Protein AF-A0A6J6GVD1-F1 (afdb_monomer_lite)

pLDDT: mean 89.83, std 9.29, range [46.56, 98.56]

Radius of gyration: 25.97 Å; chains: 1; bounding box: 116×47×60 Å

Secondary structure (DSSP, 8-state):
----------HHHHHHHHHHHHHHHHHHHHHHIIIIITT---TTTHHHHHHHHHHTT---SSPPPEEEE-HHHHHHHHHHHHHT--TT-TTHHHHHHHHHHTTS--S---HHHHHHTTTTT-SEEEETTTTEEEEETT--HHHHHHHHHHHHHHHHHHHHH-HHHHHT-TTS-HHHHHHHHHHHHHHHHHHHHHH---SS-HHHHHHHHHHHHHHHHHHHTTS-HHHHHHH-GGGSSTHHHHHT--SHHHHHHTT----HHHHHSTTS-TTPPPP--SSSGGG--HHHHHHHHHHTTS-HHHHHHHHTTEEEEEEEEETT-TTS-EEEEEEEESSHHHHHHHHHHHHHHHHTS-GGG--EEEEETTTEEEEEEE---TT----S-S---TTTTHHHHHHHHHHHT--SHHHHHHHHHHHHHTTHHHHHHHH-HHHHHHHHHHHHHHHSS--

Foldseek 3Di:
DDDPDDDPDPVVVVVVVVVVVVVVVVVVVVCCCQPPVFADEDPVCVLLLVLLCVQLVFDDSGYAAEDEDELQVQQLVLLCQLVVADPVNPVQVVVQFVCLQLLQAFAGDDSSLLSLLQCLLQQWAARPVVRHIYHYPPQDPQSRSLNSQLRSNLSRCCVPVVLVVLLVPQQQFVFLNLQLVLLSLLCSNLSSVVRDDDPDDPVVVVVSSVVSNVVSPPSNLNHRLQSSLSSSSSLLLLNLVVVLDRDNVVSVVLSCAAGNLQLLQLLHPRVQHADDPDPGSHQKDGLLSQLSSLVQQHPNLLSNLLSNQFRTKGWDWDCPPPPFIKIKMKTWGPFQVSVVSNQVSQVNLQVRADVLQVWDWDDDPRTMIMIMTGNSDNPGDSGPDRHHPSSRCSSVLSVLCNLLVQPDSQLSNQSSVQCSVVVLVVCCVPVNDVVSSVSSVVSSVCSVDPD

Sequence (451 aa):
MPVKRKRKRRPFRALFKLIVVLGIIGGGLYYGKTQVLDKRWDAELKPAAEAVSRERELVWRQAVKVQVLPVDEYAERLAISGLGLDAEATGLAPLAAEWRAMGLTEGTLELEALGLGALSDVPVFYDPTDGMIYEVEGVDDELREWSLHQALAAALLDQHLRWSSTIADPETPRTEAIGLRMMIAADARSIADESVDFTIDGMEFQEQFDELAAAAGDEALRSPAYATALLGAGDSGAWVRFGLVDDVTTRDDLLEVRSDAAVLDAARDLRSRPDELGDVASESRGMLYWYHVLAGRLPAAEAWDAALGWEGDKVEIDAEAPNALCVSAQISAVDEAGRVRLFDALTRWAAAGPDDAAATVTAVGTERITVRSCDPGNGADTLVNAAPPLHGEAGTEHVAISLTGAVTDEQRRCVIAAVRGFDVAGILAAEGQARFYAVLEEIGNACENPA

Organism: NCBI:txid449393

Structure (mmCIF, N/CA/C/O backbone):
data_AF-A0A6J6GVD1-F1
#
_entry.id   AF-A0A6J6GVD1-F1
#
loop_
_atom_site.group_PDB
_atom_site.id
_atom_site.type_symbol
_atom_site.label_atom_id
_atom_site.label_alt_id
_atom_site.label_comp_id
_atom_site.label_asym_id
_atom_site.label_entity_id
_atom_site.label_seq_id
_atom_site.pdbx_PDB_ins_code
_atom_site.Cartn_x
_atom_site.Cartn_y
_atom_site.Cartn_z
_atom_site.occupancy
_atom_site.B_iso_or_equiv
_atom_site.auth_seq_id
_atom_site.auth_comp_id
_atom_site.auth_asym_id
_atom_site.auth_atom_id
_atom_site.pdbx_PDB_model_num
ATOM 1 N N . MET A 1 1 ? 93.045 12.944 -2.553 1.00 46.56 1 MET A N 1
ATOM 2 C CA . MET A 1 1 ? 91.894 12.187 -2.005 1.00 46.56 1 MET A CA 1
ATOM 3 C C . MET A 1 1 ? 90.633 12.592 -2.760 1.00 46.56 1 MET A C 1
ATOM 5 O O . MET A 1 1 ? 90.340 13.782 -2.771 1.00 46.56 1 MET A O 1
ATOM 9 N N . PRO A 1 2 ? 89.902 11.680 -3.427 1.00 47.84 2 PRO A N 1
ATOM 10 C CA . PRO A 1 2 ? 88.675 12.049 -4.119 1.00 47.84 2 PRO A CA 1
ATOM 11 C C . PRO A 1 2 ? 87.517 12.114 -3.116 1.00 47.84 2 PRO A C 1
ATOM 13 O O . PRO A 1 2 ? 87.188 11.135 -2.446 1.00 47.84 2 PRO A O 1
ATOM 16 N N . VAL A 1 3 ? 86.889 13.283 -3.008 1.00 51.72 3 VAL A N 1
ATOM 17 C CA . VAL A 1 3 ? 85.696 13.487 -2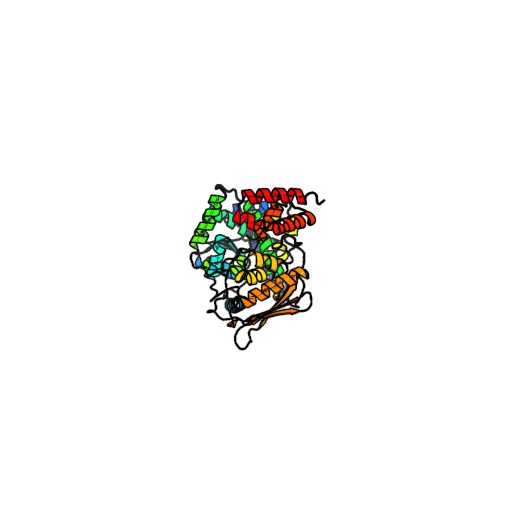.181 1.00 51.72 3 VAL A CA 1
ATOM 18 C C . VAL A 1 3 ? 84.507 12.813 -2.874 1.00 51.72 3 VAL A C 1
ATOM 20 O O . VAL A 1 3 ? 83.981 13.315 -3.867 1.00 51.72 3 VAL A O 1
ATOM 23 N N . LYS A 1 4 ? 84.065 11.659 -2.355 1.00 51.75 4 LYS A N 1
ATOM 24 C CA . LYS A 1 4 ? 82.814 11.007 -2.778 1.00 51.75 4 LYS A CA 1
ATOM 25 C C . LYS A 1 4 ? 81.631 11.917 -2.423 1.00 51.75 4 LYS A C 1
ATOM 27 O O . LYS A 1 4 ? 81.164 11.927 -1.285 1.00 51.75 4 LYS A O 1
ATOM 32 N N . ARG A 1 5 ? 81.118 12.669 -3.403 1.00 55.19 5 ARG A N 1
ATOM 33 C CA . ARG A 1 5 ? 79.841 13.396 -3.293 1.00 55.19 5 ARG A CA 1
ATOM 34 C C . ARG A 1 5 ? 78.720 12.391 -2.994 1.00 55.19 5 ARG A C 1
ATOM 36 O O . ARG A 1 5 ? 78.276 11.664 -3.881 1.00 55.19 5 ARG A O 1
ATOM 43 N N . LYS A 1 6 ? 78.248 12.353 -1.742 1.00 57.38 6 LYS A N 1
ATOM 44 C CA . LYS A 1 6 ? 77.041 11.610 -1.351 1.00 57.38 6 LYS A CA 1
ATOM 45 C C . LYS A 1 6 ? 75.848 12.180 -2.122 1.00 57.38 6 LYS A C 1
ATOM 47 O O . LYS A 1 6 ? 75.388 13.290 -1.859 1.00 57.38 6 LYS A O 1
ATOM 52 N N . ARG A 1 7 ? 75.356 11.417 -3.100 1.00 56.78 7 ARG A N 1
ATOM 53 C CA . ARG A 1 7 ? 74.141 11.713 -3.868 1.00 56.78 7 ARG A CA 1
ATOM 54 C C . ARG A 1 7 ? 72.977 11.742 -2.868 1.00 56.78 7 ARG A C 1
ATOM 56 O O . ARG A 1 7 ? 72.571 10.686 -2.392 1.00 56.78 7 ARG A O 1
ATOM 63 N N . LYS A 1 8 ? 72.482 12.935 -2.502 1.00 54.19 8 LYS A N 1
ATOM 64 C CA . LYS A 1 8 ? 71.262 13.107 -1.689 1.00 54.19 8 LYS A CA 1
ATOM 65 C C . LYS A 1 8 ? 70.122 12.387 -2.414 1.00 54.19 8 LYS A C 1
ATOM 67 O O . LYS A 1 8 ? 69.555 12.921 -3.368 1.00 54.19 8 LYS A O 1
ATOM 72 N N . ARG A 1 9 ? 69.833 11.147 -2.009 1.00 56.25 9 ARG A N 1
ATOM 73 C CA . ARG A 1 9 ? 68.634 10.424 -2.435 1.00 56.25 9 ARG A CA 1
ATOM 74 C C . ARG A 1 9 ? 67.458 11.281 -1.965 1.00 56.25 9 ARG A C 1
ATOM 76 O O . ARG A 1 9 ? 67.420 11.660 -0.801 1.00 56.25 9 ARG A O 1
ATOM 83 N N . ARG A 1 10 ? 66.587 11.691 -2.890 1.00 60.28 10 ARG A N 1
ATOM 84 C CA . ARG A 1 10 ? 65.385 12.491 -2.612 1.00 60.28 10 ARG A CA 1
ATOM 85 C C . ARG A 1 10 ? 64.204 11.515 -2.474 1.00 60.28 10 ARG A C 1
ATOM 87 O O . ARG A 1 10 ? 63.521 11.311 -3.477 1.00 60.28 10 ARG A O 1
ATOM 94 N N . PRO A 1 11 ? 63.981 10.878 -1.306 1.00 65.44 11 PRO A N 1
ATOM 95 C CA . PRO A 1 11 ? 62.935 9.859 -1.134 1.00 65.44 11 PRO A CA 1
ATOM 96 C C . PRO A 1 11 ? 61.538 10.406 -1.460 1.00 65.44 11 PRO A C 1
ATOM 98 O O . PRO A 1 11 ? 60.721 9.708 -2.048 1.00 65.44 11 PRO A O 1
ATOM 101 N N . PHE A 1 12 ? 61.321 11.700 -1.220 1.00 68.19 12 PHE A N 1
ATOM 102 C CA . PHE A 1 12 ? 60.067 12.394 -1.511 1.00 68.19 12 PHE A CA 1
ATOM 103 C C . PHE A 1 12 ? 59.650 12.359 -2.990 1.00 68.19 12 PHE A C 1
ATOM 105 O O . PHE A 1 12 ? 58.467 12.278 -3.299 1.00 68.19 12 PHE A O 1
ATOM 112 N N . ARG A 1 13 ? 60.608 12.374 -3.931 1.00 72.56 13 ARG A N 1
ATOM 113 C CA . ARG A 1 13 ? 60.286 12.299 -5.369 1.00 72.56 13 ARG A CA 1
ATOM 114 C C . ARG A 1 13 ? 59.860 10.900 -5.807 1.00 72.56 13 ARG A C 1
ATOM 116 O O . ARG A 1 13 ? 59.144 10.786 -6.793 1.00 72.56 13 ARG A O 1
ATOM 123 N N . ALA A 1 14 ? 60.331 9.859 -5.123 1.00 76.25 14 ALA A N 1
ATOM 124 C CA . ALA A 1 14 ? 59.916 8.488 -5.405 1.00 76.25 14 ALA A CA 1
ATOM 125 C C . ALA A 1 14 ? 58.511 8.228 -4.844 1.00 76.25 14 ALA A C 1
ATOM 127 O O . ALA A 1 14 ? 57.672 7.697 -5.562 1.00 76.25 14 ALA A O 1
ATOM 128 N N . LEU A 1 15 ? 58.236 8.700 -3.622 1.00 79.56 15 LEU A N 1
ATOM 129 C CA . LEU A 1 15 ? 56.915 8.606 -2.997 1.00 79.56 15 LEU A CA 1
ATOM 130 C C . LEU A 1 15 ? 55.840 9.348 -3.804 1.00 79.56 15 LEU A C 1
ATOM 132 O O . LEU A 1 15 ? 54.798 8.779 -4.099 1.00 79.56 15 LEU A O 1
ATOM 136 N N . PHE A 1 16 ? 56.116 10.582 -4.238 1.00 84.31 16 PHE A N 1
ATOM 137 C CA . PHE A 1 16 ? 55.169 11.345 -5.056 1.00 84.31 16 PHE A CA 1
ATOM 138 C C . PHE A 1 16 ? 54.838 10.641 -6.381 1.00 84.31 16 PHE A C 1
ATOM 140 O O . PHE A 1 16 ? 53.678 10.559 -6.768 1.00 84.31 16 PHE A O 1
ATOM 147 N N . LYS A 1 17 ? 55.843 10.071 -7.060 1.00 84.81 17 LYS A N 1
ATOM 148 C CA . LYS A 1 17 ? 55.617 9.292 -8.287 1.00 84.81 17 LYS A CA 1
ATOM 149 C C . LYS A 1 17 ? 54.776 8.040 -8.034 1.00 84.81 17 LYS A C 1
ATOM 151 O O . LYS A 1 17 ? 53.926 7.733 -8.856 1.00 84.81 17 LYS A O 1
ATOM 156 N N . LEU A 1 18 ? 54.999 7.347 -6.916 1.00 86.38 18 LEU A N 1
ATOM 157 C CA . LEU A 1 18 ? 54.201 6.185 -6.524 1.00 86.38 18 LEU A CA 1
ATOM 158 C C . LEU A 1 18 ? 52.730 6.571 -6.310 1.00 86.38 18 LEU A C 1
ATOM 160 O O . LEU A 1 18 ? 51.855 5.906 -6.850 1.00 86.38 18 LEU A O 1
ATOM 164 N N . ILE A 1 19 ? 52.468 7.664 -5.585 1.00 85.62 19 ILE A N 1
ATOM 165 C CA . ILE A 1 19 ? 51.107 8.160 -5.327 1.00 85.62 19 ILE A CA 1
ATOM 166 C C . ILE A 1 19 ? 50.400 8.520 -6.637 1.00 85.62 19 ILE A C 1
ATOM 168 O O . ILE A 1 19 ? 49.262 8.119 -6.840 1.00 85.62 19 ILE A O 1
ATOM 172 N N . VAL A 1 20 ? 51.078 9.215 -7.556 1.00 86.69 20 VAL A N 1
ATOM 173 C CA . VAL A 1 20 ? 50.501 9.559 -8.867 1.00 86.69 20 VAL A CA 1
ATOM 174 C C . VAL A 1 20 ? 50.190 8.304 -9.688 1.00 86.69 20 VAL A C 1
ATOM 176 O O . VAL A 1 20 ? 49.119 8.216 -10.277 1.00 86.69 20 VAL A O 1
ATOM 179 N N . VAL A 1 21 ? 51.086 7.312 -9.707 1.00 88.19 21 VAL A N 1
ATOM 180 C CA . VAL A 1 21 ? 50.852 6.049 -10.429 1.00 88.19 21 VAL A CA 1
ATOM 181 C C . VAL A 1 21 ? 49.691 5.264 -9.815 1.00 88.19 21 VAL A C 1
ATOM 183 O O . VAL A 1 21 ? 48.832 4.799 -10.556 1.00 88.19 21 VAL A O 1
ATOM 186 N N . LEU A 1 22 ? 49.613 5.164 -8.485 1.00 86.38 22 LEU A N 1
ATOM 187 C CA . LEU A 1 22 ? 48.482 4.531 -7.799 1.00 86.38 22 LEU A CA 1
ATOM 188 C C . LEU A 1 22 ? 47.170 5.284 -8.042 1.00 86.38 22 LEU A C 1
ATOM 190 O O . LEU A 1 22 ? 46.148 4.643 -8.243 1.00 86.38 22 LEU A O 1
ATOM 194 N N . GLY A 1 23 ? 47.199 6.618 -8.092 1.00 83.06 23 GLY A N 1
ATOM 195 C CA . GLY A 1 23 ? 46.036 7.437 -8.435 1.00 83.06 23 GLY A CA 1
ATOM 196 C C . GLY A 1 23 ? 45.551 7.210 -9.869 1.00 83.06 23 GLY A C 1
ATOM 197 O O . GLY A 1 23 ? 44.352 7.111 -10.092 1.00 83.06 23 GLY A O 1
ATOM 198 N N . ILE A 1 24 ? 46.464 7.055 -10.835 1.00 85.25 24 ILE A N 1
ATOM 199 C CA . ILE A 1 24 ? 46.111 6.741 -12.230 1.00 85.25 24 ILE A CA 1
ATOM 200 C C . ILE A 1 24 ? 45.567 5.312 -12.353 1.00 85.25 24 ILE A C 1
ATOM 202 O O . ILE A 1 24 ? 44.572 5.106 -13.038 1.00 85.25 24 ILE A O 1
ATOM 206 N N . ILE A 1 25 ? 46.183 4.330 -11.685 1.00 82.25 25 ILE A N 1
ATOM 207 C CA . ILE A 1 25 ? 45.703 2.938 -11.694 1.00 82.25 25 ILE A CA 1
ATOM 208 C C . ILE A 1 25 ? 44.339 2.842 -11.005 1.00 82.25 25 ILE A C 1
ATOM 210 O O . ILE A 1 25 ? 43.418 2.255 -11.562 1.00 82.25 25 ILE A O 1
ATOM 214 N N . GLY A 1 26 ? 44.188 3.455 -9.829 1.00 75.44 26 GLY A N 1
ATOM 215 C CA . GLY A 1 26 ? 42.924 3.507 -9.098 1.00 75.44 26 GLY A CA 1
ATOM 216 C C . GLY A 1 26 ? 41.836 4.236 -9.885 1.00 75.44 26 GLY A C 1
ATOM 217 O O . GLY A 1 26 ? 40.736 3.715 -10.016 1.00 75.44 26 GLY A O 1
ATOM 218 N N . GLY A 1 27 ? 42.159 5.383 -10.488 1.00 72.38 27 GLY A N 1
ATOM 219 C CA . GLY A 1 27 ? 41.246 6.123 -11.360 1.00 72.38 27 GLY A CA 1
ATOM 220 C C . GLY A 1 27 ? 40.855 5.341 -12.615 1.00 72.38 27 GLY A C 1
ATOM 221 O O . GLY A 1 27 ? 39.689 5.343 -12.990 1.00 72.38 27 GLY A O 1
ATOM 222 N N . GLY A 1 28 ? 41.796 4.618 -13.229 1.00 70.31 28 GLY A N 1
ATOM 223 C CA . GLY A 1 28 ? 41.537 3.755 -14.383 1.00 70.31 28 GLY A CA 1
ATOM 224 C C . GLY A 1 28 ? 40.672 2.539 -14.046 1.00 70.31 28 GLY A C 1
ATOM 225 O O . GLY A 1 28 ? 39.757 2.222 -14.800 1.00 70.31 28 GLY A O 1
ATOM 226 N N . LEU A 1 29 ? 40.907 1.892 -12.900 1.00 74.38 29 LEU A N 1
ATOM 227 C CA . LEU A 1 29 ? 40.072 0.791 -12.405 1.00 74.38 29 LEU A CA 1
ATOM 228 C C . LEU A 1 29 ? 38.666 1.273 -12.027 1.00 74.38 29 LEU A C 1
ATOM 230 O O . LEU A 1 29 ? 37.689 0.624 -12.382 1.00 74.38 29 LEU A O 1
ATOM 234 N N . TYR A 1 30 ? 38.556 2.427 -11.364 1.00 75.62 30 TYR A N 1
ATOM 235 C CA . TYR A 1 30 ? 37.273 3.040 -11.020 1.00 75.62 30 TYR A CA 1
ATOM 236 C C . TYR A 1 30 ? 36.479 3.441 -12.269 1.00 75.62 30 TYR A C 1
ATOM 238 O O . TYR A 1 30 ? 35.292 3.139 -12.375 1.00 75.62 30 TYR A O 1
ATOM 246 N N . TYR A 1 31 ? 37.137 4.063 -13.250 1.00 75.25 31 TYR A N 1
ATOM 247 C CA . TYR A 1 31 ? 36.523 4.408 -14.531 1.00 75.25 31 TYR A CA 1
ATOM 248 C C . TYR A 1 31 ? 36.100 3.158 -15.311 1.00 75.25 31 TYR A C 1
ATOM 250 O O . TYR A 1 31 ? 34.977 3.089 -15.796 1.00 75.25 31 TYR A O 1
ATOM 258 N N . GLY A 1 32 ? 36.968 2.144 -15.393 1.00 66.31 32 GLY A N 1
ATOM 259 C CA . GLY A 1 32 ? 36.652 0.877 -16.054 1.00 66.31 32 GLY A CA 1
ATOM 260 C C . GLY A 1 32 ? 35.470 0.160 -15.403 1.00 66.31 32 GLY A C 1
ATOM 261 O O . GLY A 1 32 ? 34.589 -0.326 -16.105 1.00 66.31 32 GLY A O 1
ATOM 262 N N . LYS A 1 33 ? 35.398 0.151 -14.070 1.00 75.38 33 LYS A N 1
ATOM 263 C CA . LYS A 1 33 ? 34.251 -0.401 -13.349 1.00 75.38 33 LYS A CA 1
ATOM 264 C C . LYS A 1 33 ? 32.970 0.386 -13.664 1.00 75.38 33 LYS A C 1
ATOM 266 O O . LYS A 1 33 ? 32.067 -0.164 -14.277 1.00 75.38 33 LYS A O 1
ATOM 271 N N . THR A 1 34 ? 32.948 1.683 -13.364 1.00 69.31 34 THR A N 1
ATOM 272 C CA . THR A 1 34 ? 31.727 2.512 -13.440 1.00 69.31 34 THR A CA 1
ATOM 273 C C . THR A 1 34 ? 31.222 2.796 -14.857 1.00 69.31 34 THR A C 1
ATOM 275 O O . THR A 1 34 ? 30.029 3.007 -15.050 1.00 69.31 34 THR A O 1
ATOM 278 N N . GLN A 1 35 ? 32.100 2.840 -15.866 1.00 70.06 35 GLN A N 1
ATOM 279 C CA . GLN A 1 35 ? 31.703 3.171 -17.243 1.00 70.06 35 GLN A CA 1
ATOM 280 C C . GLN A 1 35 ? 31.620 1.965 -18.176 1.00 70.06 35 GLN A C 1
ATOM 282 O O . GLN A 1 35 ? 30.970 2.071 -19.212 1.00 70.06 35 GLN A O 1
ATOM 287 N N . VAL A 1 36 ? 32.274 0.843 -17.850 1.00 67.12 36 VAL A N 1
ATOM 288 C CA . VAL A 1 36 ? 32.341 -0.325 -18.748 1.00 67.12 36 VAL A CA 1
ATOM 289 C C . VAL A 1 36 ? 31.704 -1.566 -18.132 1.00 67.12 36 VAL A C 1
ATOM 291 O O . VAL A 1 36 ? 30.956 -2.250 -18.824 1.00 67.12 36 VAL A O 1
ATOM 294 N N . LEU A 1 37 ? 31.983 -1.879 -16.864 1.00 67.50 37 LEU A N 1
ATOM 295 C CA . LEU A 1 37 ? 31.477 -3.105 -16.232 1.00 67.50 37 LEU A CA 1
ATOM 296 C C . LEU A 1 37 ? 30.083 -2.913 -15.637 1.00 67.50 37 LEU A C 1
ATOM 298 O O . LEU A 1 37 ? 29.192 -3.699 -15.935 1.00 67.50 37 LEU A O 1
ATOM 302 N N . ASP A 1 38 ? 29.882 -1.843 -14.869 1.00 71.56 38 ASP A N 1
ATOM 303 C CA . ASP A 1 38 ? 28.633 -1.591 -14.145 1.00 71.56 38 ASP A CA 1
ATOM 304 C C . ASP A 1 38 ? 27.476 -1.236 -15.092 1.00 71.56 38 ASP A C 1
ATOM 306 O O . ASP A 1 38 ? 26.330 -1.313 -14.690 1.00 71.56 38 ASP A O 1
ATOM 310 N N . LYS A 1 39 ? 27.740 -0.879 -16.357 1.00 75.25 39 LYS A N 1
ATOM 311 C CA . LYS A 1 39 ? 26.711 -0.562 -17.372 1.00 75.25 39 LYS A CA 1
ATOM 312 C C . LYS A 1 39 ? 26.435 -1.698 -18.355 1.00 75.25 39 LYS A C 1
ATOM 314 O O . LYS A 1 39 ? 25.718 -1.507 -19.339 1.00 75.25 39 LYS A O 1
ATOM 319 N N . ARG A 1 40 ? 27.052 -2.864 -18.157 1.00 84.19 40 ARG A N 1
ATOM 320 C CA . ARG A 1 40 ? 26.900 -3.988 -19.076 1.00 84.19 40 ARG A CA 1
ATOM 321 C C . ARG A 1 40 ? 25.667 -4.802 -18.698 1.00 84.19 40 ARG A C 1
ATOM 323 O O . ARG A 1 40 ? 25.724 -5.614 -17.784 1.00 84.19 40 ARG A O 1
ATOM 330 N N . TRP A 1 41 ? 24.596 -4.592 -19.449 1.00 90.00 41 TRP A N 1
ATOM 331 C CA . TRP A 1 41 ? 23.395 -5.416 -19.389 1.00 90.00 41 TRP A CA 1
ATOM 332 C C . TRP A 1 41 ? 23.645 -6.826 -19.921 1.00 90.00 41 TRP A C 1
ATOM 334 O O . TRP A 1 41 ? 24.463 -7.018 -20.833 1.00 90.00 41 TRP A O 1
ATOM 344 N N . ASP A 1 42 ? 22.910 -7.787 -19.365 1.00 90.81 42 ASP A N 1
ATOM 345 C CA . ASP A 1 42 ? 22.678 -9.057 -20.043 1.00 90.81 42 ASP A CA 1
ATOM 346 C C . ASP A 1 42 ? 22.005 -8.791 -21.402 1.00 90.81 42 ASP A C 1
ATOM 348 O O . ASP A 1 42 ? 21.250 -7.827 -21.551 1.00 90.81 42 ASP A O 1
ATOM 352 N N . ALA A 1 43 ? 22.317 -9.605 -22.411 1.00 89.75 43 ALA A N 1
ATOM 353 C CA . ALA A 1 43 ? 21.740 -9.459 -23.741 1.00 89.75 43 ALA A CA 1
ATOM 354 C C . ALA A 1 43 ? 20.214 -9.623 -23.725 1.00 89.75 43 ALA A C 1
ATOM 356 O O . ALA A 1 43 ? 19.546 -8.946 -24.505 1.00 89.75 43 ALA A O 1
ATOM 357 N N . GLU A 1 44 ? 19.690 -10.467 -22.835 1.00 89.31 44 GLU A N 1
ATOM 358 C CA . GLU A 1 44 ? 18.253 -10.733 -22.700 1.00 89.31 44 GLU A CA 1
ATOM 359 C C . GLU A 1 44 ? 17.523 -9.604 -21.959 1.00 89.31 44 GLU A C 1
ATOM 361 O O . GLU A 1 44 ? 16.427 -9.224 -22.351 1.00 89.31 44 GLU A O 1
ATOM 366 N N . LEU A 1 45 ? 18.158 -8.987 -20.957 1.00 93.62 45 LEU A N 1
ATOM 367 C CA . LEU A 1 45 ? 17.552 -7.906 -20.162 1.00 93.62 45 LEU A CA 1
ATOM 368 C C . LEU A 1 45 ? 17.630 -6.534 -20.831 1.00 93.62 45 LEU A C 1
ATOM 370 O O . LEU A 1 45 ? 16.868 -5.622 -20.509 1.00 93.62 45 LEU A O 1
ATOM 374 N N . LYS A 1 46 ? 18.593 -6.352 -21.739 1.00 94.38 46 LYS A N 1
ATOM 375 C CA . LYS A 1 46 ? 18.867 -5.051 -22.346 1.00 94.38 46 LYS A CA 1
ATOM 376 C C . LYS A 1 46 ? 17.642 -4.432 -23.050 1.00 94.38 46 LYS A C 1
ATOM 378 O O . LYS A 1 46 ? 17.439 -3.237 -22.839 1.00 94.38 46 LYS A O 1
ATOM 383 N N . PRO A 1 47 ? 16.847 -5.159 -23.863 1.00 95.50 47 PRO A N 1
ATOM 384 C CA . PRO A 1 47 ? 15.672 -4.583 -24.516 1.00 95.50 47 PRO A CA 1
ATOM 385 C C . PRO A 1 47 ? 14.637 -4.045 -23.521 1.00 95.50 47 PRO A C 1
ATOM 387 O O . PRO A 1 47 ? 14.218 -2.900 -23.672 1.00 95.50 47 PRO A O 1
ATOM 390 N N . ALA A 1 48 ? 14.309 -4.813 -22.476 1.00 96.00 48 ALA A N 1
ATOM 391 C CA . ALA A 1 48 ? 13.376 -4.391 -21.428 1.00 96.00 48 ALA A CA 1
ATOM 392 C C . ALA A 1 48 ? 13.900 -3.159 -20.671 1.00 96.00 48 ALA A C 1
ATOM 394 O O . ALA A 1 48 ? 13.199 -2.164 -20.501 1.00 96.00 48 ALA A O 1
ATOM 395 N N . ALA A 1 49 ? 15.187 -3.154 -20.305 1.00 96.75 49 ALA A N 1
ATOM 396 C CA . ALA A 1 49 ? 15.809 -1.998 -19.661 1.00 96.75 49 ALA A CA 1
ATOM 397 C C . ALA A 1 49 ? 15.787 -0.739 -20.553 1.00 96.75 49 ALA A C 1
ATOM 399 O O . ALA A 1 49 ? 15.581 0.369 -20.053 1.00 96.75 49 ALA A O 1
ATOM 400 N N . GLU A 1 50 ? 16.003 -0.879 -21.865 1.00 96.06 50 GLU A N 1
ATOM 401 C CA . GLU A 1 50 ? 15.903 0.230 -22.822 1.00 96.06 50 GLU A CA 1
ATOM 402 C C . GLU A 1 50 ? 14.454 0.707 -23.018 1.00 96.06 50 GLU A C 1
ATOM 404 O O . GLU A 1 50 ? 14.256 1.907 -23.211 1.00 96.06 50 GLU A O 1
ATOM 409 N N . ALA A 1 51 ? 13.457 -0.183 -22.942 1.00 96.56 51 ALA A N 1
ATOM 410 C CA . ALA A 1 51 ? 12.038 0.173 -22.991 1.00 96.56 51 ALA A CA 1
ATOM 411 C C . ALA A 1 51 ? 11.635 1.022 -21.778 1.00 96.56 51 ALA A C 1
ATOM 413 O O . ALA A 1 51 ? 11.254 2.176 -21.959 1.00 96.56 51 ALA A O 1
ATOM 414 N N . VAL A 1 52 ? 11.889 0.526 -20.565 1.00 96.94 52 VAL A N 1
ATOM 415 C CA . VAL A 1 52 ? 11.626 1.245 -19.304 1.00 96.94 52 VAL A CA 1
ATOM 416 C C . VAL A 1 52 ? 12.343 2.602 -19.256 1.00 96.94 52 VAL A C 1
ATOM 418 O O . VAL A 1 52 ? 11.781 3.614 -18.844 1.00 96.94 52 VAL A O 1
ATOM 421 N N . SER A 1 53 ? 13.605 2.644 -19.699 1.00 96.12 53 SER A N 1
ATOM 422 C CA . SER A 1 53 ? 14.409 3.874 -19.765 1.00 96.12 53 SER A CA 1
ATOM 423 C C . SER A 1 53 ? 13.822 4.915 -20.712 1.00 96.12 53 SER A C 1
ATOM 425 O O . SER A 1 53 ? 13.890 6.112 -20.428 1.00 96.12 53 SER A O 1
ATOM 427 N N . ARG A 1 54 ? 13.288 4.462 -21.848 1.00 95.62 54 ARG A N 1
ATOM 428 C CA . ARG A 1 54 ? 12.662 5.324 -22.845 1.00 95.62 54 ARG A CA 1
ATOM 429 C C . ARG A 1 54 ? 11.333 5.863 -22.340 1.00 95.62 54 ARG A C 1
ATOM 431 O O . ARG A 1 54 ? 11.136 7.061 -22.480 1.00 95.62 54 ARG A O 1
ATOM 438 N N . GLU A 1 55 ? 10.502 5.016 -21.741 1.00 94.62 55 GLU A N 1
ATOM 439 C CA . GLU A 1 55 ? 9.186 5.418 -21.241 1.00 94.62 55 GLU A CA 1
ATOM 440 C C . GLU A 1 55 ? 9.310 6.469 -20.138 1.00 94.62 55 GLU A C 1
ATOM 442 O O . GLU A 1 55 ? 8.753 7.557 -20.218 1.00 94.62 55 GLU A O 1
ATOM 447 N N . ARG A 1 56 ? 10.177 6.223 -19.147 1.00 93.56 56 ARG A N 1
ATOM 448 C CA . ARG A 1 56 ? 10.372 7.181 -18.051 1.00 93.56 56 ARG A CA 1
ATOM 449 C C . ARG A 1 56 ? 11.299 8.354 -18.395 1.00 93.56 56 ARG A C 1
ATOM 451 O O . ARG A 1 56 ? 11.550 9.200 -17.541 1.00 93.56 56 ARG A O 1
ATOM 458 N N . GLU A 1 57 ? 11.857 8.379 -19.607 1.00 95.06 57 GLU A N 1
ATOM 459 C CA . GLU A 1 57 ? 12.890 9.315 -20.082 1.00 95.06 57 GLU A CA 1
ATOM 460 C C . GLU A 1 57 ? 14.124 9.445 -19.156 1.00 95.06 57 GLU A C 1
ATOM 462 O O . GLU A 1 57 ? 14.796 10.480 -19.089 1.00 95.06 57 GLU A O 1
ATOM 467 N N . LEU A 1 58 ? 14.474 8.372 -18.441 1.00 95.00 58 LEU A N 1
ATOM 468 C CA . LEU A 1 58 ? 15.599 8.325 -17.504 1.00 95.00 58 LEU A CA 1
ATOM 469 C C . LEU A 1 58 ? 16.703 7.403 -18.011 1.00 95.00 58 LEU A C 1
ATOM 471 O O . LEU A 1 58 ? 16.447 6.357 -18.590 1.00 95.00 58 LEU A O 1
ATOM 475 N N . VAL A 1 59 ? 17.966 7.738 -17.736 1.00 94.56 59 VAL A N 1
ATOM 476 C CA . VAL A 1 59 ? 19.122 6.929 -18.170 1.00 94.56 59 VAL A CA 1
ATOM 477 C C . VAL A 1 59 ? 19.658 6.079 -17.025 1.00 94.56 59 VAL A C 1
ATOM 479 O O . VAL A 1 59 ? 20.033 6.614 -15.982 1.00 94.56 59 VAL A O 1
ATOM 482 N N . TRP A 1 60 ? 19.798 4.772 -17.240 1.00 95.69 60 TRP A N 1
ATOM 483 C CA . TRP A 1 60 ? 20.407 3.856 -16.273 1.00 95.69 60 TRP A CA 1
ATOM 484 C C . TRP A 1 60 ? 21.815 4.292 -15.839 1.00 95.69 60 TRP A C 1
ATOM 486 O O . TRP A 1 60 ? 22.712 4.525 -16.660 1.00 95.69 60 TRP A O 1
ATOM 496 N N . ARG A 1 61 ? 22.032 4.370 -14.521 1.00 94.06 61 ARG A N 1
ATOM 497 C CA . ARG A 1 61 ? 23.347 4.653 -13.924 1.00 94.06 61 ARG A CA 1
ATOM 498 C C . ARG A 1 61 ? 24.193 3.384 -13.862 1.00 94.06 61 ARG A C 1
ATOM 500 O O . ARG A 1 61 ? 25.396 3.455 -14.121 1.00 94.06 61 ARG A O 1
ATOM 507 N N . GLN A 1 62 ? 23.551 2.251 -13.584 1.00 93.12 62 GLN A N 1
ATOM 508 C CA . GLN A 1 62 ? 24.133 0.911 -13.571 1.00 93.12 62 GLN A CA 1
ATOM 509 C C . GLN A 1 62 ? 23.110 -0.136 -14.038 1.00 93.12 62 GLN A C 1
ATOM 511 O O . GLN A 1 62 ? 21.903 0.070 -13.921 1.00 93.12 62 GLN A O 1
ATOM 516 N N . ALA A 1 63 ? 23.610 -1.247 -14.568 1.00 94.62 63 ALA A N 1
ATOM 517 C CA . ALA A 1 63 ? 22.830 -2.425 -14.895 1.00 94.62 63 ALA A CA 1
ATOM 518 C C . ALA A 1 63 ? 22.403 -3.147 -13.616 1.00 94.62 63 ALA A C 1
ATOM 520 O O . ALA A 1 63 ? 23.170 -3.236 -12.652 1.00 94.62 63 ALA A O 1
ATOM 521 N N . VAL A 1 64 ? 21.185 -3.671 -13.642 1.00 95.31 64 VAL A N 1
ATOM 522 C CA . VAL A 1 64 ? 20.596 -4.463 -12.562 1.00 95.31 64 VAL A CA 1
ATOM 523 C C . VAL A 1 64 ? 20.679 -5.933 -12.952 1.00 95.31 64 VAL A C 1
ATOM 525 O O . VAL A 1 64 ? 20.650 -6.273 -14.136 1.00 95.31 64 VAL A O 1
ATOM 528 N N . LYS A 1 65 ? 20.851 -6.807 -11.965 1.00 95.38 65 LYS A N 1
ATOM 529 C CA . LYS A 1 65 ? 20.875 -8.253 -12.185 1.00 95.38 65 LYS A CA 1
ATOM 530 C C . LYS A 1 65 ? 19.541 -8.844 -11.769 1.00 95.38 65 LYS A C 1
ATOM 532 O O . LYS A 1 65 ? 18.991 -8.423 -10.758 1.00 95.38 65 LYS A O 1
ATOM 537 N N . VAL A 1 66 ? 19.100 -9.845 -12.517 1.00 96.88 66 VAL A N 1
ATOM 538 C CA . VAL A 1 66 ? 17.925 -10.653 -12.197 1.00 96.88 66 VAL A CA 1
ATOM 539 C C . VAL A 1 66 ? 18.393 -11.999 -11.651 1.00 96.88 66 VAL A C 1
ATOM 541 O O . VAL A 1 66 ? 19.361 -12.574 -12.162 1.00 96.88 66 VAL A O 1
ATOM 544 N N . GLN A 1 67 ? 17.737 -12.480 -10.602 1.00 97.38 67 GLN A N 1
ATOM 545 C CA . GLN A 1 67 ? 17.922 -13.810 -10.045 1.00 97.38 67 GLN A CA 1
ATOM 546 C C . GLN A 1 67 ? 16.570 -14.514 -9.964 1.00 97.38 67 GLN A C 1
ATOM 548 O O . GLN A 1 67 ? 15.673 -14.052 -9.267 1.00 97.38 67 GLN A O 1
ATOM 553 N N . VAL A 1 68 ? 16.463 -15.654 -10.641 1.00 97.75 68 VAL A N 1
ATOM 554 C CA . VAL A 1 68 ? 15.311 -16.547 -10.505 1.00 97.75 68 VAL A CA 1
ATOM 555 C C . VAL A 1 68 ? 15.487 -17.373 -9.234 1.00 97.75 68 VAL A C 1
ATOM 557 O O . VAL A 1 68 ? 16.576 -17.916 -9.003 1.00 97.75 68 VAL A O 1
ATOM 560 N N . LEU A 1 69 ? 14.447 -17.439 -8.410 1.00 97.94 69 LEU A N 1
ATOM 561 C CA . LEU A 1 69 ? 14.421 -18.188 -7.159 1.00 97.94 69 LEU A CA 1
ATOM 562 C C . LEU A 1 69 ? 13.296 -19.234 -7.174 1.00 97.94 69 LEU A C 1
ATOM 564 O O . LEU A 1 69 ? 12.231 -18.967 -7.735 1.00 97.94 69 LEU A O 1
ATOM 568 N N . PRO A 1 70 ? 13.498 -20.392 -6.520 1.00 96.88 70 PRO A N 1
ATOM 569 C CA . PRO A 1 70 ? 12.398 -21.274 -6.142 1.00 96.88 70 PRO A CA 1
ATOM 570 C C . PRO A 1 70 ? 11.319 -20.517 -5.354 1.00 96.88 70 PRO A C 1
ATOM 572 O O . PRO A 1 70 ? 11.619 -19.536 -4.675 1.00 96.88 70 PRO A O 1
ATOM 575 N N . VAL A 1 71 ? 10.067 -20.972 -5.441 1.00 95.38 71 VAL A N 1
ATOM 576 C CA . VAL A 1 71 ? 8.890 -20.282 -4.877 1.00 95.38 71 VAL A CA 1
ATOM 577 C C . VAL A 1 71 ? 9.025 -19.976 -3.377 1.00 95.38 71 VAL A C 1
ATOM 579 O O . VAL A 1 71 ? 8.713 -18.865 -2.954 1.00 95.38 71 VAL A O 1
ATOM 582 N N . ASP A 1 72 ? 9.521 -20.924 -2.585 1.00 94.88 72 ASP A N 1
ATOM 583 C CA . ASP A 1 72 ? 9.737 -20.786 -1.140 1.00 94.88 72 ASP A CA 1
ATOM 584 C C . ASP A 1 72 ? 10.828 -19.750 -0.820 1.00 94.88 72 ASP A C 1
ATOM 586 O O . ASP A 1 72 ? 10.599 -18.810 -0.055 1.00 94.88 72 ASP A O 1
ATOM 590 N N . GLU A 1 73 ? 11.990 -19.854 -1.476 1.00 96.75 73 GLU A N 1
ATOM 591 C CA . GLU A 1 73 ? 13.086 -18.885 -1.326 1.00 96.75 73 GLU A CA 1
ATOM 592 C C . GLU A 1 73 ? 12.670 -17.474 -1.780 1.00 96.75 73 GLU A C 1
ATOM 594 O O . GLU A 1 73 ? 13.055 -16.474 -1.166 1.00 96.75 73 GLU A O 1
ATOM 599 N N . TYR A 1 74 ? 11.876 -17.383 -2.851 1.00 97.38 74 TYR A N 1
ATOM 600 C CA . TYR A 1 74 ? 11.322 -16.128 -3.348 1.00 97.38 74 TYR A CA 1
ATOM 601 C C . TYR A 1 74 ? 10.383 -15.489 -2.322 1.00 97.38 74 TYR A C 1
ATOM 603 O O . TYR A 1 74 ? 10.537 -14.307 -2.004 1.00 97.38 74 TYR A O 1
ATOM 611 N N . ALA A 1 75 ? 9.438 -16.263 -1.783 1.00 96.75 75 ALA A N 1
ATOM 612 C CA . ALA A 1 75 ? 8.449 -15.783 -0.827 1.00 96.75 75 ALA A CA 1
ATOM 613 C C . ALA A 1 75 ? 9.110 -15.230 0.446 1.00 96.75 75 ALA A C 1
ATOM 615 O O . ALA A 1 75 ? 8.807 -14.111 0.869 1.00 96.75 75 ALA A O 1
ATOM 616 N N . GLU A 1 76 ? 10.082 -15.950 1.015 1.00 96.69 76 GLU A N 1
ATOM 617 C CA . GLU A 1 76 ? 10.836 -15.450 2.168 1.00 96.69 76 GLU A CA 1
ATOM 618 C C . GLU A 1 76 ? 11.582 -14.148 1.843 1.00 96.69 76 GLU A C 1
ATOM 620 O O . GLU A 1 76 ? 11.560 -13.195 2.631 1.00 96.69 76 GLU A O 1
ATOM 625 N N . ARG A 1 77 ? 12.217 -14.068 0.664 1.00 96.88 77 ARG A N 1
ATOM 626 C CA . ARG A 1 77 ? 12.950 -12.869 0.233 1.00 96.88 77 ARG A CA 1
ATOM 627 C C . ARG A 1 77 ? 12.022 -11.665 0.074 1.00 96.88 77 ARG A C 1
ATOM 629 O O . ARG A 1 77 ? 12.386 -10.572 0.520 1.00 96.88 77 ARG A O 1
ATOM 636 N N . LEU A 1 78 ? 10.850 -11.868 -0.530 1.00 96.38 78 LEU A N 1
ATOM 637 C CA . LEU A 1 78 ? 9.814 -10.852 -0.704 1.00 96.38 78 LEU A CA 1
ATOM 638 C C . LEU A 1 78 ? 9.330 -10.336 0.657 1.00 96.38 78 LEU A C 1
ATOM 640 O O . LEU A 1 78 ? 9.304 -9.124 0.874 1.00 96.38 78 LEU A O 1
ATOM 644 N N . ALA A 1 79 ? 9.038 -11.233 1.603 1.00 96.38 79 ALA A N 1
ATOM 645 C CA . ALA A 1 79 ? 8.617 -10.857 2.950 1.00 96.38 79 ALA A CA 1
ATOM 646 C C . ALA A 1 79 ? 9.700 -10.059 3.698 1.00 96.38 79 ALA A C 1
ATOM 648 O O . ALA A 1 79 ? 9.402 -9.018 4.287 1.00 96.38 79 ALA A O 1
ATOM 649 N N . ILE A 1 80 ? 10.964 -10.497 3.641 1.00 95.81 80 ILE A N 1
ATOM 650 C CA . ILE A 1 80 ? 12.088 -9.806 4.294 1.00 95.81 80 ILE A CA 1
ATOM 651 C C . ILE A 1 80 ? 12.263 -8.393 3.727 1.00 95.81 80 ILE A C 1
ATOM 653 O O . ILE A 1 80 ? 12.280 -7.422 4.486 1.00 95.81 80 ILE A O 1
ATOM 657 N N . SER A 1 81 ? 12.364 -8.266 2.400 1.00 94.38 81 SER A N 1
ATOM 658 C CA . SER A 1 81 ? 12.586 -6.973 1.739 1.00 94.38 81 SER A CA 1
ATOM 659 C C . SER A 1 81 ? 11.388 -6.035 1.917 1.00 94.38 81 SER A C 1
ATOM 661 O O . SER A 1 81 ? 11.534 -4.876 2.322 1.00 94.38 81 SER A O 1
ATOM 663 N N . GLY A 1 82 ? 10.178 -6.544 1.688 1.00 92.44 82 GLY A N 1
ATOM 664 C CA . GLY A 1 82 ? 8.956 -5.758 1.757 1.00 92.44 82 GLY A CA 1
ATOM 665 C C . GLY A 1 82 ? 8.621 -5.295 3.176 1.00 92.44 82 GLY A C 1
ATOM 666 O O . GLY A 1 82 ? 8.234 -4.143 3.362 1.00 92.44 82 GLY A O 1
ATOM 667 N N . LEU A 1 83 ? 8.853 -6.108 4.207 1.00 92.62 83 LEU A N 1
ATOM 668 C CA . LEU A 1 83 ? 8.617 -5.695 5.597 1.00 92.62 83 LEU A CA 1
ATOM 669 C C . LEU A 1 83 ? 9.797 -4.935 6.224 1.00 92.62 83 LEU A C 1
ATOM 671 O O . LEU A 1 83 ? 9.673 -4.456 7.352 1.00 92.62 83 LEU A O 1
ATOM 675 N N . GLY A 1 84 ? 10.916 -4.787 5.504 1.00 90.88 84 GLY A N 1
ATOM 676 C CA . GLY A 1 84 ? 12.117 -4.119 6.010 1.00 90.88 84 GLY A CA 1
ATOM 677 C C . GLY A 1 84 ? 12.769 -4.877 7.168 1.00 90.88 84 GLY A C 1
ATOM 678 O O . GLY A 1 84 ? 13.311 -4.260 8.087 1.00 90.88 84 GLY A O 1
ATOM 679 N N . LEU A 1 85 ? 12.670 -6.207 7.156 1.00 92.12 85 LEU A N 1
ATOM 680 C CA . LEU A 1 85 ? 13.297 -7.067 8.153 1.00 92.12 85 LEU A CA 1
ATOM 681 C C . LEU A 1 85 ? 14.789 -7.219 7.844 1.00 92.12 85 LEU A C 1
ATOM 683 O O . LEU A 1 85 ? 15.226 -7.144 6.696 1.00 92.12 85 LEU A O 1
ATOM 687 N N . ASP A 1 86 ? 15.588 -7.464 8.880 1.00 91.06 86 ASP A N 1
ATOM 688 C CA . ASP A 1 86 ? 16.949 -7.945 8.670 1.00 91.06 86 ASP A CA 1
ATOM 689 C C . ASP A 1 86 ? 16.946 -9.375 8.095 1.00 91.06 86 ASP A C 1
ATOM 691 O O . ASP A 1 86 ? 15.946 -10.091 8.150 1.00 91.06 86 ASP A O 1
ATOM 695 N N . ALA A 1 87 ? 18.087 -9.805 7.553 1.00 87.69 87 ALA A N 1
ATOM 696 C CA . ALA A 1 87 ? 18.230 -11.124 6.933 1.00 87.69 87 ALA A CA 1
ATOM 697 C C . ALA A 1 87 ? 18.037 -12.304 7.909 1.00 87.69 87 ALA A C 1
ATOM 699 O O . ALA A 1 87 ? 17.860 -13.434 7.468 1.00 87.69 87 ALA A O 1
ATOM 700 N N . GLU A 1 88 ? 18.102 -12.061 9.221 1.00 90.06 88 GLU A N 1
ATOM 701 C CA . GLU A 1 88 ? 17.858 -13.054 10.274 1.00 90.06 88 GLU A CA 1
ATOM 702 C C . GLU A 1 88 ? 16.403 -12.990 10.786 1.00 90.06 88 GLU A C 1
ATOM 704 O O . GLU A 1 88 ? 16.031 -13.740 11.689 1.00 90.06 88 GLU A O 1
ATOM 709 N N . ALA A 1 89 ? 15.586 -12.093 10.217 1.00 90.06 89 ALA A N 1
ATOM 710 C CA . ALA A 1 89 ? 14.208 -11.796 10.577 1.00 90.06 89 ALA A CA 1
ATOM 711 C C . ALA A 1 89 ? 13.990 -11.559 12.081 1.00 90.06 89 ALA A C 1
ATOM 713 O O . ALA A 1 89 ? 12.941 -11.907 12.633 1.00 90.06 89 ALA A O 1
ATOM 714 N N . THR A 1 90 ? 14.953 -10.929 12.770 1.00 89.62 90 THR A N 1
ATOM 715 C CA . THR A 1 90 ? 14.882 -10.771 14.237 1.00 89.62 90 THR A CA 1
ATOM 716 C C . THR A 1 90 ? 13.675 -9.944 14.702 1.00 89.62 90 THR A C 1
ATOM 718 O O . THR A 1 90 ? 13.182 -10.125 15.818 1.00 89.62 90 THR A O 1
ATOM 721 N N . GLY A 1 91 ? 13.148 -9.083 13.826 1.00 89.19 91 GLY A N 1
ATOM 722 C CA . GLY A 1 91 ? 11.947 -8.279 14.053 1.00 89.19 91 GLY A CA 1
ATOM 723 C C . GLY A 1 91 ? 10.609 -9.011 13.880 1.00 89.19 91 GLY A C 1
ATOM 724 O O . GLY A 1 91 ? 9.577 -8.443 14.232 1.00 89.19 91 GLY A O 1
ATOM 725 N N . LEU A 1 92 ? 10.580 -10.254 13.384 1.00 93.12 92 LEU A N 1
ATOM 726 C CA . LEU A 1 92 ? 9.321 -10.928 13.033 1.00 93.12 92 LEU A CA 1
ATOM 727 C C . LEU A 1 92 ? 8.458 -11.267 14.258 1.00 93.12 92 LEU A C 1
ATOM 729 O O . LEU A 1 92 ? 7.252 -11.042 14.256 1.00 93.12 92 LEU A O 1
ATOM 733 N N . ALA A 1 93 ? 9.068 -11.773 15.332 1.00 91.25 93 ALA A N 1
ATOM 734 C CA . ALA A 1 93 ? 8.350 -12.126 16.557 1.00 91.25 93 ALA A CA 1
ATOM 735 C C . ALA A 1 93 ? 7.689 -10.919 17.263 1.00 91.25 93 ALA A C 1
ATOM 737 O O . ALA A 1 93 ? 6.501 -11.016 17.588 1.00 91.25 93 ALA A O 1
ATOM 738 N N . PRO A 1 94 ? 8.385 -9.785 17.506 1.00 91.69 94 PRO A N 1
ATOM 739 C CA . PRO A 1 94 ? 7.733 -8.604 18.070 1.00 91.69 94 PRO A CA 1
ATOM 740 C C . PRO A 1 94 ? 6.690 -7.999 17.120 1.00 91.69 94 PRO A C 1
ATOM 742 O O . PRO A 1 94 ? 5.650 -7.550 17.597 1.00 91.69 94 PRO A O 1
ATOM 745 N N . LEU A 1 95 ? 6.910 -8.051 15.800 1.00 93.00 95 LEU A N 1
ATOM 746 C CA . LEU A 1 95 ? 5.917 -7.629 14.807 1.00 93.00 95 LEU A CA 1
ATOM 747 C C . LEU A 1 95 ? 4.637 -8.474 14.896 1.00 93.00 95 LEU A C 1
ATOM 749 O O . LEU A 1 95 ? 3.540 -7.926 14.950 1.00 93.00 95 LEU A O 1
ATOM 753 N N . ALA A 1 96 ? 4.775 -9.799 14.992 1.00 93.50 96 ALA A N 1
ATOM 754 C CA . ALA A 1 96 ? 3.650 -10.715 15.157 1.00 93.50 96 ALA A CA 1
ATOM 755 C C . ALA A 1 96 ? 2.848 -10.418 16.432 1.00 93.50 96 ALA A C 1
ATOM 757 O O . ALA A 1 96 ? 1.621 -10.431 16.408 1.00 93.50 96 ALA A O 1
ATOM 758 N N . ALA A 1 97 ? 3.530 -10.123 17.542 1.00 93.38 97 ALA A N 1
ATOM 759 C CA . ALA A 1 97 ? 2.878 -9.761 18.799 1.00 93.38 97 ALA A CA 1
ATOM 760 C C . ALA A 1 97 ? 2.135 -8.417 18.710 1.00 93.38 97 ALA A C 1
ATOM 762 O O . ALA A 1 97 ? 1.000 -8.323 19.176 1.00 93.38 97 ALA A O 1
ATOM 763 N N . GLU A 1 98 ? 2.728 -7.398 18.073 1.00 94.31 98 GLU A N 1
ATOM 764 C CA . GLU A 1 98 ? 2.046 -6.125 17.787 1.00 94.31 98 GLU A CA 1
ATOM 765 C C . GLU A 1 98 ? 0.775 -6.363 16.956 1.00 94.31 98 GLU A C 1
ATOM 767 O O . GLU A 1 98 ? -0.303 -5.871 17.294 1.00 94.31 98 GLU A O 1
ATOM 772 N N . TRP A 1 99 ? 0.887 -7.148 15.884 1.00 95.38 99 TRP A N 1
ATOM 773 C CA . TRP A 1 99 ? -0.222 -7.416 14.975 1.00 95.38 99 TRP A CA 1
ATOM 774 C C . TRP A 1 99 ? -1.333 -8.233 15.634 1.00 95.38 99 TRP A C 1
ATOM 776 O O . TRP A 1 99 ? -2.499 -7.887 15.467 1.00 95.38 99 TRP A O 1
ATOM 786 N N . ARG A 1 100 ? -1.014 -9.248 16.447 1.00 94.88 100 ARG A N 1
ATOM 787 C CA . ARG A 1 100 ? -2.028 -9.992 17.216 1.00 94.88 100 ARG A CA 1
ATOM 788 C C . ARG A 1 100 ? -2.736 -9.102 18.229 1.00 94.88 100 ARG A C 1
ATOM 790 O O . ARG A 1 100 ? -3.962 -9.147 18.328 1.00 94.88 100 ARG A O 1
ATOM 797 N N . ALA A 1 101 ? -1.990 -8.252 18.941 1.00 95.00 101 ALA A N 1
ATOM 798 C CA . ALA A 1 101 ? -2.570 -7.305 19.891 1.00 95.00 101 ALA A CA 1
ATOM 799 C C . ALA A 1 101 ? -3.616 -6.404 19.222 1.00 95.00 101 ALA A C 1
ATOM 801 O O . ALA A 1 101 ? -4.656 -6.114 19.811 1.00 95.00 101 ALA A O 1
ATOM 802 N N . MET A 1 102 ? -3.376 -6.011 17.972 1.00 96.00 102 MET A N 1
ATOM 803 C CA . MET A 1 102 ? -4.269 -5.142 17.206 1.00 96.00 102 MET A CA 1
ATOM 804 C C . MET A 1 102 ? -5.226 -5.894 16.269 1.00 96.00 102 MET A C 1
ATOM 806 O O . MET A 1 102 ? -5.950 -5.259 15.508 1.00 96.00 102 MET A O 1
ATOM 810 N N . GLY A 1 103 ? -5.304 -7.226 16.367 1.00 94.31 103 GLY A N 1
ATOM 811 C CA . GLY A 1 103 ? -6.224 -8.042 15.569 1.00 94.31 103 GLY A CA 1
ATOM 812 C C . GLY A 1 103 ? -5.944 -7.989 14.068 1.00 94.31 103 GLY A C 1
ATOM 813 O O . GLY A 1 103 ? -6.881 -8.002 13.283 1.00 94.31 103 GLY A O 1
ATOM 814 N N . LEU A 1 104 ? -4.67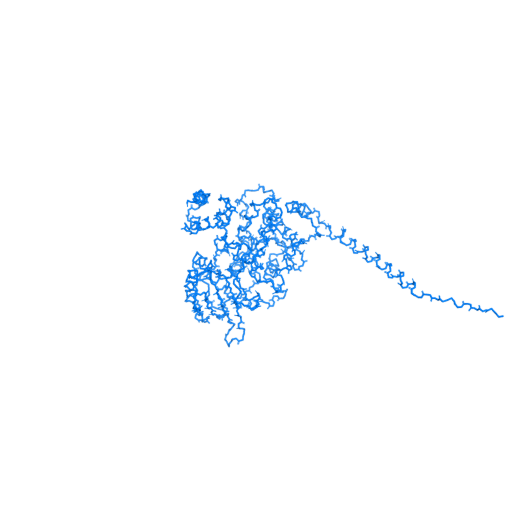4 -7.868 13.683 1.00 94.81 104 LEU A N 1
ATOM 815 C CA . LEU A 1 104 ? -4.215 -7.888 12.294 1.00 94.81 104 LEU A CA 1
ATOM 816 C C . LEU A 1 104 ? -3.795 -9.285 11.839 1.00 94.81 104 LEU A C 1
ATOM 818 O O . LEU A 1 104 ? -3.769 -9.538 10.645 1.00 94.81 104 LEU A O 1
ATOM 822 N N . THR A 1 105 ? -3.434 -10.170 12.768 1.00 93.25 105 THR A N 1
ATOM 823 C CA . THR A 1 105 ? -2.995 -11.541 12.484 1.00 93.25 105 THR A CA 1
ATOM 824 C C . THR A 1 105 ? -3.423 -12.475 13.601 1.00 93.25 105 THR A C 1
ATOM 826 O O . THR A 1 105 ? -3.598 -12.049 14.741 1.00 93.25 105 THR A O 1
ATOM 829 N N . GLU A 1 106 ? -3.478 -13.762 13.287 1.00 89.94 106 GLU A N 1
ATOM 830 C CA . GLU A 1 106 ? -3.571 -14.857 14.249 1.00 89.94 106 GLU A CA 1
ATOM 831 C C . GLU A 1 106 ? -2.301 -15.707 14.207 1.00 89.94 106 GLU A C 1
ATOM 833 O O . GLU A 1 106 ? -1.497 -15.587 13.283 1.00 89.94 106 GLU A O 1
ATOM 838 N N . GLY A 1 107 ? -2.103 -16.561 15.213 1.00 89.81 107 GLY A N 1
ATOM 839 C CA . GLY A 1 107 ? -1.023 -17.545 15.188 1.00 89.81 107 GLY A CA 1
ATOM 840 C C . GLY A 1 107 ? 0.391 -16.955 15.145 1.00 89.81 107 GLY A C 1
ATOM 841 O O . GLY A 1 107 ? 0.667 -15.870 15.668 1.00 89.81 107 GLY A O 1
ATOM 842 N N . THR A 1 108 ? 1.316 -17.732 14.582 1.00 90.38 108 THR A N 1
ATOM 843 C CA . THR A 1 108 ? 2.680 -17.289 14.272 1.00 90.38 108 THR A CA 1
ATOM 844 C C . THR A 1 108 ? 2.730 -16.714 12.864 1.00 90.38 108 THR A C 1
ATOM 846 O O . THR A 1 108 ? 2.021 -17.176 11.976 1.00 90.38 108 THR A O 1
ATOM 849 N N . LEU A 1 109 ? 3.576 -15.700 12.670 1.00 92.81 109 LEU A N 1
ATOM 850 C CA . LEU A 1 109 ? 3.910 -15.233 11.331 1.00 92.81 109 LEU A CA 1
ATOM 851 C C . LEU A 1 109 ? 5.031 -16.100 10.774 1.00 92.81 109 LEU A C 1
ATOM 853 O O . LEU A 1 109 ? 6.066 -16.248 11.423 1.00 92.81 109 LEU A O 1
ATOM 857 N N . GLU A 1 110 ? 4.831 -16.602 9.564 1.00 93.62 110 GLU A N 1
ATOM 858 C CA . GLU A 1 110 ? 5.825 -17.357 8.807 1.00 93.62 110 GLU A CA 1
ATOM 859 C C . GLU A 1 110 ? 6.178 -16.555 7.549 1.00 93.62 110 GLU A C 1
ATOM 861 O O . GLU A 1 110 ? 5.283 -16.111 6.829 1.00 93.62 110 GLU A O 1
ATOM 866 N N . LEU A 1 111 ? 7.470 -16.333 7.287 1.00 95.25 111 LEU A N 1
ATOM 867 C CA . LEU A 1 111 ? 7.925 -15.501 6.160 1.00 95.25 111 LEU A CA 1
ATOM 868 C C . LEU A 1 111 ? 7.440 -16.034 4.812 1.00 95.25 111 LEU A C 1
ATOM 870 O O . LEU A 1 111 ? 7.004 -15.253 3.971 1.00 95.25 111 LEU A O 1
ATOM 874 N N . GLU A 1 112 ? 7.487 -17.354 4.640 1.00 95.38 112 GLU A N 1
ATOM 875 C CA . GLU A 1 112 ? 6.998 -18.030 3.443 1.00 95.38 112 GLU A CA 1
ATOM 876 C C . GLU A 1 112 ? 5.519 -17.704 3.198 1.00 95.38 112 GLU A C 1
ATOM 878 O O . GLU A 1 112 ? 5.176 -17.205 2.132 1.00 95.38 112 GLU A O 1
ATOM 883 N N . ALA A 1 113 ? 4.651 -17.871 4.203 1.00 94.88 113 ALA A N 1
ATOM 884 C CA . ALA A 1 113 ? 3.227 -17.558 4.076 1.00 94.88 113 ALA A CA 1
ATOM 885 C C . ALA A 1 113 ? 2.983 -16.088 3.707 1.00 94.88 113 ALA A C 1
ATOM 887 O O . ALA A 1 113 ? 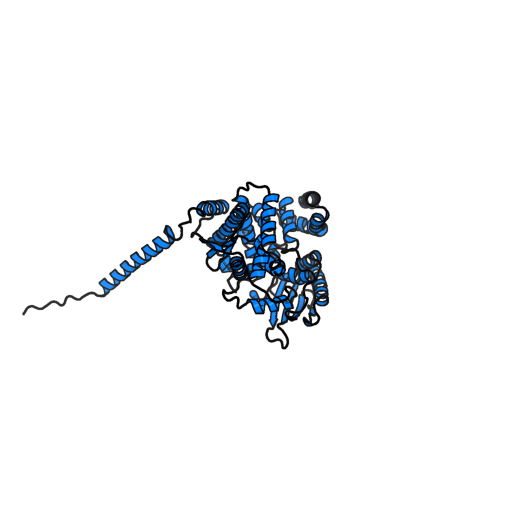2.161 -15.802 2.839 1.00 94.88 113 ALA A O 1
ATOM 888 N N . LEU A 1 114 ? 3.728 -15.162 4.325 1.00 95.44 114 LEU A N 1
ATOM 889 C CA . LEU A 1 114 ? 3.630 -13.728 4.034 1.00 95.44 114 LEU A CA 1
ATOM 890 C C . LEU A 1 114 ? 3.967 -13.421 2.572 1.00 95.44 114 LEU A C 1
ATOM 892 O O . LEU A 1 114 ? 3.224 -12.701 1.909 1.00 95.44 114 LEU A O 1
ATOM 896 N N . GLY A 1 115 ? 5.071 -13.974 2.066 1.00 95.56 115 GLY A N 1
ATOM 897 C CA . GLY A 1 115 ? 5.477 -13.790 0.675 1.00 95.56 115 GLY A CA 1
ATOM 898 C C . GLY A 1 115 ? 4.526 -14.460 -0.312 1.00 95.56 115 GLY A C 1
ATOM 899 O O . GLY A 1 115 ? 4.149 -13.844 -1.304 1.00 95.56 115 GLY A O 1
ATOM 900 N N . LEU A 1 116 ? 4.082 -15.685 -0.014 1.00 95.31 116 LEU A N 1
ATOM 901 C CA . LEU A 1 116 ? 3.109 -16.422 -0.825 1.00 95.31 116 LEU A CA 1
ATOM 902 C C . LEU A 1 116 ? 1.777 -15.676 -0.936 1.00 95.31 116 LEU A C 1
ATOM 904 O O . LEU A 1 116 ? 1.173 -15.660 -2.004 1.00 95.31 116 LEU A O 1
ATOM 908 N N . GLY A 1 117 ? 1.351 -15.009 0.139 1.00 93.19 117 GLY A N 1
ATOM 909 C CA . GLY A 1 117 ? 0.140 -14.195 0.156 1.00 93.19 117 GLY A CA 1
ATOM 910 C C . GLY A 1 117 ? 0.149 -13.012 -0.811 1.00 93.19 117 GLY A C 1
ATOM 911 O O . GLY A 1 117 ? -0.926 -12.537 -1.153 1.00 93.19 117 GLY A O 1
ATOM 912 N N . ALA A 1 118 ? 1.323 -12.540 -1.240 1.00 93.44 118 ALA A N 1
ATOM 913 C CA . ALA A 1 118 ? 1.488 -11.437 -2.192 1.00 93.44 118 ALA A CA 1
ATOM 914 C C . ALA A 1 118 ? 2.135 -11.878 -3.518 1.00 93.44 118 ALA A C 1
ATOM 916 O O . ALA A 1 118 ? 2.477 -11.038 -4.351 1.00 93.44 118 ALA A O 1
ATOM 917 N N . LEU A 1 119 ? 2.328 -13.187 -3.711 1.00 93.06 119 LEU A N 1
ATOM 918 C CA . LEU A 1 119 ? 3.087 -13.738 -4.831 1.00 93.06 119 LEU A CA 1
ATOM 919 C C . LEU A 1 119 ? 2.458 -13.408 -6.185 1.00 93.06 119 LEU A C 1
ATOM 921 O O . LEU A 1 119 ? 3.179 -13.062 -7.117 1.00 93.06 119 LEU A O 1
ATOM 925 N N . SER A 1 120 ? 1.130 -13.513 -6.285 1.00 90.44 120 SER A N 1
ATOM 926 C CA . SER A 1 120 ? 0.398 -13.200 -7.515 1.00 90.44 120 SER A CA 1
ATOM 927 C C . SER A 1 120 ? 0.584 -11.745 -7.919 1.00 90.44 120 SER A C 1
ATOM 929 O O . SER A 1 120 ? 0.812 -11.460 -9.087 1.00 90.44 120 SER A O 1
ATOM 931 N N . ASP A 1 121 ? 0.548 -10.832 -6.951 1.00 89.62 121 ASP A N 1
ATOM 932 C CA . ASP A 1 121 ? 0.597 -9.391 -7.206 1.00 89.62 121 ASP A CA 1
ATOM 933 C C . ASP A 1 121 ? 2.018 -8.923 -7.528 1.00 89.62 121 ASP A C 1
ATOM 935 O O . ASP A 1 121 ? 2.220 -7.909 -8.200 1.00 89.62 121 ASP A O 1
ATOM 939 N N . VAL A 1 122 ? 3.014 -9.655 -7.022 1.00 93.94 122 VAL A N 1
ATOM 940 C CA . VAL A 1 122 ? 4.429 -9.324 -7.147 1.00 93.94 122 VAL A CA 1
ATOM 941 C C . VAL A 1 122 ? 5.229 -10.593 -7.471 1.00 93.94 122 VAL A C 1
ATOM 943 O O . VAL A 1 122 ? 5.938 -11.101 -6.600 1.00 93.94 122 VAL A O 1
ATOM 946 N N . PRO A 1 123 ? 5.170 -11.117 -8.711 1.00 95.25 123 PRO A N 1
ATOM 947 C CA . PRO A 1 123 ? 5.941 -12.297 -9.125 1.00 95.25 123 PRO A CA 1
ATOM 948 C C . PRO A 1 123 ? 7.390 -11.962 -9.516 1.00 95.25 123 PRO A C 1
ATOM 950 O O . PRO A 1 123 ? 8.251 -12.841 -9.600 1.00 95.25 123 PRO A O 1
ATOM 953 N N . VAL A 1 124 ? 7.674 -10.674 -9.737 1.00 97.06 124 VAL A N 1
ATOM 954 C CA . VAL A 1 124 ? 9.021 -10.132 -9.925 1.00 97.06 124 VAL A CA 1
ATOM 955 C C . VAL A 1 124 ? 9.140 -8.837 -9.125 1.00 97.06 124 VAL A C 1
ATOM 957 O O . VAL A 1 124 ? 8.301 -7.950 -9.270 1.00 97.06 124 VAL A O 1
ATOM 960 N N . PHE A 1 125 ? 10.185 -8.682 -8.307 1.00 96.44 125 PHE A N 1
ATOM 961 C CA . PHE A 1 125 ? 10.408 -7.449 -7.542 1.00 96.44 125 PHE A CA 1
ATOM 962 C C . PHE A 1 125 ? 11.859 -6.990 -7.539 1.00 96.44 125 PHE A C 1
ATOM 964 O O . PHE A 1 125 ? 12.796 -7.777 -7.645 1.00 96.44 125 PHE A O 1
ATOM 971 N N . TYR A 1 126 ? 12.043 -5.682 -7.381 1.00 97.44 126 TYR A N 1
ATOM 972 C CA . TYR A 1 126 ? 13.338 -5.078 -7.097 1.00 97.44 126 TYR A CA 1
ATOM 973 C C . TYR A 1 126 ? 13.565 -5.014 -5.586 1.00 97.44 126 TYR A C 1
ATOM 975 O O . TYR A 1 126 ? 12.785 -4.373 -4.880 1.00 97.44 126 TYR A O 1
ATOM 983 N N . ASP A 1 127 ? 14.645 -5.625 -5.097 1.00 95.81 127 ASP A N 1
ATOM 984 C CA . ASP A 1 127 ? 15.081 -5.448 -3.717 1.00 95.81 127 ASP A CA 1
ATOM 985 C C . ASP A 1 127 ? 16.076 -4.280 -3.609 1.00 95.81 127 ASP A C 1
ATOM 987 O O . ASP A 1 127 ? 17.222 -4.378 -4.071 1.00 95.81 127 ASP A O 1
ATOM 991 N N . PRO A 1 128 ? 15.697 -3.175 -2.950 1.00 92.69 128 PRO A N 1
ATOM 992 C CA . PRO A 1 128 ? 16.607 -2.058 -2.746 1.00 92.69 128 PRO A CA 1
ATOM 993 C C . PRO A 1 128 ? 17.795 -2.366 -1.820 1.00 92.69 128 PRO A C 1
ATOM 995 O O . PRO A 1 128 ? 18.793 -1.644 -1.844 1.00 92.69 128 PRO A O 1
ATOM 998 N N . THR A 1 129 ? 17.713 -3.413 -0.997 1.00 90.81 129 THR A N 1
ATOM 999 C CA . THR A 1 129 ? 18.726 -3.740 0.020 1.00 90.81 129 THR A CA 1
ATOM 1000 C C . THR A 1 129 ? 20.054 -4.148 -0.612 1.00 90.81 129 THR A C 1
ATOM 1002 O O . THR A 1 129 ? 21.124 -3.747 -0.148 1.00 90.81 129 THR A O 1
ATOM 1005 N N . ASP A 1 130 ? 20.000 -4.936 -1.685 1.00 93.62 130 ASP A N 1
ATOM 1006 C CA . ASP A 1 130 ? 21.174 -5.388 -2.436 1.00 93.62 130 ASP A CA 1
ATOM 1007 C C . ASP A 1 130 ? 21.192 -4.907 -3.896 1.00 93.62 130 ASP A C 1
ATOM 1009 O O . ASP A 1 130 ? 22.203 -5.074 -4.589 1.00 93.62 130 ASP A O 1
ATOM 1013 N N . GLY A 1 131 ? 20.124 -4.243 -4.344 1.00 94.50 131 GLY A N 1
ATOM 1014 C CA . GLY A 1 131 ? 20.006 -3.670 -5.676 1.00 94.50 131 GLY A CA 1
ATOM 1015 C C . GLY A 1 131 ? 19.794 -4.714 -6.771 1.00 94.50 131 GLY A C 1
ATOM 1016 O O . GLY A 1 131 ? 20.211 -4.478 -7.909 1.00 94.50 131 GLY A O 1
ATOM 1017 N N . MET A 1 132 ? 19.199 -5.857 -6.431 1.00 96.62 132 MET A N 1
ATOM 1018 C CA . MET A 1 132 ? 18.906 -6.967 -7.338 1.00 96.62 132 MET A CA 1
ATOM 1019 C C . MET A 1 132 ? 17.415 -7.014 -7.686 1.00 96.62 132 MET A C 1
ATOM 1021 O O . MET A 1 132 ? 16.579 -6.478 -6.966 1.00 96.62 132 MET A O 1
ATOM 1025 N N . ILE A 1 133 ? 17.080 -7.663 -8.797 1.00 98.25 133 ILE A N 1
ATOM 1026 C CA . ILE A 1 133 ? 15.709 -8.068 -9.113 1.00 98.25 133 ILE A CA 1
ATOM 1027 C C . ILE A 1 133 ? 15.590 -9.567 -8.864 1.00 98.25 133 ILE A C 1
ATOM 1029 O O . ILE A 1 133 ? 16.468 -10.334 -9.268 1.00 98.25 133 ILE A O 1
ATOM 1033 N N . TYR A 1 134 ? 14.507 -9.969 -8.219 1.00 98.19 134 TYR A N 1
ATOM 1034 C CA . TYR A 1 134 ? 14.154 -11.357 -7.980 1.00 98.19 134 TYR A CA 1
ATOM 1035 C C . TYR A 1 134 ? 12.912 -11.713 -8.779 1.00 98.19 134 TYR A C 1
ATOM 1037 O O . TYR A 1 134 ? 11.975 -10.925 -8.835 1.00 98.19 134 TYR A O 1
ATOM 1045 N N . GLU A 1 135 ? 12.925 -12.894 -9.381 1.00 97.44 135 GLU A N 1
ATOM 1046 C CA . GLU A 1 135 ? 11.834 -13.467 -10.169 1.00 97.44 135 GLU A CA 1
ATOM 1047 C C . GLU A 1 135 ? 11.491 -14.833 -9.576 1.00 97.44 135 GLU A C 1
ATOM 1049 O O . GLU A 1 135 ? 12.400 -15.607 -9.255 1.00 97.44 135 GLU A O 1
ATOM 1054 N N . VAL A 1 136 ? 10.204 -15.133 -9.416 1.00 96.62 136 VAL A N 1
ATOM 1055 C CA . VAL A 1 136 ? 9.786 -16.475 -9.008 1.00 96.62 136 VAL A CA 1
ATOM 1056 C C . VAL A 1 136 ? 9.889 -17.452 -10.181 1.00 96.62 136 VAL A C 1
ATOM 1058 O O . VAL A 1 136 ? 9.584 -17.128 -11.325 1.00 96.62 136 VAL A O 1
ATOM 1061 N N . GLU A 1 137 ? 10.363 -18.666 -9.916 1.00 95.06 137 GLU A N 1
ATOM 1062 C CA . GLU A 1 137 ? 10.421 -19.724 -10.922 1.00 95.06 137 GLU A CA 1
ATOM 1063 C C . GLU A 1 137 ? 9.012 -20.148 -11.371 1.00 95.06 137 GLU A C 1
ATOM 1065 O O . GLU A 1 137 ? 8.139 -20.413 -10.547 1.00 95.06 137 GLU A O 1
ATOM 1070 N N . GLY A 1 138 ? 8.813 -20.287 -12.686 1.00 90.94 138 GLY A N 1
ATOM 1071 C CA . GLY A 1 138 ? 7.599 -20.883 -13.252 1.00 90.94 138 GLY A CA 1
ATOM 1072 C C . GLY A 1 138 ? 6.453 -19.914 -13.552 1.00 90.94 138 GLY A C 1
ATOM 1073 O O . GLY A 1 138 ? 5.336 -20.381 -13.735 1.00 90.94 138 GLY A O 1
ATOM 1074 N N . VAL A 1 139 ? 6.718 -18.606 -13.618 1.00 92.12 139 VAL A N 1
ATOM 1075 C CA . VAL A 1 139 ? 5.749 -17.598 -14.092 1.00 92.12 139 VAL A CA 1
ATOM 1076 C C . VAL A 1 139 ? 5.584 -17.691 -15.608 1.00 92.12 139 VAL A C 1
ATOM 1078 O O . VAL A 1 139 ? 6.574 -17.868 -16.325 1.00 92.12 139 VAL A O 1
ATOM 1081 N N . ASP A 1 140 ? 4.352 -17.528 -16.090 1.00 92.81 140 ASP A N 1
ATOM 1082 C CA . ASP A 1 140 ? 4.053 -17.418 -17.519 1.00 92.81 140 ASP A CA 1
ATOM 1083 C C . ASP A 1 140 ? 4.770 -16.234 -18.175 1.00 92.81 140 ASP A C 1
ATOM 1085 O O . ASP A 1 140 ? 5.034 -15.213 -17.543 1.00 92.81 140 ASP A O 1
ATOM 1089 N N . ASP A 1 141 ? 5.106 -16.373 -19.459 1.00 91.06 141 ASP A N 1
ATOM 1090 C CA . ASP A 1 141 ? 5.998 -15.437 -20.147 1.00 91.06 141 ASP A CA 1
ATOM 1091 C C . ASP A 1 141 ? 5.447 -14.001 -20.201 1.00 91.06 141 ASP A C 1
ATOM 1093 O O . ASP A 1 141 ? 6.212 -13.067 -19.959 1.00 91.06 141 ASP A O 1
ATOM 1097 N N . GLU A 1 142 ? 4.149 -13.804 -20.459 1.00 91.50 142 GLU A N 1
ATOM 1098 C CA . GLU A 1 142 ? 3.524 -12.475 -20.503 1.00 91.50 142 GLU A CA 1
ATOM 1099 C C . GLU A 1 142 ? 3.479 -11.797 -19.123 1.00 91.50 142 GLU A C 1
ATOM 1101 O O . GLU A 1 142 ? 3.904 -10.643 -18.995 1.00 91.50 142 GLU A O 1
ATOM 1106 N N . LEU A 1 143 ? 3.024 -12.499 -18.075 1.00 92.75 143 LEU A N 1
ATOM 1107 C CA . LEU A 1 143 ? 3.065 -12.006 -16.692 1.00 92.75 143 LEU A CA 1
ATOM 1108 C C . LEU A 1 143 ? 4.497 -11.703 -16.252 1.00 92.75 143 LEU A C 1
ATOM 1110 O O . LEU A 1 143 ? 4.774 -10.637 -15.702 1.00 92.75 143 LEU A O 1
ATOM 1114 N N . ARG A 1 144 ? 5.433 -12.599 -16.564 1.00 94.75 144 ARG A N 1
ATOM 1115 C CA . ARG A 1 144 ? 6.855 -12.418 -16.277 1.00 94.75 144 ARG A CA 1
ATOM 1116 C C . ARG A 1 144 ? 7.420 -11.186 -16.972 1.00 94.75 144 ARG A C 1
ATOM 1118 O O . ARG A 1 144 ? 8.133 -10.412 -16.335 1.00 94.75 144 ARG A O 1
ATOM 1125 N N . GLU A 1 145 ? 7.127 -10.986 -18.257 1.00 95.19 145 GLU A N 1
ATOM 1126 C CA . GLU A 1 145 ? 7.598 -9.825 -19.014 1.00 95.19 145 GLU A CA 1
ATOM 1127 C C . GLU A 1 145 ? 7.064 -8.523 -18.413 1.00 95.19 145 GLU A C 1
ATOM 1129 O O . GLU A 1 145 ? 7.844 -7.596 -18.168 1.00 95.19 145 GLU A O 1
ATOM 1134 N N . TRP A 1 146 ? 5.766 -8.461 -18.120 1.00 95.38 146 TRP A N 1
ATOM 1135 C CA . TRP A 1 146 ? 5.143 -7.294 -17.503 1.00 95.38 146 TRP A CA 1
ATOM 1136 C C . TRP A 1 146 ? 5.712 -6.987 -16.112 1.00 95.38 146 TRP A C 1
ATOM 1138 O O . TRP A 1 146 ? 6.174 -5.868 -15.860 1.00 95.38 146 TRP A O 1
ATOM 1148 N N . SER A 1 147 ? 5.798 -7.982 -15.229 1.00 95.81 147 SER A N 1
ATOM 1149 C CA . SER A 1 147 ? 6.346 -7.793 -13.882 1.00 95.81 147 SER A CA 1
ATOM 1150 C C . SER A 1 147 ? 7.843 -7.474 -13.894 1.00 95.81 147 SER A C 1
ATOM 1152 O O . SER A 1 147 ? 8.316 -6.685 -13.072 1.00 95.81 147 SER A O 1
ATOM 1154 N N . LEU A 1 148 ? 8.608 -7.996 -14.860 1.00 97.31 148 LEU A N 1
ATOM 1155 C CA . LEU A 1 148 ? 10.006 -7.607 -15.052 1.00 97.31 148 LEU A CA 1
ATOM 1156 C C . LEU A 1 148 ? 10.136 -6.124 -15.422 1.00 97.31 148 LEU A C 1
ATOM 1158 O O . LEU A 1 148 ? 11.023 -5.447 -14.893 1.00 97.31 148 LEU A O 1
ATOM 1162 N N . HIS A 1 149 ? 9.267 -5.594 -16.289 1.00 97.69 149 HIS A N 1
ATOM 1163 C CA . HIS A 1 149 ? 9.259 -4.163 -16.610 1.00 97.69 149 HIS A CA 1
ATOM 1164 C C . HIS A 1 149 ? 8.927 -3.316 -15.379 1.00 97.69 149 HIS A C 1
ATOM 1166 O O . HIS A 1 149 ? 9.606 -2.315 -15.138 1.00 97.69 149 HIS A O 1
ATOM 1172 N N . GLN A 1 150 ? 7.975 -3.752 -14.552 1.00 96.69 150 GLN A N 1
ATOM 1173 C CA . GLN A 1 150 ? 7.648 -3.083 -13.293 1.00 96.69 150 GLN A CA 1
ATOM 1174 C C . GLN A 1 150 ? 8.853 -3.066 -12.331 1.00 96.69 150 GLN A C 1
ATOM 1176 O O . GLN A 1 150 ? 9.241 -2.010 -11.825 1.00 96.69 150 GLN A O 1
ATOM 1181 N N . ALA A 1 151 ? 9.516 -4.206 -12.119 1.00 97.62 151 ALA A N 1
ATOM 1182 C CA . ALA A 1 151 ? 10.690 -4.291 -11.247 1.00 97.62 151 ALA A CA 1
ATOM 1183 C C . ALA A 1 151 ? 11.873 -3.454 -11.774 1.00 97.62 151 ALA A C 1
ATOM 1185 O O . ALA A 1 151 ? 12.547 -2.755 -11.009 1.00 97.62 151 ALA A O 1
ATOM 1186 N N . LEU A 1 152 ? 12.110 -3.462 -13.090 1.00 98.38 152 LEU A N 1
ATOM 1187 C CA . LEU A 1 152 ? 13.099 -2.595 -13.733 1.00 98.38 152 LEU A CA 1
ATOM 1188 C C . LEU A 1 152 ? 12.747 -1.114 -13.551 1.00 98.38 152 LEU A C 1
ATOM 1190 O O . LEU A 1 152 ? 13.634 -0.315 -13.252 1.00 98.38 152 LEU A O 1
ATOM 1194 N N . ALA A 1 153 ? 11.479 -0.729 -13.681 1.00 97.75 153 ALA A N 1
ATOM 1195 C CA . ALA A 1 153 ? 11.052 0.646 -13.460 1.00 97.75 153 ALA A CA 1
ATOM 1196 C C . ALA A 1 153 ? 11.310 1.092 -12.013 1.00 97.75 153 ALA A C 1
ATOM 1198 O O . ALA A 1 153 ? 11.938 2.131 -11.801 1.00 97.75 153 ALA A O 1
ATOM 1199 N N . ALA A 1 154 ? 10.960 0.270 -11.019 1.00 97.50 154 ALA A N 1
ATOM 1200 C CA . ALA A 1 154 ? 11.262 0.545 -9.613 1.00 97.50 154 ALA A CA 1
ATOM 1201 C C . ALA A 1 154 ? 12.775 0.720 -9.359 1.00 97.50 154 ALA A C 1
ATOM 1203 O O . ALA A 1 154 ? 13.190 1.653 -8.660 1.00 97.50 154 ALA A O 1
ATOM 1204 N N . ALA A 1 155 ? 13.610 -0.121 -9.980 1.00 98.19 155 ALA A N 1
ATOM 1205 C CA . ALA A 1 155 ? 15.066 -0.030 -9.881 1.00 98.19 155 ALA A CA 1
ATOM 1206 C C . ALA A 1 155 ? 15.635 1.226 -10.568 1.00 98.19 155 ALA A C 1
ATOM 1208 O O . ALA A 1 155 ? 16.562 1.858 -10.054 1.00 98.19 155 ALA A O 1
ATOM 1209 N N . LEU A 1 156 ? 15.096 1.610 -11.731 1.00 98.00 156 LEU A N 1
ATOM 1210 C CA . LEU A 1 156 ? 15.480 2.833 -12.440 1.00 98.00 156 LEU A CA 1
ATOM 1211 C C . LEU A 1 156 ? 15.136 4.071 -11.608 1.00 98.00 156 LEU A C 1
ATOM 1213 O O . LEU A 1 156 ? 15.983 4.956 -11.447 1.00 98.00 156 LEU A O 1
ATOM 1217 N N . LEU A 1 157 ? 13.925 4.103 -11.050 1.00 97.25 157 LEU A N 1
ATOM 1218 C CA . LEU A 1 157 ? 13.474 5.154 -10.145 1.00 97.25 157 LEU A CA 1
ATOM 1219 C C . LEU A 1 157 ? 14.380 5.232 -8.916 1.00 97.25 157 LEU A C 1
ATOM 1221 O O . LEU A 1 157 ? 14.794 6.330 -8.548 1.00 97.25 157 LEU A O 1
ATOM 1225 N N . ASP A 1 158 ? 14.793 4.104 -8.330 1.00 97.81 158 ASP A N 1
ATOM 1226 C CA . ASP A 1 158 ? 15.692 4.137 -7.172 1.00 97.81 158 ASP A CA 1
ATOM 1227 C C . ASP A 1 158 ? 17.068 4.715 -7.512 1.00 97.81 158 ASP A C 1
ATOM 1229 O O . ASP A 1 158 ? 17.621 5.544 -6.784 1.00 97.81 158 ASP A O 1
ATOM 1233 N N . GLN A 1 159 ? 17.614 4.366 -8.680 1.00 96.50 159 GLN A N 1
ATOM 1234 C CA . GLN A 1 159 ? 18.894 4.915 -9.114 1.00 96.50 159 GLN A CA 1
ATOM 1235 C C . GLN A 1 159 ? 18.868 6.442 -9.225 1.00 96.50 159 GLN A C 1
ATOM 1237 O O . GLN A 1 159 ? 19.915 7.063 -9.007 1.00 96.50 159 GLN A O 1
ATOM 1242 N N . HIS A 1 160 ? 17.724 7.053 -9.555 1.00 95.88 160 HIS A N 1
ATOM 1243 C CA . HIS A 1 160 ? 17.597 8.501 -9.744 1.00 95.88 160 HIS A CA 1
ATOM 1244 C C . HIS A 1 160 ? 17.073 9.252 -8.531 1.00 95.88 160 HIS A C 1
ATOM 1246 O O . HIS A 1 160 ? 17.702 10.243 -8.147 1.00 95.88 160 HIS A O 1
ATOM 1252 N N . LEU A 1 161 ? 15.994 8.759 -7.935 1.00 94.88 161 LEU A N 1
ATOM 1253 C CA . LEU A 1 161 ? 15.263 9.381 -6.834 1.00 94.88 161 LEU A CA 1
ATOM 1254 C C . LEU A 1 161 ? 15.754 8.914 -5.464 1.00 94.88 161 LEU A C 1
ATOM 1256 O O . LEU A 1 161 ? 15.564 9.620 -4.479 1.00 94.88 161 LEU A O 1
ATOM 1260 N N . ARG A 1 162 ? 16.434 7.761 -5.403 1.00 95.62 162 ARG A N 1
ATOM 1261 C CA . ARG A 1 162 ? 16.906 7.130 -4.162 1.00 95.62 162 ARG A CA 1
ATOM 1262 C C . ARG A 1 162 ? 15.786 6.930 -3.143 1.00 95.62 162 ARG A C 1
ATOM 1264 O O . ARG A 1 162 ? 16.006 7.111 -1.942 1.00 95.62 162 ARG A O 1
ATOM 1271 N N . TRP A 1 163 ? 14.593 6.584 -3.626 1.00 95.56 163 TRP A N 1
ATOM 1272 C CA . TRP A 1 163 ? 13.415 6.389 -2.787 1.00 95.56 163 TRP A CA 1
ATOM 1273 C C . TRP A 1 163 ? 13.676 5.333 -1.710 1.00 95.56 163 TRP A C 1
ATOM 1275 O O . TRP A 1 163 ? 13.217 5.501 -0.583 1.00 95.56 163 TRP A O 1
ATOM 1285 N N . SER A 1 164 ? 14.488 4.311 -2.004 1.00 95.38 164 SER A N 1
ATOM 1286 C CA . SER A 1 164 ? 14.862 3.281 -1.038 1.00 95.38 164 SER A CA 1
ATOM 1287 C C . SER A 1 164 ? 15.612 3.846 0.164 1.00 95.38 164 SER A C 1
ATOM 1289 O O . SER A 1 164 ? 15.354 3.472 1.306 1.00 95.38 164 SER A O 1
ATOM 1291 N N . SER A 1 165 ? 16.516 4.797 -0.079 1.00 95.06 165 SER A N 1
ATOM 1292 C CA . SER A 1 165 ? 17.258 5.467 0.985 1.00 95.06 165 SER A CA 1
ATOM 1293 C C . SER A 1 165 ? 16.367 6.388 1.809 1.00 95.06 165 SER A C 1
ATOM 1295 O O . SER A 1 165 ? 16.575 6.488 3.012 1.00 95.06 165 SER A O 1
ATOM 1297 N N . THR A 1 166 ? 15.362 7.009 1.183 1.00 93.94 166 THR A N 1
ATOM 1298 C CA . THR A 1 166 ? 14.370 7.834 1.878 1.00 93.94 166 THR A CA 1
ATOM 1299 C C . THR A 1 166 ? 13.533 6.981 2.822 1.00 93.94 166 THR A C 1
ATOM 1301 O O . THR A 1 166 ? 13.406 7.330 3.988 1.00 93.94 166 THR A O 1
ATOM 1304 N N . ILE A 1 167 ? 13.005 5.841 2.366 1.00 92.81 167 ILE A N 1
ATOM 1305 C CA . ILE A 1 167 ? 12.178 4.976 3.224 1.00 92.81 167 ILE A CA 1
ATOM 1306 C C . ILE A 1 167 ? 12.980 4.254 4.316 1.00 92.81 167 ILE A C 1
ATOM 1308 O O . ILE A 1 167 ? 12.411 3.874 5.333 1.00 92.81 167 ILE A O 1
ATOM 1312 N N . ALA A 1 168 ? 14.284 4.045 4.105 1.00 91.00 168 ALA A N 1
ATOM 1313 C CA . ALA A 1 168 ? 15.180 3.450 5.094 1.00 91.00 168 ALA A CA 1
ATOM 1314 C C . ALA A 1 168 ? 15.726 4.476 6.104 1.00 91.00 168 ALA A C 1
ATOM 1316 O O . ALA A 1 168 ? 16.371 4.084 7.080 1.00 91.00 168 ALA A O 1
ATOM 1317 N N . ASP A 1 169 ? 15.513 5.776 5.871 1.00 91.31 169 ASP A N 1
ATOM 1318 C CA . ASP A 1 169 ? 15.900 6.826 6.808 1.00 91.31 169 ASP A CA 1
ATOM 1319 C C . ASP A 1 169 ? 14.991 6.756 8.051 1.00 91.31 169 ASP A C 1
ATOM 1321 O O . ASP A 1 169 ? 13.772 6.884 7.914 1.00 91.31 169 ASP A O 1
ATOM 1325 N N . PRO A 1 170 ? 15.540 6.560 9.266 1.00 86.94 170 PRO A N 1
ATOM 1326 C CA . PRO A 1 170 ? 14.743 6.502 10.492 1.00 86.94 170 PRO A CA 1
ATOM 1327 C C . PRO A 1 170 ? 13.992 7.805 10.805 1.00 86.94 170 PRO A C 1
ATOM 1329 O O . PRO A 1 170 ? 13.062 7.783 11.611 1.00 86.94 170 PRO A O 1
ATOM 1332 N N . GLU A 1 171 ? 14.385 8.928 10.198 1.00 88.38 171 GLU A N 1
ATOM 1333 C CA . GLU A 1 171 ? 13.688 10.210 10.332 1.00 88.38 171 GLU A CA 1
ATOM 1334 C C . GLU A 1 171 ? 12.475 10.322 9.392 1.00 88.38 171 GLU A C 1
ATOM 1336 O O . GLU A 1 171 ? 11.620 11.186 9.598 1.00 88.38 171 GLU A O 1
ATOM 1341 N N . THR A 1 172 ? 12.368 9.463 8.372 1.00 90.69 172 THR A N 1
ATOM 1342 C CA . THR A 1 172 ? 11.203 9.435 7.482 1.00 90.69 172 THR A CA 1
ATOM 1343 C C . THR A 1 172 ? 10.017 8.803 8.215 1.00 90.69 172 THR A C 1
ATOM 1345 O O . THR A 1 172 ? 10.112 7.657 8.665 1.00 90.69 172 THR A O 1
ATOM 1348 N N . PRO A 1 173 ? 8.867 9.500 8.324 1.00 91.00 173 PRO A N 1
ATOM 1349 C CA . PRO A 1 173 ? 7.668 8.919 8.912 1.00 91.00 173 PRO A CA 1
ATOM 1350 C C . PRO A 1 173 ? 7.262 7.633 8.204 1.00 91.00 173 PRO A C 1
ATOM 1352 O O . PRO A 1 173 ? 7.271 7.557 6.975 1.00 91.00 173 PRO A O 1
ATOM 1355 N N . ARG A 1 174 ? 6.841 6.623 8.972 1.00 90.94 174 ARG A N 1
ATOM 1356 C CA . ARG A 1 174 ? 6.435 5.330 8.398 1.00 90.94 174 ARG A CA 1
ATOM 1357 C C . ARG A 1 174 ? 5.297 5.483 7.384 1.00 90.94 174 ARG A C 1
ATOM 1359 O O . ARG A 1 174 ? 5.268 4.778 6.382 1.00 90.94 174 ARG A O 1
ATOM 1366 N N . THR A 1 175 ? 4.388 6.420 7.628 1.00 92.94 175 THR A N 1
ATOM 1367 C CA . THR A 1 175 ? 3.281 6.757 6.727 1.00 92.94 175 THR A CA 1
ATOM 1368 C C . THR A 1 175 ? 3.777 7.332 5.407 1.00 92.94 175 THR A C 1
ATOM 1370 O O . THR A 1 175 ? 3.323 6.900 4.351 1.00 92.94 175 THR A O 1
ATOM 1373 N N . GLU A 1 176 ? 4.750 8.247 5.443 1.00 94.50 176 GLU A N 1
ATOM 1374 C CA . GLU A 1 176 ? 5.422 8.770 4.247 1.00 94.50 176 GLU A CA 1
ATOM 1375 C C . GLU A 1 176 ? 6.145 7.641 3.499 1.00 94.50 176 GLU A C 1
ATOM 1377 O O . GLU A 1 176 ? 6.015 7.536 2.283 1.00 94.50 176 GLU A O 1
ATOM 1382 N N . ALA A 1 177 ? 6.825 6.736 4.211 1.00 93.62 177 ALA A N 1
ATOM 1383 C CA . ALA A 1 177 ? 7.511 5.600 3.600 1.00 93.62 177 ALA A CA 1
ATOM 1384 C C . ALA A 1 177 ? 6.556 4.630 2.877 1.00 93.62 177 ALA A C 1
ATOM 1386 O O . ALA A 1 177 ? 6.843 4.211 1.753 1.00 93.62 177 ALA A O 1
ATOM 1387 N N . ILE A 1 178 ? 5.413 4.294 3.489 1.00 94.12 178 ILE A N 1
ATOM 1388 C CA . ILE A 1 178 ? 4.380 3.446 2.870 1.00 94.12 178 ILE A CA 1
ATOM 1389 C C . ILE A 1 178 ? 3.775 4.154 1.651 1.00 94.12 178 ILE A C 1
ATOM 1391 O O . ILE A 1 178 ? 3.718 3.563 0.573 1.00 94.12 178 ILE A O 1
ATOM 1395 N N . GLY A 1 179 ? 3.385 5.426 1.791 1.00 95.19 179 GLY A N 1
ATOM 1396 C CA . GLY A 1 179 ? 2.818 6.208 0.691 1.00 95.19 179 GLY A CA 1
ATOM 1397 C C . GLY A 1 179 ? 3.783 6.363 -0.489 1.00 95.19 179 GLY A C 1
ATOM 1398 O O . GLY A 1 179 ? 3.397 6.160 -1.640 1.00 95.19 179 GLY A O 1
ATOM 1399 N N . LEU A 1 180 ? 5.064 6.640 -0.220 1.00 95.69 180 LEU A N 1
ATOM 1400 C CA . LEU A 1 180 ? 6.096 6.709 -1.253 1.00 95.69 180 LEU A CA 1
ATOM 1401 C C . LEU A 1 180 ? 6.274 5.357 -1.953 1.00 95.69 180 LEU A C 1
ATOM 1403 O O . LEU A 1 180 ? 6.345 5.320 -3.179 1.00 95.69 180 LEU A O 1
ATOM 1407 N N . ARG A 1 181 ? 6.302 4.241 -1.212 1.00 94.88 181 ARG A N 1
ATOM 1408 C CA . ARG A 1 181 ? 6.395 2.904 -1.819 1.00 94.88 181 ARG A CA 1
ATOM 1409 C C . ARG A 1 181 ? 5.206 2.613 -2.737 1.00 94.88 181 ARG A C 1
ATOM 1411 O O . ARG A 1 181 ? 5.426 2.137 -3.847 1.00 94.88 181 ARG A O 1
ATOM 1418 N N . MET A 1 182 ? 3.981 2.927 -2.310 1.00 95.50 182 MET A N 1
ATOM 1419 C CA . MET A 1 182 ? 2.780 2.773 -3.143 1.00 95.50 182 MET A CA 1
ATOM 1420 C C . MET A 1 182 ? 2.879 3.594 -4.431 1.00 95.50 182 MET A C 1
ATOM 1422 O O . MET A 1 182 ? 2.611 3.073 -5.510 1.00 95.50 182 MET A O 1
ATOM 1426 N N . MET A 1 183 ? 3.323 4.853 -4.347 1.00 96.06 183 MET A N 1
ATOM 1427 C CA . MET A 1 183 ? 3.446 5.706 -5.532 1.00 96.06 183 MET A CA 1
ATOM 1428 C C . MET A 1 183 ? 4.591 5.296 -6.464 1.00 96.06 183 MET A C 1
ATOM 1430 O O . MET A 1 183 ? 4.443 5.396 -7.678 1.00 96.06 183 MET A O 1
ATOM 1434 N N . ILE A 1 184 ? 5.701 4.773 -5.936 1.00 96.31 184 ILE A N 1
ATOM 1435 C CA . ILE A 1 184 ? 6.763 4.178 -6.763 1.00 96.31 184 ILE A CA 1
ATOM 1436 C C . ILE A 1 184 ? 6.252 2.929 -7.483 1.00 96.31 184 ILE A C 1
ATOM 1438 O O . ILE A 1 184 ? 6.505 2.771 -8.675 1.00 96.31 184 ILE A O 1
ATOM 1442 N N . ALA A 1 185 ? 5.522 2.056 -6.787 1.00 95.00 185 ALA A N 1
ATOM 1443 C CA . ALA A 1 185 ? 4.948 0.857 -7.388 1.00 95.00 185 ALA A CA 1
ATOM 1444 C C . ALA A 1 185 ? 3.884 1.201 -8.450 1.00 95.00 185 ALA A C 1
ATOM 1446 O O . ALA A 1 185 ? 3.805 0.532 -9.480 1.00 95.00 185 ALA A O 1
ATOM 1447 N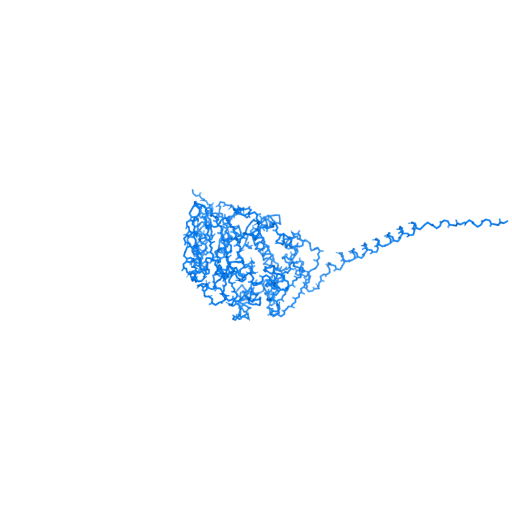 N . ALA A 1 186 ? 3.131 2.281 -8.235 1.00 94.94 186 ALA A N 1
ATOM 1448 C CA . ALA A 1 186 ? 2.175 2.843 -9.180 1.00 94.94 186 ALA A CA 1
ATOM 1449 C C . ALA A 1 186 ? 2.835 3.441 -10.440 1.00 94.94 186 ALA A C 1
ATOM 1451 O O . ALA A 1 186 ? 2.382 3.147 -11.546 1.00 94.94 186 ALA A O 1
ATOM 1452 N N . ASP A 1 187 ? 3.910 4.231 -10.301 1.00 95.81 187 ASP A N 1
ATOM 1453 C CA . ASP A 1 187 ? 4.694 4.756 -11.438 1.00 95.81 187 ASP A CA 1
ATOM 1454 C C . ASP A 1 187 ? 5.304 3.594 -12.234 1.00 95.81 187 ASP A C 1
ATOM 1456 O O . ASP A 1 187 ? 5.163 3.511 -13.453 1.00 95.81 187 ASP A O 1
ATOM 1460 N N . ALA A 1 188 ? 5.910 2.637 -11.523 1.00 96.00 188 ALA A N 1
ATOM 1461 C CA . ALA A 1 188 ? 6.501 1.443 -12.110 1.00 96.00 188 ALA A CA 1
ATOM 1462 C C . ALA A 1 188 ? 5.484 0.594 -12.883 1.00 96.00 188 ALA A C 1
ATOM 1464 O O . ALA A 1 188 ? 5.803 0.094 -13.961 1.00 96.00 188 ALA A O 1
ATOM 1465 N N . ARG A 1 189 ? 4.265 0.455 -12.351 1.00 94.19 189 ARG A N 1
ATOM 1466 C CA . ARG A 1 189 ? 3.160 -0.221 -13.032 1.00 94.19 189 ARG A CA 1
ATOM 1467 C C . ARG A 1 189 ? 2.746 0.515 -14.304 1.00 94.19 189 ARG A C 1
ATOM 1469 O O . ARG A 1 189 ? 2.693 -0.114 -15.351 1.00 94.19 189 ARG A O 1
ATOM 1476 N N . SER A 1 190 ? 2.515 1.828 -14.232 1.00 93.38 190 SER A N 1
ATOM 1477 C CA . SER A 1 190 ? 2.163 2.634 -15.414 1.00 93.38 190 SER A CA 1
ATOM 1478 C C . SER A 1 190 ? 3.220 2.508 -16.516 1.00 93.38 190 SER A C 1
ATOM 1480 O O . SER A 1 190 ? 2.865 2.310 -17.672 1.00 93.38 190 SER A O 1
ATOM 1482 N N . ILE A 1 191 ? 4.509 2.521 -16.159 1.00 93.94 191 ILE A N 1
ATOM 1483 C CA . ILE A 1 191 ? 5.601 2.309 -17.119 1.00 93.94 191 ILE A CA 1
ATOM 1484 C C . ILE A 1 191 ? 5.542 0.906 -17.737 1.00 93.94 191 ILE A C 1
ATOM 1486 O O . ILE A 1 191 ? 5.800 0.757 -18.929 1.00 93.94 191 ILE A O 1
ATOM 1490 N N . ALA A 1 192 ? 5.241 -0.131 -16.949 1.00 93.81 192 ALA A N 1
ATOM 1491 C CA . ALA A 1 192 ? 5.118 -1.496 -17.457 1.00 93.81 192 ALA A CA 1
ATOM 1492 C C . ALA A 1 192 ? 3.933 -1.640 -18.425 1.00 93.81 192 ALA A C 1
ATOM 1494 O O . ALA A 1 192 ? 4.110 -2.203 -19.504 1.00 93.81 192 ALA A O 1
ATOM 1495 N N . ASP A 1 193 ? 2.778 -1.064 -18.076 1.00 91.31 193 ASP A N 1
ATOM 1496 C CA . ASP A 1 193 ? 1.569 -1.041 -18.910 1.00 91.31 193 ASP A CA 1
ATOM 1497 C C . ASP A 1 193 ? 1.813 -0.341 -20.264 1.00 91.31 193 ASP A C 1
ATOM 1499 O O . ASP A 1 193 ? 1.249 -0.741 -21.279 1.00 91.31 193 ASP A O 1
ATOM 1503 N N . GLU A 1 194 ? 2.675 0.681 -20.297 1.00 91.12 194 GLU A N 1
ATOM 1504 C CA . GLU A 1 194 ? 3.057 1.411 -21.517 1.00 91.12 194 GLU A CA 1
ATOM 1505 C C . GLU A 1 194 ? 4.197 0.731 -22.303 1.00 91.12 194 GLU A C 1
ATOM 1507 O O . GLU A 1 194 ? 4.293 0.873 -23.525 1.00 91.12 194 GLU A O 1
ATOM 1512 N N . SER A 1 195 ? 5.068 -0.018 -21.619 1.00 89.94 195 SER A N 1
ATOM 1513 C CA . SER A 1 195 ? 6.265 -0.625 -22.219 1.00 89.94 195 SER A CA 1
ATOM 1514 C C . SER A 1 195 ? 6.020 -1.994 -22.853 1.00 89.94 195 SER A C 1
ATOM 1516 O O . SER A 1 195 ? 6.779 -2.378 -23.749 1.00 89.94 195 SER A O 1
ATOM 1518 N N . VAL A 1 196 ? 5.020 -2.741 -22.378 1.00 89.50 196 VAL A N 1
ATOM 1519 C CA . VAL A 1 196 ? 4.742 -4.117 -22.815 1.00 89.50 196 VAL A CA 1
ATOM 1520 C C . VAL A 1 196 ? 3.613 -4.142 -23.840 1.00 89.50 196 VAL A C 1
ATOM 1522 O O . VAL A 1 196 ? 2.540 -3.586 -23.630 1.00 89.50 196 VAL A O 1
ATOM 1525 N N . ASP A 1 197 ? 3.856 -4.818 -24.964 1.00 84.62 197 ASP A N 1
ATOM 1526 C CA . ASP A 1 197 ? 2.845 -5.053 -25.997 1.00 84.62 197 ASP A CA 1
ATOM 1527 C C . ASP A 1 197 ? 2.159 -6.398 -25.729 1.00 84.62 197 ASP A C 1
ATOM 1529 O O . ASP A 1 197 ? 2.687 -7.462 -26.062 1.00 84.62 197 ASP A O 1
ATOM 1533 N N . PHE A 1 198 ? 0.999 -6.357 -25.075 1.00 80.88 198 PHE A N 1
ATOM 1534 C CA . PHE A 1 198 ? 0.250 -7.564 -24.740 1.00 80.88 198 PHE A CA 1
ATOM 1535 C C . PHE A 1 198 ? -0.279 -8.258 -25.998 1.00 80.88 198 PHE A C 1
ATOM 1537 O O . PHE A 1 198 ? -1.005 -7.675 -26.805 1.00 80.88 198 PHE A O 1
ATOM 1544 N N . THR A 1 199 ? 0.058 -9.541 -26.147 1.00 78.44 199 THR A N 1
ATOM 1545 C CA . THR A 1 199 ? -0.431 -10.369 -27.264 1.00 78.44 199 THR A CA 1
ATOM 1546 C C . THR A 1 199 ? -1.726 -11.116 -26.941 1.00 78.44 199 THR A C 1
ATOM 1548 O O . THR A 1 199 ? -2.435 -11.535 -27.861 1.00 78.44 199 THR A O 1
ATOM 1551 N N . ILE A 1 200 ? -2.036 -11.235 -25.650 1.00 79.56 200 ILE A N 1
ATOM 1552 C CA . ILE A 1 200 ? -3.238 -11.852 -25.088 1.00 79.56 200 ILE A CA 1
ATOM 1553 C C . ILE A 1 200 ? -4.234 -10.777 -24.643 1.00 79.56 200 ILE A C 1
ATOM 1555 O O . ILE A 1 200 ? -3.866 -9.617 -24.438 1.00 79.56 200 ILE A O 1
ATOM 1559 N N . ASP A 1 201 ? -5.512 -11.142 -24.530 1.00 85.81 201 ASP A N 1
ATOM 1560 C CA . ASP A 1 201 ? -6.502 -10.214 -23.986 1.00 85.81 201 ASP A CA 1
ATOM 1561 C C . ASP A 1 201 ? -6.387 -10.092 -22.456 1.00 85.81 201 ASP A C 1
ATOM 1563 O O . ASP A 1 201 ? -5.730 -10.888 -21.785 1.00 85.81 201 ASP A O 1
ATOM 1567 N N . GLY A 1 202 ? -7.019 -9.062 -21.888 1.00 79.75 202 GLY A N 1
ATOM 1568 C CA . GLY A 1 202 ? -6.913 -8.788 -20.454 1.00 79.75 202 GLY A CA 1
ATOM 1569 C C . GLY A 1 202 ? -7.523 -9.865 -19.550 1.00 79.75 202 GLY A C 1
ATOM 1570 O O . GLY A 1 202 ? -7.152 -9.928 -18.384 1.00 79.75 202 GLY A O 1
ATOM 1571 N N . MET A 1 203 ? -8.440 -10.705 -20.048 1.00 82.88 203 MET A N 1
ATOM 1572 C CA . MET A 1 203 ? -8.985 -11.807 -19.247 1.00 82.88 203 MET A CA 1
ATOM 1573 C C . MET A 1 203 ? -7.995 -12.965 -19.183 1.00 82.88 203 MET A C 1
ATOM 1575 O O . MET A 1 203 ? -7.787 -13.509 -18.107 1.00 82.88 203 MET A O 1
ATOM 1579 N N . GLU A 1 204 ? -7.370 -13.308 -20.310 1.00 86.06 204 GLU A N 1
ATOM 1580 C CA . GLU A 1 204 ? -6.309 -14.321 -20.357 1.00 86.06 204 GLU A CA 1
ATOM 1581 C C . GLU A 1 204 ? -5.096 -13.879 -19.524 1.00 86.06 204 GLU A C 1
ATOM 1583 O O . GLU A 1 204 ? -4.527 -14.676 -18.787 1.00 86.06 204 GLU A O 1
ATOM 1588 N N . PHE A 1 205 ? -4.755 -12.586 -19.544 1.00 85.62 205 PHE A N 1
ATOM 1589 C CA . PHE A 1 205 ? -3.716 -12.046 -18.664 1.00 85.62 205 PHE A CA 1
ATOM 1590 C C . PHE A 1 205 ? -4.093 -12.150 -17.179 1.00 85.62 205 PHE A C 1
ATOM 1592 O O . PHE A 1 205 ? -3.261 -12.526 -16.359 1.00 85.62 205 PHE A O 1
ATOM 1599 N N . GLN A 1 206 ? -5.351 -11.868 -16.825 1.00 86.00 206 GLN A N 1
ATOM 1600 C CA . GLN A 1 206 ? -5.840 -12.029 -15.453 1.00 86.00 206 GLN A CA 1
ATOM 1601 C C . GLN A 1 206 ? -5.816 -13.496 -14.995 1.00 86.00 206 GLN A C 1
ATOM 1603 O O . GLN A 1 206 ? -5.521 -13.764 -13.833 1.00 86.00 206 GLN A O 1
ATOM 1608 N N . GLU A 1 207 ? -6.077 -14.445 -15.897 1.00 89.56 207 GLU A N 1
ATOM 1609 C CA . GLU A 1 207 ? -6.022 -15.879 -15.592 1.00 89.56 207 GLU A CA 1
ATOM 1610 C C . GLU A 1 207 ? -4.615 -16.304 -15.133 1.00 89.56 207 GLU A C 1
ATOM 1612 O O . GLU A 1 207 ? -4.504 -17.093 -14.201 1.00 89.56 207 GLU A O 1
ATOM 1617 N N . GLN A 1 208 ? -3.545 -15.699 -15.666 1.00 91.12 208 GLN A N 1
ATOM 1618 C CA . GLN A 1 208 ? -2.168 -15.964 -15.212 1.00 91.12 208 GLN A CA 1
ATOM 1619 C C . GLN A 1 208 ? -1.937 -15.543 -13.745 1.00 91.12 208 GLN A C 1
ATOM 1621 O O . GLN A 1 208 ? -1.259 -16.248 -12.993 1.00 91.12 208 GLN A O 1
ATOM 1626 N N . PHE A 1 209 ? -2.529 -14.427 -13.297 1.00 89.00 209 PHE A N 1
ATOM 1627 C CA . PHE A 1 209 ? -2.496 -14.034 -11.880 1.00 89.00 209 PHE A CA 1
ATOM 1628 C C . PHE A 1 209 ? -3.249 -15.038 -11.005 1.00 89.00 209 PHE A C 1
ATOM 1630 O O . PHE A 1 209 ? -2.750 -15.435 -9.949 1.00 89.00 209 PHE A O 1
ATOM 1637 N N . ASP A 1 210 ? -4.434 -15.460 -11.451 1.00 89.19 210 ASP A N 1
ATOM 1638 C CA . ASP A 1 210 ? -5.279 -16.409 -10.726 1.00 89.19 210 ASP A CA 1
ATOM 1639 C C . ASP A 1 210 ? -4.605 -17.792 -10.622 1.00 89.19 210 ASP A C 1
ATOM 1641 O O . ASP A 1 210 ? -4.665 -18.437 -9.572 1.00 89.19 210 ASP A O 1
ATOM 1645 N N . GLU A 1 211 ? -3.919 -18.239 -11.678 1.00 90.88 211 GLU A N 1
ATOM 1646 C CA . GLU A 1 211 ? -3.135 -19.477 -11.688 1.00 90.88 211 GLU A CA 1
ATOM 1647 C C . GLU A 1 211 ? -1.957 -19.413 -10.711 1.00 90.88 211 GLU A C 1
ATOM 1649 O O . GLU A 1 211 ? -1.748 -20.354 -9.934 1.00 90.88 211 GLU A O 1
ATOM 1654 N N . LEU A 1 212 ? -1.226 -18.295 -10.678 1.00 89.88 212 LEU A N 1
ATOM 1655 C CA . LEU A 1 212 ? -0.125 -18.110 -9.736 1.00 89.88 212 LEU A CA 1
ATOM 1656 C C . LEU A 1 212 ? -0.619 -18.030 -8.281 1.00 89.88 212 LEU A C 1
ATOM 1658 O O . LEU A 1 212 ? -0.031 -18.654 -7.393 1.00 89.88 212 LEU A O 1
ATOM 1662 N N . ALA A 1 213 ? -1.733 -17.334 -8.033 1.00 88.19 213 ALA A N 1
ATOM 1663 C CA . ALA A 1 213 ? -2.384 -17.305 -6.723 1.00 88.19 213 ALA A CA 1
ATOM 1664 C C . ALA A 1 213 ? -2.829 -18.713 -6.287 1.00 88.19 213 ALA A C 1
ATOM 1666 O O . ALA A 1 213 ? -2.620 -19.115 -5.140 1.00 88.19 213 ALA A O 1
ATOM 1667 N N . ALA A 1 214 ? -3.394 -19.501 -7.207 1.00 88.44 214 ALA A N 1
ATOM 1668 C CA . ALA A 1 214 ? -3.784 -20.881 -6.941 1.00 88.44 214 ALA A CA 1
ATOM 1669 C C . ALA A 1 214 ? -2.573 -21.787 -6.652 1.00 88.44 214 ALA A C 1
ATOM 1671 O O . ALA A 1 214 ? -2.670 -22.687 -5.813 1.00 88.44 214 ALA A O 1
ATOM 1672 N N . ALA A 1 215 ? -1.431 -21.546 -7.303 1.00 87.12 215 ALA A N 1
ATOM 1673 C CA . ALA A 1 215 ? -0.190 -22.283 -7.073 1.00 87.12 215 ALA A CA 1
ATOM 1674 C C . ALA A 1 215 ? 0.416 -22.021 -5.682 1.00 87.12 215 ALA A C 1
ATOM 1676 O O . ALA A 1 215 ? 1.010 -22.934 -5.103 1.00 87.12 215 ALA A O 1
ATOM 1677 N N . ALA A 1 216 ? 0.218 -20.825 -5.117 1.00 88.00 216 ALA A N 1
ATOM 1678 C CA . ALA A 1 216 ? 0.634 -20.491 -3.750 1.00 88.00 216 ALA A CA 1
ATOM 1679 C C . ALA A 1 216 ? -0.129 -21.300 -2.674 1.00 88.00 216 ALA A C 1
ATOM 1681 O O . ALA A 1 216 ? 0.369 -21.517 -1.565 1.00 88.00 216 ALA A O 1
ATOM 1682 N N . GLY A 1 217 ? -1.316 -21.811 -3.021 1.00 87.69 217 GLY A N 1
ATOM 1683 C CA . GLY A 1 217 ? -2.065 -22.796 -2.244 1.00 87.69 217 GLY A CA 1
ATOM 1684 C C . GLY A 1 217 ? -2.549 -22.313 -0.872 1.00 87.69 217 GLY A C 1
ATOM 1685 O O . GLY A 1 217 ? -2.654 -21.121 -0.590 1.00 87.69 217 GLY A O 1
ATOM 1686 N N . ASP A 1 218 ? -2.849 -23.271 0.011 1.00 86.75 218 ASP A N 1
ATOM 1687 C CA . ASP A 1 218 ? -3.421 -23.005 1.342 1.00 86.75 218 ASP A CA 1
ATOM 1688 C C . ASP A 1 218 ? -2.482 -22.212 2.272 1.00 86.75 218 ASP A C 1
ATOM 1690 O O . ASP A 1 218 ? -2.920 -21.704 3.305 1.00 86.75 218 ASP A O 1
ATOM 1694 N N . GLU A 1 219 ? -1.188 -22.134 1.956 1.00 86.12 219 GLU A N 1
ATOM 1695 C CA . GLU A 1 219 ? -0.216 -21.381 2.753 1.00 86.12 219 GLU A CA 1
ATOM 1696 C C . GLU A 1 219 ? -0.415 -19.868 2.589 1.00 86.12 219 GLU A C 1
ATOM 1698 O O . GLU A 1 219 ? -0.394 -19.142 3.581 1.00 86.12 219 GLU A O 1
ATOM 1703 N N . ALA A 1 220 ? -0.733 -19.400 1.376 1.00 86.38 220 ALA A N 1
ATOM 1704 C CA . ALA A 1 220 ? -1.061 -17.997 1.109 1.00 86.38 220 ALA A CA 1
ATOM 1705 C C . ALA A 1 220 ? -2.279 -17.515 1.915 1.00 86.38 220 ALA A C 1
ATOM 1707 O O . ALA A 1 220 ? -2.312 -16.373 2.368 1.00 86.38 220 ALA A O 1
ATOM 1708 N N . LEU A 1 221 ? -3.245 -18.406 2.181 1.00 85.50 221 LEU A N 1
ATOM 1709 C CA . LEU A 1 221 ? -4.422 -18.110 3.010 1.00 85.50 221 LEU A CA 1
ATOM 1710 C C . LEU A 1 221 ? -4.079 -17.840 4.484 1.00 85.50 221 LEU A C 1
ATOM 1712 O O . LEU A 1 221 ? -4.931 -17.354 5.225 1.00 85.50 221 LEU A O 1
ATOM 1716 N N . ARG A 1 222 ? -2.857 -18.168 4.927 1.00 87.12 222 ARG A N 1
ATOM 1717 C CA . ARG A 1 222 ? -2.362 -17.833 6.272 1.00 87.12 222 ARG A CA 1
ATOM 1718 C C . ARG A 1 222 ? -1.674 -16.472 6.323 1.00 87.12 222 ARG A C 1
ATOM 1720 O O . ARG A 1 222 ? -1.376 -16.005 7.422 1.00 87.12 222 ARG A O 1
ATOM 1727 N N . SER A 1 223 ? -1.418 -15.840 5.175 1.00 91.56 223 SER A N 1
ATOM 1728 C CA . SER A 1 223 ? -0.916 -14.470 5.143 1.00 91.56 223 SER A CA 1
ATOM 1729 C C . SER A 1 223 ? -1.978 -13.520 5.697 1.00 91.56 223 SER A C 1
ATOM 1731 O O . SER A 1 223 ? -3.115 -13.518 5.219 1.00 91.56 223 SER A O 1
ATOM 1733 N N . PRO A 1 224 ? -1.640 -12.669 6.673 1.00 93.44 224 PRO A N 1
ATOM 1734 C CA . PRO A 1 224 ? -2.532 -11.606 7.095 1.00 93.44 224 PRO A CA 1
ATOM 1735 C C . PRO A 1 224 ? -2.764 -10.613 5.954 1.00 93.44 224 PRO A C 1
ATOM 1737 O O . PRO A 1 224 ? -1.805 -10.141 5.342 1.00 93.44 224 PRO A O 1
ATOM 1740 N N . ALA A 1 225 ? -4.016 -10.209 5.727 1.00 93.31 225 ALA A N 1
ATOM 1741 C CA . ALA A 1 225 ? -4.365 -9.262 4.662 1.00 93.31 225 ALA A CA 1
ATOM 1742 C C . ALA A 1 225 ? -3.562 -7.949 4.731 1.00 93.31 225 ALA A C 1
ATOM 1744 O O . ALA A 1 225 ? -3.182 -7.398 3.701 1.00 93.31 225 ALA A O 1
ATOM 1745 N N . TYR A 1 226 ? -3.231 -7.477 5.939 1.00 95.00 226 TYR A N 1
ATOM 1746 C CA . TYR A 1 226 ? -2.376 -6.302 6.116 1.00 95.00 226 TYR A CA 1
ATOM 1747 C C . TYR A 1 226 ? -0.950 -6.516 5.593 1.00 95.00 226 TYR A C 1
ATOM 1749 O O . TYR A 1 226 ? -0.369 -5.612 4.995 1.00 95.00 226 TYR A O 1
ATOM 1757 N N . ALA A 1 227 ? -0.378 -7.706 5.793 1.00 94.88 227 ALA A N 1
ATOM 1758 C CA . ALA A 1 227 ? 0.935 -8.032 5.253 1.00 94.88 227 ALA A CA 1
ATOM 1759 C C . ALA A 1 227 ? 0.892 -8.087 3.729 1.00 94.88 227 ALA A C 1
ATOM 1761 O O . ALA A 1 227 ? 1.715 -7.446 3.080 1.00 94.88 227 ALA A O 1
ATOM 1762 N N . THR A 1 228 ? -0.109 -8.772 3.170 1.00 93.94 228 THR A N 1
ATOM 1763 C CA . THR A 1 228 ? -0.319 -8.819 1.722 1.00 93.94 228 THR A CA 1
ATOM 1764 C C . THR A 1 228 ? -0.472 -7.412 1.138 1.00 93.94 228 THR A C 1
ATOM 1766 O O . THR A 1 228 ? 0.197 -7.097 0.163 1.00 93.94 228 THR A O 1
ATOM 1769 N N . ALA A 1 229 ? -1.234 -6.517 1.777 1.00 94.38 229 ALA A N 1
ATOM 1770 C CA . ALA A 1 229 ? -1.374 -5.127 1.333 1.00 94.38 229 ALA A CA 1
ATOM 1771 C C . ALA A 1 229 ? -0.047 -4.341 1.361 1.00 94.38 229 ALA A C 1
ATOM 1773 O O . ALA A 1 229 ? 0.239 -3.560 0.456 1.00 94.38 229 ALA A O 1
ATOM 1774 N N . LEU A 1 230 ? 0.794 -4.549 2.382 1.00 94.25 230 LEU A N 1
ATOM 1775 C CA . LEU A 1 230 ? 2.114 -3.910 2.461 1.00 94.25 230 LEU A CA 1
ATOM 1776 C C . LEU A 1 230 ? 3.085 -4.410 1.381 1.00 94.25 230 LEU A C 1
ATOM 1778 O O . LEU A 1 230 ? 3.928 -3.636 0.918 1.00 94.25 230 LEU A O 1
ATOM 1782 N N . LEU A 1 231 ? 2.997 -5.694 1.024 1.00 93.94 231 LEU A N 1
ATOM 1783 C CA . LEU A 1 231 ? 3.859 -6.338 0.032 1.00 93.94 231 LEU A CA 1
ATOM 1784 C C . LEU A 1 231 ? 3.385 -6.048 -1.403 1.00 93.94 231 LEU A C 1
ATOM 1786 O O . LEU A 1 231 ? 4.198 -5.673 -2.243 1.00 93.94 231 LEU A O 1
ATOM 1790 N N . GLY A 1 232 ? 2.077 -6.123 -1.657 1.00 86.12 232 GLY A N 1
ATOM 1791 C CA . GLY A 1 232 ? 1.414 -5.887 -2.946 1.00 86.12 232 GLY A CA 1
ATOM 1792 C C . GLY A 1 232 ? 1.122 -4.416 -3.267 1.00 86.12 232 GLY A C 1
ATOM 1793 O O . GLY A 1 232 ? 0.203 -4.121 -4.027 1.00 86.12 232 GLY A O 1
ATOM 1794 N N . ALA A 1 233 ? 1.879 -3.466 -2.705 1.00 74.50 233 ALA A N 1
ATOM 1795 C CA . ALA A 1 233 ? 1.606 -2.018 -2.751 1.00 74.50 233 ALA A CA 1
ATOM 1796 C C . ALA A 1 233 ? 1.363 -1.414 -4.163 1.00 74.50 233 ALA A C 1
ATOM 1798 O O . ALA A 1 233 ? 0.850 -0.296 -4.280 1.00 74.50 233 ALA A O 1
ATOM 1799 N N . GLY A 1 234 ? 1.725 -2.132 -5.234 1.00 63.12 234 GLY A N 1
ATOM 1800 C CA . GLY A 1 234 ? 1.464 -1.760 -6.628 1.00 63.12 234 GLY A CA 1
ATOM 1801 C C . GLY A 1 234 ? -0.002 -1.824 -7.064 1.00 63.12 234 GLY A C 1
ATOM 1802 O O . GLY A 1 234 ? -0.350 -1.164 -8.043 1.00 63.12 234 GLY A O 1
ATOM 1803 N N . ASP A 1 235 ? -0.869 -2.530 -6.333 1.00 72.06 235 ASP A N 1
ATOM 1804 C CA . ASP A 1 235 ? -2.297 -2.675 -6.665 1.00 72.06 235 ASP A CA 1
ATOM 1805 C C . ASP A 1 235 ? -3.226 -1.736 -5.864 1.00 72.06 235 ASP A C 1
ATOM 1807 O O . ASP A 1 235 ? -4.405 -1.986 -5.634 1.00 72.06 235 ASP A O 1
ATOM 1811 N N . SER A 1 236 ? -2.709 -0.591 -5.413 1.00 74.56 236 SER A N 1
ATOM 1812 C CA . SER A 1 236 ? -3.511 0.435 -4.718 1.00 74.56 236 SER A CA 1
ATOM 1813 C C . SER A 1 236 ? -4.447 1.235 -5.645 1.00 74.56 236 SER A C 1
ATOM 1815 O O . SER A 1 236 ? -5.182 2.110 -5.187 1.00 74.56 236 SER A O 1
ATOM 1817 N N . GLY A 1 237 ? -4.397 0.992 -6.960 1.00 79.81 237 GLY A N 1
ATOM 1818 C CA . GLY A 1 237 ? -5.085 1.782 -7.991 1.00 79.81 237 GLY A CA 1
ATOM 1819 C C . GLY A 1 237 ? -4.448 3.145 -8.290 1.00 79.81 237 GLY A C 1
ATOM 1820 O O . GLY A 1 237 ? -4.837 3.811 -9.247 1.00 79.81 237 GLY A O 1
ATOM 1821 N N . ALA A 1 238 ? -3.431 3.560 -7.529 1.00 85.06 238 ALA A N 1
ATOM 1822 C CA . ALA A 1 238 ? -2.784 4.860 -7.695 1.00 85.06 238 ALA A CA 1
ATOM 1823 C C . ALA A 1 238 ? -2.030 5.017 -9.034 1.00 85.06 238 ALA A C 1
ATOM 1825 O O . ALA A 1 238 ? -1.772 6.145 -9.455 1.00 85.06 238 ALA A O 1
ATOM 1826 N N . TRP A 1 239 ? -1.727 3.913 -9.734 1.00 84.50 239 TRP A N 1
ATOM 1827 C CA . TRP A 1 239 ? -1.101 3.896 -11.070 1.00 84.50 239 TRP A CA 1
ATOM 1828 C C . TRP A 1 239 ? -1.878 4.733 -12.090 1.00 84.50 239 TRP A C 1
ATOM 1830 O O . TRP A 1 239 ? -1.292 5.385 -12.950 1.00 84.50 239 TRP A O 1
ATOM 1840 N N . VAL A 1 240 ? -3.195 4.820 -11.917 1.00 83.50 240 VAL A N 1
ATOM 1841 C CA . VAL A 1 240 ? -4.087 5.660 -12.712 1.00 83.50 240 VAL A CA 1
ATOM 1842 C C . VAL A 1 240 ? -3.647 7.127 -12.741 1.00 83.50 240 VAL A C 1
ATOM 1844 O O . VAL A 1 240 ? -3.802 7.793 -13.761 1.00 83.50 240 VAL A O 1
ATOM 1847 N N . ARG A 1 241 ? -3.094 7.653 -11.639 1.00 85.62 241 ARG A N 1
ATOM 1848 C CA . ARG A 1 241 ? -2.643 9.053 -11.569 1.00 85.62 241 ARG A CA 1
ATOM 1849 C C . ARG A 1 241 ? -1.503 9.332 -12.538 1.00 85.62 241 ARG A C 1
ATOM 1851 O O . ARG A 1 241 ? -1.426 10.436 -13.065 1.00 85.62 241 ARG A O 1
ATOM 1858 N N . PHE A 1 242 ? -0.657 8.334 -12.775 1.00 89.12 242 PHE A N 1
ATOM 1859 C CA . PHE A 1 242 ? 0.452 8.417 -13.716 1.00 89.12 242 PHE A CA 1
ATOM 1860 C C . PHE A 1 242 ? -0.024 8.334 -15.167 1.00 89.12 242 PHE A C 1
ATOM 1862 O O . PHE A 1 242 ? 0.468 9.088 -15.995 1.00 89.12 242 PHE A O 1
ATOM 1869 N N . GLY A 1 243 ? -1.054 7.532 -15.455 1.00 84.75 243 GLY A N 1
ATOM 1870 C CA . GLY A 1 243 ? -1.674 7.480 -16.787 1.00 84.75 243 GLY A CA 1
ATOM 1871 C C . GLY A 1 243 ? -2.433 8.754 -17.197 1.00 84.75 243 GLY A C 1
ATOM 1872 O O . GLY A 1 243 ? -2.845 8.880 -18.345 1.00 84.75 243 GLY A O 1
ATOM 1873 N N . LEU A 1 244 ? -2.642 9.704 -16.275 1.00 82.88 244 LEU A N 1
ATOM 1874 C CA . LEU A 1 244 ? -3.255 11.012 -16.556 1.00 82.88 244 LEU A CA 1
ATOM 1875 C C . LEU A 1 244 ? -2.223 12.118 -16.838 1.00 82.88 244 LEU A C 1
ATOM 1877 O O . LEU A 1 244 ? -2.617 13.267 -17.058 1.00 82.88 244 LEU A O 1
ATOM 1881 N N . VAL A 1 245 ? -0.922 11.813 -16.775 1.00 86.12 245 VAL A N 1
ATOM 1882 C CA . VAL A 1 245 ? 0.157 12.796 -16.923 1.00 86.12 245 VAL A CA 1
ATOM 1883 C C . VAL A 1 245 ? 1.179 12.346 -17.967 1.00 86.12 245 VAL A C 1
ATOM 1885 O O . VAL A 1 245 ? 1.780 11.282 -17.862 1.00 86.12 245 VAL A O 1
ATOM 1888 N N . ASP A 1 246 ? 1.426 13.211 -18.950 1.00 81.06 246 ASP A N 1
ATOM 1889 C CA . ASP A 1 246 ? 2.285 12.890 -20.101 1.00 81.06 246 ASP A CA 1
ATOM 1890 C C . ASP A 1 246 ? 3.727 13.412 -19.954 1.00 81.06 246 ASP A C 1
ATOM 1892 O O . ASP A 1 246 ? 4.562 13.187 -20.828 1.00 81.06 246 ASP A O 1
ATOM 1896 N N . ASP A 1 247 ? 4.036 14.169 -18.893 1.00 86.38 247 ASP A N 1
ATOM 1897 C CA . ASP A 1 247 ? 5.357 14.773 -18.705 1.00 86.38 247 ASP A CA 1
ATOM 1898 C C . ASP A 1 247 ? 6.062 14.314 -17.423 1.00 86.38 247 ASP A C 1
ATOM 1900 O O . ASP A 1 247 ? 5.476 14.183 -16.347 1.00 86.38 247 ASP A O 1
ATOM 1904 N N . VAL A 1 248 ? 7.375 14.127 -17.544 1.00 85.56 248 VAL A N 1
ATOM 1905 C CA . VAL A 1 248 ? 8.265 13.619 -16.491 1.00 85.56 248 VAL A CA 1
ATOM 1906 C C . VAL A 1 248 ? 8.279 14.500 -15.242 1.00 85.56 248 VAL A C 1
ATOM 1908 O O . VAL A 1 248 ? 8.423 13.978 -14.140 1.00 85.56 248 VAL A O 1
ATOM 1911 N N . THR A 1 249 ? 8.132 15.823 -15.384 1.00 87.06 249 THR A N 1
ATOM 1912 C CA . THR A 1 249 ? 8.196 16.731 -14.225 1.00 87.06 249 THR A CA 1
ATOM 1913 C C . THR A 1 249 ? 6.944 16.578 -13.373 1.00 87.06 249 THR A C 1
ATOM 1915 O O . THR A 1 249 ? 7.044 16.439 -12.158 1.00 87.06 249 THR A O 1
ATOM 1918 N N . THR A 1 250 ? 5.773 16.521 -14.005 1.00 88.19 250 THR A N 1
ATOM 1919 C CA . THR A 1 250 ? 4.511 16.275 -13.304 1.00 88.19 250 THR A CA 1
ATOM 1920 C C . THR A 1 250 ? 4.469 14.863 -12.711 1.00 88.19 250 THR A C 1
ATOM 1922 O O . THR A 1 250 ? 3.960 14.689 -11.605 1.00 88.19 250 THR A O 1
ATOM 1925 N N . ARG A 1 251 ? 5.058 13.855 -13.378 1.00 91.38 251 ARG A N 1
ATOM 1926 C CA . ARG A 1 251 ? 5.221 12.511 -12.789 1.00 91.38 251 ARG A CA 1
ATOM 1927 C C . ARG A 1 251 ? 6.063 12.536 -11.513 1.00 91.38 251 ARG A C 1
ATOM 1929 O O . ARG A 1 251 ? 5.682 11.905 -10.534 1.00 91.38 251 ARG A O 1
ATOM 1936 N N . ASP A 1 252 ? 7.173 13.273 -11.499 1.00 92.56 252 ASP A N 1
ATOM 1937 C CA . ASP A 1 252 ? 8.016 13.408 -10.304 1.00 92.56 252 ASP A CA 1
ATOM 1938 C C . ASP A 1 252 ? 7.283 14.148 -9.168 1.00 92.56 252 ASP A C 1
ATOM 1940 O O . ASP A 1 252 ? 7.410 13.761 -8.007 1.00 92.56 252 ASP A O 1
ATOM 1944 N N . ASP A 1 253 ? 6.455 15.149 -9.487 1.00 91.62 253 ASP A N 1
ATOM 1945 C CA . ASP A 1 253 ? 5.633 15.865 -8.500 1.00 91.62 253 ASP A CA 1
ATOM 1946 C C . ASP A 1 253 ? 4.627 14.940 -7.784 1.00 91.62 253 ASP A C 1
ATOM 1948 O O . ASP A 1 253 ? 4.350 15.136 -6.598 1.00 91.62 253 ASP A O 1
ATOM 1952 N N . LEU A 1 254 ? 4.102 13.908 -8.462 1.00 91.62 254 LEU A N 1
ATOM 1953 C CA . LEU A 1 254 ? 3.219 12.902 -7.847 1.00 91.62 254 LEU A CA 1
ATOM 1954 C C . LEU A 1 254 ? 3.934 12.051 -6.786 1.00 91.62 254 LEU A C 1
ATOM 1956 O O . LEU A 1 254 ? 3.274 11.465 -5.928 1.00 91.62 254 LEU A O 1
ATOM 1960 N N . LEU A 1 255 ? 5.267 11.987 -6.822 1.00 94.00 255 LEU A N 1
ATOM 1961 C CA . LEU A 1 255 ? 6.077 11.239 -5.859 1.00 94.00 255 LEU A CA 1
ATOM 1962 C C . LEU A 1 255 ? 6.375 12.043 -4.582 1.00 94.00 255 LEU A C 1
ATOM 1964 O O . LEU A 1 255 ? 6.927 11.490 -3.632 1.00 94.00 255 LEU A O 1
ATOM 1968 N N . GLU A 1 256 ? 5.977 13.319 -4.501 1.00 92.81 256 GLU A N 1
ATOM 1969 C CA . GLU A 1 256 ? 6.091 14.145 -3.289 1.00 92.81 256 GLU A CA 1
ATOM 1970 C C . GLU A 1 256 ? 4.991 13.841 -2.251 1.00 92.81 256 GLU A C 1
ATOM 1972 O O . GLU A 1 256 ? 4.283 14.730 -1.768 1.00 92.81 256 GLU A O 1
ATOM 1977 N N . VAL A 1 257 ? 4.854 12.566 -1.897 1.00 93.81 257 VAL A N 1
ATOM 1978 C CA . VAL A 1 257 ? 3.860 12.059 -0.947 1.00 93.81 257 VAL A CA 1
ATOM 1979 C C . VAL A 1 257 ? 4.277 12.338 0.492 1.00 93.81 257 VAL A C 1
ATOM 1981 O O . VAL A 1 257 ? 5.461 12.316 0.820 1.00 93.81 257 VAL A O 1
ATOM 1984 N N . ARG A 1 258 ? 3.300 12.577 1.373 1.00 93.31 258 ARG A N 1
ATOM 1985 C CA . ARG A 1 258 ? 3.528 12.795 2.813 1.00 93.31 258 ARG A CA 1
ATOM 1986 C C . ARG A 1 258 ? 2.873 11.777 3.740 1.00 93.31 258 ARG A C 1
ATOM 1988 O O . ARG A 1 258 ? 3.162 11.785 4.932 1.00 93.31 258 ARG A O 1
ATOM 1995 N N . SER A 1 259 ? 2.006 10.908 3.224 1.00 94.38 259 SER A N 1
ATOM 1996 C CA . SER A 1 259 ? 1.425 9.792 3.976 1.00 94.38 259 SER A CA 1
ATOM 1997 C C . SER A 1 259 ? 0.787 8.753 3.056 1.00 94.38 259 SER A C 1
ATOM 1999 O O . SER A 1 259 ? 0.450 9.045 1.911 1.00 94.38 259 SER A O 1
ATOM 2001 N N . ASP A 1 260 ? 0.562 7.554 3.580 1.00 95.38 260 ASP A N 1
ATOM 2002 C CA . ASP A 1 260 ? -0.259 6.516 2.962 1.00 95.38 260 ASP A CA 1
ATOM 2003 C C . ASP A 1 260 ? -1.721 6.961 2.821 1.00 95.38 260 ASP A C 1
ATOM 2005 O O . ASP A 1 260 ? -2.339 6.707 1.792 1.00 95.38 260 ASP A O 1
ATOM 2009 N N . ALA A 1 261 ? -2.252 7.715 3.789 1.00 95.44 261 ALA A N 1
ATOM 2010 C CA . ALA A 1 261 ? -3.589 8.306 3.703 1.00 95.44 261 ALA A CA 1
ATOM 2011 C C . ALA A 1 261 ? -3.758 9.204 2.471 1.00 95.44 261 ALA A C 1
ATOM 2013 O O . ALA A 1 261 ? -4.796 9.163 1.821 1.00 95.44 261 ALA A O 1
ATOM 2014 N N . ALA A 1 262 ? -2.732 9.982 2.117 1.00 93.44 262 ALA A N 1
ATOM 2015 C CA . ALA A 1 262 ? -2.770 10.853 0.947 1.00 93.44 262 ALA A CA 1
ATOM 2016 C C . ALA A 1 262 ? -2.811 10.079 -0.386 1.00 93.44 262 ALA A C 1
ATOM 2018 O O . ALA A 1 262 ? -3.289 10.603 -1.391 1.00 93.44 262 ALA A O 1
ATOM 2019 N N . VAL A 1 263 ? -2.321 8.834 -0.395 1.00 94.81 263 VAL A N 1
ATOM 2020 C CA . VAL A 1 263 ? -2.397 7.930 -1.552 1.00 94.81 263 VAL A CA 1
ATOM 2021 C C . VAL A 1 263 ? -3.724 7.179 -1.569 1.00 94.81 263 VAL A C 1
ATOM 2023 O O . VAL A 1 263 ? -4.333 7.040 -2.624 1.00 94.81 263 VAL A O 1
ATOM 2026 N N . LEU A 1 264 ? -4.176 6.699 -0.413 1.00 95.00 264 LEU A N 1
ATOM 2027 C CA . LEU A 1 264 ? -5.348 5.839 -0.271 1.00 95.00 264 LEU A CA 1
ATOM 2028 C C . LEU A 1 264 ? -6.674 6.606 -0.356 1.00 95.00 264 LEU A C 1
ATOM 2030 O O . LEU A 1 264 ? -7.598 6.148 -1.019 1.00 95.00 264 LEU A O 1
ATOM 2034 N N . ASP A 1 265 ? -6.773 7.770 0.286 1.00 93.69 265 ASP A N 1
ATOM 2035 C CA . ASP A 1 265 ? -7.932 8.656 0.178 1.00 93.69 265 ASP A CA 1
ATOM 2036 C C . ASP A 1 265 ? -7.733 9.578 -1.022 1.00 93.69 265 ASP A C 1
ATOM 2038 O O . ASP A 1 265 ? -7.033 10.593 -0.955 1.00 93.69 265 ASP A O 1
ATOM 2042 N N . ALA A 1 266 ? -8.374 9.242 -2.139 1.00 90.12 266 ALA A N 1
ATOM 2043 C CA . ALA A 1 266 ? -8.134 9.947 -3.385 1.00 90.12 266 ALA A CA 1
ATOM 2044 C C . ALA A 1 266 ? -8.619 11.416 -3.370 1.00 90.12 266 ALA A C 1
ATOM 2046 O O . ALA A 1 266 ? -8.260 12.185 -4.271 1.00 90.12 266 ALA A O 1
ATOM 2047 N N . ALA A 1 267 ? -9.387 11.824 -2.348 1.00 90.00 267 ALA A N 1
ATOM 2048 C CA . ALA A 1 267 ? -9.791 13.210 -2.119 1.00 90.00 267 ALA A CA 1
ATOM 2049 C C . ALA A 1 267 ? -8.720 14.061 -1.413 1.00 90.00 267 ALA A C 1
ATOM 2051 O O . ALA A 1 267 ? -8.847 15.291 -1.408 1.00 90.00 267 ALA A O 1
ATOM 2052 N N . ARG A 1 268 ? -7.690 13.445 -0.817 1.00 91.06 268 ARG A N 1
ATOM 2053 C CA . ARG A 1 268 ? -6.602 14.156 -0.136 1.00 91.06 268 ARG A CA 1
ATOM 2054 C C . ARG A 1 268 ? -5.545 14.650 -1.116 1.00 91.06 268 ARG A C 1
ATOM 2056 O O . ARG A 1 268 ? -5.292 14.069 -2.172 1.00 91.06 268 ARG A O 1
ATOM 2063 N N . ASP A 1 269 ? -4.908 15.751 -0.734 1.00 90.00 269 ASP A N 1
ATOM 2064 C CA . ASP A 1 269 ? -3.721 16.260 -1.415 1.00 90.00 269 ASP A CA 1
ATOM 2065 C C . ASP A 1 269 ? -2.515 15.366 -1.078 1.00 90.00 269 ASP A C 1
ATOM 2067 O O . ASP A 1 269 ? -2.293 15.052 0.092 1.00 90.00 269 ASP A O 1
ATOM 2071 N N . LEU A 1 270 ? -1.716 14.977 -2.079 1.00 91.00 270 LEU A N 1
ATOM 2072 C CA . LEU A 1 270 ? -0.557 14.083 -1.900 1.00 91.00 270 LEU A CA 1
ATOM 2073 C C . LEU A 1 270 ? 0.485 14.649 -0.917 1.00 91.00 270 LEU A C 1
ATOM 2075 O O . LEU A 1 270 ? 1.156 13.894 -0.211 1.00 91.00 270 LEU A O 1
ATOM 2079 N N . ARG A 1 271 ? 0.584 15.980 -0.829 1.00 92.94 271 ARG A N 1
ATOM 2080 C CA . ARG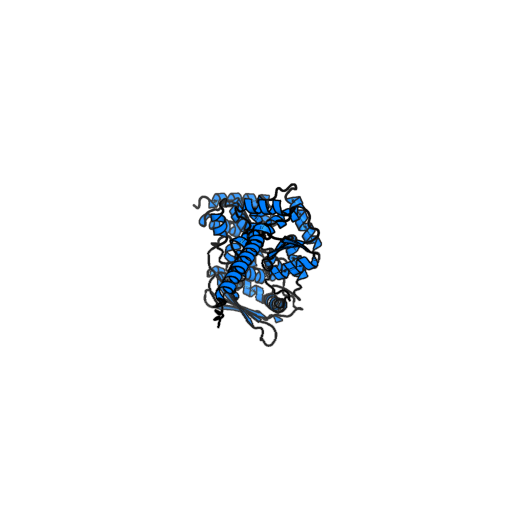 A 1 271 ? 1.502 16.712 0.048 1.00 92.94 271 ARG A CA 1
ATOM 2081 C C . ARG A 1 271 ? 0.887 17.029 1.417 1.00 92.94 271 ARG A C 1
ATOM 2083 O O . ARG A 1 271 ? 1.552 17.672 2.235 1.00 92.94 271 ARG A O 1
ATOM 2090 N N . SER A 1 272 ? -0.355 16.610 1.684 1.00 90.06 272 SER A N 1
ATOM 2091 C CA . SER A 1 272 ? -0.990 16.779 2.995 1.00 90.06 272 SER A CA 1
ATOM 2092 C C . SER A 1 272 ? -0.263 15.968 4.067 1.00 90.06 272 SER A C 1
ATOM 2094 O O . SER A 1 272 ? 0.016 14.779 3.907 1.00 90.06 272 SER A O 1
ATOM 2096 N N . ARG A 1 273 ? 0.088 16.641 5.165 1.00 88.12 273 ARG A N 1
ATOM 2097 C CA . ARG A 1 273 ? 0.786 16.026 6.292 1.00 88.12 273 ARG A CA 1
ATOM 2098 C C . ARG A 1 273 ? -0.218 15.639 7.369 1.00 88.12 273 ARG A C 1
ATOM 2100 O O . ARG A 1 273 ? -0.980 16.520 7.762 1.00 88.12 273 ARG A O 1
ATOM 2107 N N . PRO A 1 274 ? -0.167 14.392 7.863 1.00 89.25 274 PRO A N 1
ATOM 2108 C CA . PRO A 1 274 ? -0.892 13.999 9.061 1.00 89.25 274 PRO A CA 1
ATOM 2109 C C . PRO A 1 274 ? -0.527 14.872 10.270 1.00 89.25 274 PRO A C 1
ATOM 2111 O O . PRO A 1 274 ? 0.568 15.440 10.337 1.00 89.25 274 PRO A O 1
ATOM 2114 N N . ASP A 1 275 ? -1.419 14.919 11.253 1.00 87.50 275 ASP A N 1
ATOM 2115 C CA . ASP A 1 275 ? -1.167 15.490 12.569 1.00 87.50 275 ASP A CA 1
ATOM 2116 C C . ASP A 1 275 ? -0.013 14.768 13.278 1.00 87.50 275 ASP A C 1
ATOM 2118 O O . ASP A 1 275 ? -0.013 13.548 13.470 1.00 87.50 275 ASP A O 1
ATOM 2122 N N . GLU A 1 276 ? 0.943 15.548 13.774 1.00 84.00 276 GLU A N 1
ATOM 2123 C CA . GLU A 1 276 ? 2.055 15.043 14.574 1.00 84.00 276 GLU A CA 1
ATOM 2124 C C . GLU A 1 276 ? 1.616 14.875 16.040 1.00 84.00 276 GLU A C 1
ATOM 2126 O O . GLU A 1 276 ? 1.461 15.843 16.791 1.00 84.00 276 GLU A O 1
ATOM 2131 N N . LEU A 1 277 ? 1.394 13.626 16.462 1.00 83.12 277 LEU A N 1
ATOM 2132 C CA . LEU A 1 277 ? 1.012 13.281 17.841 1.00 83.12 277 LEU A CA 1
ATOM 2133 C C . LEU A 1 277 ? 2.181 12.774 18.705 1.00 83.12 277 LEU A C 1
ATOM 2135 O O . LEU A 1 277 ? 2.008 12.602 19.916 1.00 83.12 277 LEU A O 1
ATOM 2139 N N . GLY A 1 278 ? 3.356 12.547 18.113 1.00 75.12 278 GLY A N 1
ATOM 2140 C CA . GLY A 1 278 ? 4.563 12.048 18.776 1.00 75.12 278 GLY A CA 1
ATOM 2141 C C . GLY A 1 278 ? 5.818 12.818 18.365 1.00 75.12 278 GLY A C 1
ATOM 2142 O O . GLY A 1 278 ? 5.808 13.559 17.387 1.00 75.12 278 GLY A O 1
ATOM 2143 N N . ASP A 1 279 ? 6.899 12.626 19.124 1.00 74.06 279 ASP A N 1
ATOM 2144 C CA . ASP A 1 279 ? 8.206 13.238 18.836 1.00 74.06 279 ASP A CA 1
ATOM 2145 C C . ASP A 1 279 ? 9.036 12.391 17.852 1.00 74.06 279 ASP A C 1
ATOM 2147 O O . ASP A 1 279 ? 10.071 12.846 17.365 1.00 74.06 279 ASP A O 1
ATOM 2151 N N . VAL A 1 280 ? 8.615 11.146 17.590 1.00 75.44 280 VAL A N 1
ATOM 2152 C CA . VAL A 1 280 ? 9.351 10.176 16.773 1.00 75.44 280 VAL A CA 1
ATOM 2153 C C . VAL A 1 280 ? 8.494 9.734 15.590 1.00 75.44 280 VAL A C 1
ATOM 2155 O O . VAL A 1 280 ? 7.428 9.143 15.749 1.00 75.44 280 VAL A O 1
ATOM 2158 N N . ALA A 1 281 ? 9.000 9.970 14.382 1.00 70.31 281 ALA A N 1
ATOM 2159 C CA . ALA A 1 281 ? 8.300 9.709 13.126 1.00 70.31 281 ALA A CA 1
ATOM 2160 C C . ALA A 1 281 ? 7.904 8.225 12.924 1.00 70.31 281 ALA A C 1
ATOM 2162 O O . ALA A 1 281 ? 6.894 7.922 12.284 1.00 70.31 281 ALA A O 1
ATOM 2163 N N . SER A 1 282 ? 8.660 7.288 13.509 1.00 75.81 282 SER A N 1
ATOM 2164 C CA . SER A 1 282 ? 8.403 5.841 13.438 1.00 75.81 282 SER A CA 1
ATOM 2165 C C . SER A 1 282 ? 7.251 5.347 14.326 1.00 75.81 282 SER A C 1
ATOM 2167 O O . SER A 1 282 ? 6.905 4.164 14.274 1.00 75.81 282 SER A O 1
ATOM 2169 N N . GLU A 1 283 ? 6.683 6.203 15.180 1.00 86.50 283 GLU A N 1
ATOM 2170 C CA . GLU A 1 283 ? 5.572 5.840 16.073 1.00 86.50 283 GLU A CA 1
ATOM 2171 C C . GLU A 1 283 ? 4.215 5.866 15.357 1.00 86.50 283 GLU A C 1
ATOM 2173 O O . GLU A 1 283 ? 3.276 5.231 15.822 1.00 86.50 283 GLU A O 1
ATOM 2178 N N . SER A 1 284 ? 4.093 6.538 14.212 1.00 91.94 284 SER A N 1
ATOM 2179 C CA . SER A 1 284 ? 2.865 6.502 13.410 1.00 91.94 284 SER A CA 1
ATOM 2180 C C . SER A 1 284 ? 2.752 5.182 12.633 1.00 91.94 284 SER A C 1
ATOM 2182 O O . SER A 1 284 ? 3.756 4.601 12.197 1.00 91.94 284 SER A O 1
ATOM 2184 N N . ARG A 1 285 ? 1.528 4.666 12.479 1.00 93.88 285 ARG A N 1
ATOM 2185 C CA . ARG A 1 285 ? 1.236 3.454 11.699 1.00 93.88 285 ARG A CA 1
ATOM 2186 C C . ARG A 1 285 ? 0.434 3.723 10.430 1.00 93.88 285 ARG A C 1
ATOM 2188 O O . ARG A 1 285 ? 0.520 2.900 9.524 1.00 93.88 285 ARG A O 1
ATOM 2195 N N . GLY A 1 286 ? -0.240 4.867 10.331 1.00 95.06 286 GLY A N 1
ATOM 2196 C CA . GLY A 1 286 ? -0.912 5.290 9.101 1.00 95.06 286 GLY A CA 1
ATO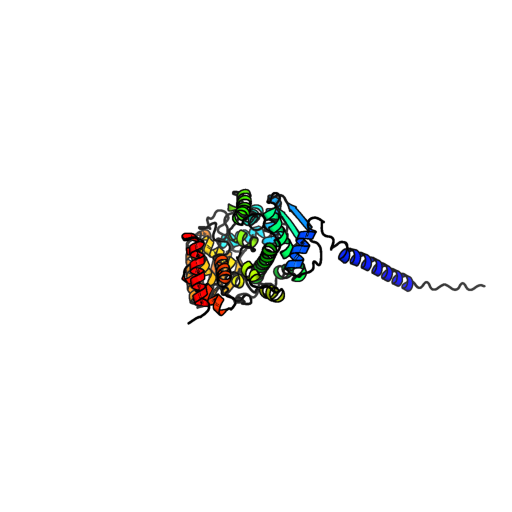M 2197 C C . GLY A 1 286 ? -2.328 4.778 8.927 1.00 95.06 286 GLY A C 1
ATOM 2198 O O . GLY A 1 286 ? -2.803 3.903 9.656 1.00 95.06 286 GLY A O 1
ATOM 2199 N N . MET A 1 287 ? -3.010 5.338 7.933 1.00 96.88 287 MET A N 1
ATOM 2200 C CA . MET A 1 287 ? -4.397 5.002 7.627 1.00 96.88 287 MET A CA 1
ATOM 2201 C C . MET A 1 287 ? -4.551 3.547 7.179 1.00 96.88 287 MET A C 1
ATOM 2203 O O . MET A 1 287 ? -5.525 2.910 7.573 1.00 96.88 287 MET A O 1
ATOM 2207 N N . LEU A 1 288 ? -3.595 2.992 6.420 1.00 96.88 288 LEU A N 1
ATOM 2208 C CA . LEU A 1 288 ? -3.641 1.596 5.973 1.00 96.88 288 LEU A CA 1
ATOM 2209 C C . LEU A 1 288 ? -3.686 0.639 7.165 1.00 96.88 288 LEU A C 1
ATOM 2211 O O . LEU A 1 288 ? -4.487 -0.294 7.190 1.00 96.88 288 LEU A O 1
ATOM 2215 N N . TYR A 1 289 ? -2.851 0.893 8.173 1.00 97.44 289 TYR A N 1
ATOM 2216 C CA . TYR A 1 289 ? -2.832 0.100 9.395 1.00 97.44 289 TYR A CA 1
ATOM 2217 C C . TYR A 1 289 ? -4.182 0.154 10.107 1.00 97.44 289 TYR A C 1
ATOM 2219 O O . TYR A 1 289 ? -4.753 -0.888 10.416 1.00 97.44 289 TYR A O 1
ATOM 2227 N N . TRP A 1 290 ? -4.727 1.355 10.332 1.00 98.19 290 TRP A N 1
ATOM 2228 C CA . TRP A 1 290 ? -6.005 1.511 11.032 1.00 98.19 290 TRP A CA 1
ATOM 2229 C C . TRP A 1 290 ? -7.190 0.950 10.251 1.00 98.19 290 TRP A C 1
ATOM 2231 O O . TRP A 1 290 ? -8.091 0.377 10.864 1.00 98.19 290 TRP A O 1
ATOM 2241 N N . TYR A 1 291 ? -7.165 1.041 8.921 1.00 98.19 291 TYR A N 1
ATOM 2242 C CA . TYR A 1 291 ? -8.123 0.351 8.067 1.00 98.19 291 TYR A CA 1
ATOM 2243 C C . TYR A 1 291 ? -8.098 -1.156 8.327 1.00 98.19 291 TYR A C 1
ATOM 2245 O O . TYR A 1 291 ? -9.140 -1.722 8.643 1.00 98.19 291 TYR A O 1
ATOM 2253 N N . HIS A 1 292 ? -6.928 -1.798 8.276 1.00 97.75 292 HIS A N 1
ATOM 2254 C CA . HIS A 1 292 ? -6.823 -3.245 8.488 1.00 97.75 292 HIS A CA 1
ATOM 2255 C C . HIS A 1 292 ? -7.128 -3.670 9.928 1.00 97.75 292 HIS A C 1
ATOM 2257 O O . HIS A 1 292 ? -7.761 -4.706 10.126 1.00 97.75 292 HIS A O 1
ATOM 2263 N N . VAL A 1 293 ? -6.775 -2.857 10.932 1.00 97.62 293 VAL A N 1
ATOM 2264 C CA . VAL A 1 293 ? -7.168 -3.097 12.335 1.00 97.62 293 VAL A CA 1
ATOM 2265 C C . VAL A 1 293 ? -8.688 -3.197 12.437 1.00 97.62 293 VAL A C 1
ATOM 2267 O O . VAL A 1 293 ? -9.214 -4.148 13.012 1.00 97.62 293 VAL A O 1
ATOM 2270 N N . LEU A 1 294 ? -9.406 -2.234 11.855 1.00 98.19 294 LEU A N 1
ATOM 2271 C CA . LEU A 1 294 ? -10.866 -2.212 11.860 1.00 98.19 294 LEU A CA 1
ATOM 2272 C C . LEU A 1 294 ? -11.446 -3.342 11.002 1.00 98.19 294 LEU A C 1
ATOM 2274 O O . LEU A 1 294 ? -12.326 -4.073 11.459 1.00 98.19 294 LEU A O 1
ATOM 2278 N N . ALA A 1 295 ? -10.938 -3.509 9.783 1.00 96.62 295 ALA A N 1
ATOM 2279 C CA . ALA A 1 295 ? -11.448 -4.450 8.794 1.00 96.62 295 ALA A CA 1
ATOM 2280 C C . ALA A 1 295 ? -11.262 -5.911 9.210 1.00 96.62 295 ALA A C 1
ATOM 2282 O O . ALA A 1 295 ? -12.050 -6.748 8.781 1.00 96.62 295 ALA A O 1
ATOM 2283 N N . GLY A 1 296 ? -10.305 -6.213 10.095 1.00 92.94 296 GLY A N 1
ATOM 2284 C CA . GLY A 1 296 ? -10.147 -7.543 10.683 1.00 92.94 296 GLY A CA 1
ATOM 2285 C C . GLY A 1 296 ? -11.350 -7.993 11.522 1.00 92.94 296 GLY A C 1
ATOM 2286 O O . GLY A 1 296 ? -11.574 -9.192 11.673 1.00 92.94 296 GLY A O 1
ATOM 2287 N N . ARG A 1 297 ? -12.168 -7.064 12.048 1.00 94.50 297 ARG A N 1
ATOM 2288 C CA . ARG A 1 297 ? -13.339 -7.390 12.899 1.00 94.50 297 ARG A CA 1
ATOM 2289 C C . ARG A 1 297 ? -14.656 -6.752 12.468 1.00 94.50 297 ARG A C 1
ATOM 2291 O O . ARG A 1 297 ? -15.703 -7.100 13.011 1.00 94.50 297 ARG A O 1
ATOM 2298 N N . LEU A 1 298 ? -14.620 -5.820 11.523 1.00 96.00 298 LEU A N 1
ATOM 2299 C CA . LEU A 1 298 ? -15.779 -5.077 11.037 1.00 96.00 298 LEU A CA 1
ATOM 2300 C C . LEU A 1 298 ? -15.972 -5.308 9.532 1.00 96.00 298 LEU A C 1
ATOM 2302 O O . LEU A 1 298 ? -15.022 -5.669 8.834 1.00 96.00 298 LEU A O 1
ATOM 2306 N N . PRO A 1 299 ? -17.185 -5.084 8.993 1.00 94.38 299 PRO A N 1
ATOM 2307 C CA . PRO A 1 299 ? -17.394 -5.078 7.549 1.00 94.38 299 PRO A CA 1
ATOM 2308 C C . PRO A 1 299 ? -16.456 -4.085 6.847 1.00 94.38 299 PRO A C 1
ATOM 2310 O O . PRO A 1 299 ? -16.286 -2.959 7.312 1.00 94.38 299 PRO A O 1
ATOM 2313 N N . ALA A 1 300 ? -15.885 -4.478 5.705 1.00 93.00 300 ALA A N 1
ATOM 2314 C CA . ALA A 1 300 ? -14.844 -3.707 5.018 1.00 93.00 300 ALA A CA 1
ATOM 2315 C C . ALA A 1 300 ? -15.250 -2.263 4.669 1.00 93.00 300 ALA A C 1
ATOM 2317 O O . ALA A 1 300 ? -14.464 -1.350 4.903 1.00 93.00 300 ALA A O 1
ATOM 2318 N N . ALA A 1 301 ? -16.471 -2.048 4.168 1.00 92.25 301 ALA A N 1
ATOM 2319 C CA . ALA A 1 301 ? -16.976 -0.709 3.839 1.00 92.25 301 ALA A CA 1
ATOM 2320 C C . ALA A 1 301 ? -17.068 0.195 5.082 1.00 92.25 301 ALA A C 1
ATOM 2322 O O . ALA A 1 301 ? -16.737 1.376 5.051 1.00 92.25 301 ALA A O 1
ATOM 2323 N N . GLU A 1 302 ? -17.462 -0.381 6.218 1.00 95.06 302 GLU A N 1
ATOM 2324 C CA . GLU A 1 302 ? -17.556 0.344 7.480 1.00 95.06 302 GLU A CA 1
ATOM 2325 C C . GLU A 1 302 ? -16.169 0.675 8.052 1.00 95.06 302 GLU A C 1
ATOM 2327 O O . GLU A 1 302 ? -15.936 1.781 8.540 1.00 95.06 302 GLU A O 1
ATOM 2332 N N . ALA A 1 303 ? -15.231 -0.272 7.955 1.00 97.31 303 ALA A N 1
ATOM 2333 C CA . ALA A 1 303 ? -13.838 -0.055 8.321 1.00 97.31 303 ALA A CA 1
ATOM 2334 C C . ALA A 1 303 ? -13.184 1.032 7.454 1.00 97.31 303 ALA A C 1
ATOM 2336 O O . ALA A 1 303 ? -12.444 1.859 7.982 1.00 97.31 303 ALA A O 1
ATOM 2337 N N . TRP A 1 304 ? -13.486 1.060 6.151 1.00 96.62 304 TRP A N 1
ATOM 2338 C CA . TRP A 1 304 ? -13.011 2.094 5.231 1.00 96.62 304 TRP A CA 1
ATOM 2339 C C . TRP A 1 304 ? -13.555 3.477 5.602 1.00 96.62 304 TRP A C 1
ATOM 2341 O O . TRP A 1 304 ? -12.767 4.391 5.832 1.00 96.62 304 TRP A O 1
ATOM 2351 N N . ASP A 1 305 ? -14.874 3.625 5.774 1.00 95.88 305 ASP A N 1
ATOM 2352 C CA . ASP A 1 305 ? -15.498 4.907 6.150 1.00 95.88 305 ASP A CA 1
ATOM 2353 C C . ASP A 1 305 ? -14.983 5.455 7.497 1.00 95.88 305 ASP A C 1
ATOM 2355 O O . ASP A 1 305 ? -14.794 6.664 7.675 1.00 95.88 305 ASP A O 1
ATOM 2359 N N . ALA A 1 306 ? -14.695 4.566 8.451 1.00 97.75 306 ALA A N 1
ATOM 2360 C CA . ALA A 1 306 ? -14.058 4.938 9.708 1.00 97.75 306 ALA A CA 1
ATOM 2361 C C . ALA A 1 306 ? -12.581 5.335 9.527 1.00 97.75 306 ALA A C 1
ATOM 2363 O O . ALA A 1 306 ? -12.154 6.344 10.096 1.00 97.75 306 ALA A O 1
ATOM 2364 N N . ALA A 1 307 ? -11.810 4.589 8.727 1.00 97.75 307 ALA A N 1
ATOM 2365 C CA . ALA A 1 307 ? -10.399 4.869 8.459 1.00 97.75 307 ALA A CA 1
ATOM 2366 C C . ALA A 1 307 ? -10.190 6.195 7.714 1.00 97.75 307 ALA A C 1
ATOM 2368 O O . ALA A 1 307 ? -9.239 6.908 8.021 1.00 97.75 307 ALA A O 1
ATOM 2369 N N . LEU A 1 308 ? -11.117 6.598 6.836 1.00 96.25 308 LEU A N 1
ATOM 2370 C CA . LEU A 1 308 ? -11.115 7.926 6.202 1.00 96.25 308 LEU A CA 1
ATOM 2371 C C . LEU A 1 308 ? -11.159 9.077 7.220 1.00 96.25 308 LEU A C 1
ATOM 2373 O O . LEU A 1 308 ? -10.768 10.202 6.908 1.00 96.25 308 LEU A O 1
ATOM 2377 N N . GLY A 1 309 ? -11.634 8.807 8.440 1.00 95.62 309 GLY A N 1
ATOM 2378 C CA . GLY A 1 309 ? -11.624 9.751 9.547 1.00 95.62 309 GLY A CA 1
ATOM 2379 C C . GLY A 1 309 ? -10.250 9.973 10.182 1.00 95.62 309 GLY A C 1
ATOM 2380 O O . GLY A 1 309 ? -10.127 10.926 10.941 1.00 95.62 309 GLY A O 1
ATOM 2381 N N . TRP A 1 310 ? -9.245 9.136 9.908 1.00 97.00 310 TRP A N 1
ATOM 2382 C CA . TRP A 1 310 ? -7.892 9.227 10.471 1.00 97.00 310 TRP A CA 1
ATOM 2383 C C . TRP A 1 310 ? -7.148 10.468 9.964 1.00 97.00 310 TRP A C 1
ATOM 2385 O O . TRP A 1 310 ? -7.160 10.731 8.767 1.00 97.00 310 TRP A O 1
ATOM 2395 N N . GLU A 1 311 ? -6.472 11.208 10.842 1.00 95.19 311 GLU A N 1
ATOM 2396 C CA . GLU A 1 311 ? -5.592 12.323 10.440 1.00 95.19 311 GLU A CA 1
ATOM 2397 C C . GLU A 1 311 ? -4.192 12.236 11.040 1.00 95.19 311 GLU A C 1
ATOM 2399 O O . GLU A 1 311 ? -3.320 13.013 10.684 1.00 95.19 311 GLU A O 1
ATOM 2404 N N . GLY A 1 312 ? -3.935 11.277 11.919 1.00 95.19 312 GLY A N 1
ATOM 2405 C CA . GLY A 1 312 ? -2.633 11.093 12.537 1.00 95.19 312 GLY A CA 1
ATOM 2406 C C . GLY A 1 312 ? -2.718 10.082 13.663 1.00 95.19 312 GLY A C 1
ATOM 2407 O O . GLY A 1 312 ? -3.773 9.879 14.270 1.00 95.19 312 GLY A O 1
ATOM 2408 N N . ASP A 1 313 ? -1.605 9.424 13.957 1.00 96.31 313 ASP A N 1
ATOM 2409 C CA . ASP A 1 313 ? -1.519 8.512 15.083 1.00 96.31 313 ASP A CA 1
ATOM 2410 C C . ASP A 1 313 ? -0.136 8.481 15.724 1.00 96.31 313 ASP A C 1
ATOM 2412 O O . ASP A 1 313 ? 0.886 8.796 15.118 1.00 96.31 313 ASP A O 1
ATOM 2416 N N . LYS A 1 314 ? -0.132 8.067 16.986 1.00 95.19 314 LYS A N 1
ATOM 2417 C CA . LYS A 1 314 ? 1.055 7.696 17.742 1.00 95.19 314 LYS A CA 1
ATOM 2418 C C . LYS A 1 314 ? 0.803 6.337 18.366 1.00 95.19 314 LYS A C 1
ATOM 2420 O O . LYS A 1 314 ? -0.121 6.217 19.170 1.00 95.19 314 LYS A O 1
ATOM 2425 N N . VAL A 1 315 ? 1.628 5.352 18.039 1.00 95.12 315 VAL A N 1
ATOM 2426 C CA . VAL A 1 315 ? 1.557 3.986 18.553 1.00 95.12 315 VAL A CA 1
ATOM 2427 C C . VAL A 1 315 ? 2.785 3.692 19.405 1.00 95.12 315 VAL A C 1
ATOM 2429 O O . VAL A 1 315 ? 3.926 3.802 18.965 1.00 95.12 315 VAL A O 1
ATOM 2432 N N . GLU A 1 316 ? 2.529 3.298 20.646 1.00 94.44 316 GLU A N 1
ATOM 2433 C CA . GLU A 1 316 ? 3.517 2.917 21.646 1.00 94.44 316 GLU A CA 1
ATOM 2434 C C . GLU A 1 316 ? 3.374 1.426 21.963 1.00 94.44 316 GLU A C 1
ATOM 2436 O O . GLU A 1 316 ? 2.270 0.921 22.192 1.00 94.44 316 GLU A O 1
ATOM 2441 N N . ILE A 1 317 ? 4.507 0.726 22.006 1.00 92.81 317 ILE A N 1
ATOM 2442 C CA . ILE A 1 317 ? 4.574 -0.706 22.297 1.00 92.81 317 ILE A CA 1
ATOM 2443 C C . ILE A 1 317 ? 5.200 -0.899 23.675 1.00 92.81 317 ILE A C 1
ATOM 2445 O O . ILE A 1 317 ? 6.360 -0.563 23.906 1.00 92.81 317 ILE A O 1
ATOM 2449 N N . ASP A 1 318 ? 4.429 -1.477 24.585 1.00 91.25 318 ASP A N 1
ATOM 2450 C CA . ASP A 1 318 ? 4.845 -1.856 25.929 1.00 91.25 318 ASP A CA 1
ATOM 2451 C C . ASP A 1 318 ? 5.194 -3.350 25.949 1.00 91.25 318 ASP A C 1
ATOM 2453 O O . ASP A 1 318 ? 4.336 -4.212 26.154 1.00 91.25 318 ASP A O 1
ATOM 2457 N N . ALA A 1 319 ? 6.466 -3.655 25.681 1.00 79.56 319 ALA A N 1
ATOM 2458 C CA . ALA A 1 319 ? 6.992 -5.021 25.655 1.00 79.56 319 ALA A CA 1
ATOM 2459 C C . ALA A 1 319 ? 7.290 -5.596 27.057 1.00 79.56 319 ALA A C 1
ATOM 2461 O O . ALA A 1 319 ? 7.561 -6.790 27.179 1.00 79.56 319 ALA A O 1
ATOM 2462 N N . GLU A 1 320 ? 7.252 -4.771 28.110 1.00 74.88 320 GLU A N 1
ATOM 2463 C CA . GLU A 1 320 ? 7.523 -5.182 29.498 1.00 74.88 320 GLU A CA 1
ATOM 2464 C C . GLU A 1 320 ? 6.241 -5.411 30.313 1.00 74.88 320 GLU A C 1
ATOM 2466 O O . GLU A 1 320 ? 6.300 -5.701 31.514 1.00 74.88 320 GLU A O 1
ATOM 2471 N N . ALA A 1 321 ? 5.071 -5.293 29.680 1.00 72.38 321 ALA A N 1
ATOM 2472 C CA . ALA A 1 321 ? 3.803 -5.502 30.350 1.00 72.38 321 ALA A CA 1
ATOM 2473 C C . ALA A 1 321 ? 3.728 -6.921 30.971 1.00 72.38 321 ALA A C 1
ATOM 2475 O O . ALA A 1 321 ? 4.133 -7.902 30.343 1.00 72.38 321 ALA A O 1
ATOM 2476 N N . PRO A 1 322 ? 3.200 -7.072 32.207 1.00 57.62 322 PRO A N 1
ATOM 2477 C CA . PRO A 1 322 ? 3.407 -8.275 33.025 1.00 57.62 322 PRO A CA 1
ATOM 2478 C C . PRO A 1 322 ? 2.910 -9.602 32.436 1.00 57.62 322 PRO A C 1
ATOM 2480 O O . PRO A 1 322 ? 3.289 -10.652 32.949 1.00 57.62 322 PRO A O 1
ATOM 2483 N N . ASN A 1 323 ? 2.047 -9.562 31.416 1.00 54.84 323 ASN A N 1
ATOM 2484 C CA . ASN A 1 323 ? 1.321 -10.732 30.919 1.00 54.84 323 ASN A CA 1
ATOM 2485 C C . ASN A 1 323 ? 1.330 -10.896 29.386 1.00 54.84 323 ASN A C 1
ATOM 2487 O O . ASN A 1 323 ? 0.925 -11.957 28.927 1.00 54.84 323 ASN A O 1
ATOM 2491 N N . ALA A 1 324 ? 1.756 -9.887 28.617 1.00 76.19 324 ALA A N 1
ATOM 2492 C CA . ALA A 1 324 ? 1.828 -9.888 27.149 1.00 76.19 324 ALA A CA 1
ATOM 2493 C C . ALA A 1 324 ? 2.348 -8.526 26.661 1.00 76.19 324 ALA A C 1
ATOM 2495 O O . ALA A 1 324 ? 2.232 -7.544 27.391 1.00 76.19 324 ALA A O 1
ATOM 2496 N N . LEU A 1 325 ? 2.855 -8.446 25.427 1.00 92.56 325 LEU A N 1
ATOM 2497 C CA . LEU A 1 325 ? 3.125 -7.166 24.764 1.00 92.56 325 LEU A CA 1
ATOM 2498 C C . LEU A 1 325 ? 1.808 -6.398 24.587 1.00 92.56 325 LEU A C 1
ATOM 2500 O O . LEU A 1 325 ? 0.831 -6.963 24.101 1.00 92.56 325 LEU A O 1
ATOM 2504 N N . CYS A 1 326 ? 1.772 -5.120 24.967 1.00 95.31 326 CYS A N 1
ATOM 2505 C CA . CYS A 1 326 ? 0.594 -4.271 24.786 1.00 95.31 326 CYS A CA 1
ATOM 2506 C C . CYS A 1 326 ? 0.872 -3.115 23.831 1.00 95.31 326 CYS A C 1
ATOM 2508 O O . CYS A 1 326 ? 1.901 -2.454 23.918 1.00 95.31 326 CYS A O 1
ATOM 2510 N N . VAL A 1 327 ? -0.091 -2.826 22.967 1.00 96.44 327 VAL A N 1
ATOM 2511 C CA . VAL A 1 327 ? -0.088 -1.685 22.056 1.00 96.44 327 VAL A CA 1
ATOM 2512 C C . VAL A 1 327 ? -1.013 -0.617 22.626 1.00 96.44 327 VAL A C 1
ATOM 2514 O O . VAL A 1 327 ? -2.146 -0.902 23.014 1.00 96.44 327 VAL A O 1
ATOM 2517 N N . SER A 1 328 ? -0.527 0.617 22.725 1.00 96.31 328 SER A N 1
ATOM 2518 C CA . SER A 1 328 ? -1.333 1.793 23.060 1.00 96.31 328 SER A CA 1
ATOM 2519 C C . SER A 1 328 ? -1.214 2.807 21.935 1.00 96.31 328 SER A C 1
ATOM 2521 O O . SER A 1 328 ? -0.114 3.094 21.484 1.00 96.31 328 SER A O 1
ATOM 2523 N N . ALA A 1 329 ? -2.332 3.363 21.493 1.00 97.19 329 ALA A N 1
ATOM 2524 C CA . ALA A 1 329 ? -2.366 4.341 20.426 1.00 97.19 329 ALA A CA 1
ATOM 2525 C C . ALA A 1 329 ? -3.128 5.599 20.835 1.00 97.19 329 ALA A C 1
ATOM 2527 O O . ALA A 1 329 ? -4.129 5.529 21.549 1.00 97.19 329 ALA A O 1
ATOM 2528 N N . GLN A 1 330 ? -2.665 6.742 20.343 1.00 96.94 330 GLN A N 1
ATOM 2529 C CA . GLN A 1 330 ? -3.427 7.981 20.244 1.00 96.94 330 GLN A CA 1
ATOM 2530 C C . GLN A 1 330 ? -3.705 8.238 18.772 1.00 96.94 330 GLN A C 1
ATOM 2532 O O . GLN A 1 330 ? -2.783 8.169 17.971 1.00 96.94 330 GLN A O 1
ATOM 2537 N N . ILE A 1 331 ? -4.949 8.545 18.428 1.00 97.31 331 ILE A N 1
ATOM 2538 C CA . ILE A 1 331 ? -5.382 8.785 17.053 1.00 97.31 331 ILE A CA 1
ATOM 2539 C C . ILE A 1 331 ? -6.082 10.140 17.012 1.00 97.31 331 ILE A C 1
ATOM 2541 O O . ILE A 1 331 ? -6.949 10.398 17.855 1.00 97.31 331 ILE A O 1
ATOM 2545 N N . SER A 1 332 ? -5.707 11.001 16.071 1.00 96.12 332 SER A N 1
ATOM 2546 C CA . SER A 1 332 ? -6.458 12.209 15.734 1.00 96.12 332 SER A CA 1
ATOM 2547 C C . SER A 1 332 ? -7.339 11.953 14.522 1.00 96.12 332 SER A C 1
ATOM 2549 O O . SER A 1 332 ? -7.083 11.059 13.710 1.00 96.12 332 SER A O 1
ATOM 2551 N N . ALA A 1 333 ? -8.417 12.721 14.439 1.00 94.94 333 ALA A N 1
ATOM 2552 C CA . ALA A 1 333 ? -9.359 12.631 13.343 1.00 94.94 333 ALA A CA 1
ATOM 2553 C C . ALA A 1 333 ? -9.447 13.940 12.563 1.00 94.94 333 ALA A C 1
ATOM 2555 O O . ALA A 1 333 ? -9.282 15.013 13.140 1.00 94.94 333 ALA A O 1
ATOM 2556 N N . VAL A 1 334 ? -9.790 13.831 11.278 1.00 92.12 334 VAL A N 1
ATOM 2557 C CA . VAL A 1 334 ? -9.900 14.961 10.335 1.00 92.12 334 VAL A CA 1
ATOM 2558 C C . VAL A 1 334 ? -10.876 16.041 10.807 1.00 92.12 334 VAL A C 1
ATOM 2560 O O . VAL A 1 334 ? -10.669 17.231 10.581 1.00 92.12 334 VAL A O 1
ATOM 2563 N N . ASP A 1 335 ? -11.963 15.621 11.456 1.00 91.38 335 ASP A N 1
ATOM 2564 C CA . ASP A 1 335 ? -12.998 16.480 12.014 1.00 91.38 335 ASP A CA 1
ATOM 2565 C C . ASP A 1 335 ? -13.805 15.738 13.101 1.00 91.38 335 ASP A C 1
ATOM 2567 O O . ASP A 1 335 ? -13.581 14.561 13.403 1.00 91.38 335 ASP A O 1
ATOM 2571 N N . GLU A 1 336 ? -14.772 16.427 13.716 1.00 93.06 336 GLU A N 1
ATOM 2572 C CA . GLU A 1 336 ? -15.622 15.839 14.757 1.00 93.06 336 GLU A CA 1
ATOM 2573 C C . GLU A 1 336 ? -16.467 14.662 14.241 1.00 93.06 336 GLU A C 1
ATOM 2575 O O . GLU A 1 336 ? -16.677 13.693 14.975 1.00 93.06 336 GLU A O 1
ATOM 2580 N N . ALA A 1 337 ? -16.944 14.715 12.994 1.00 92.88 337 ALA A N 1
ATOM 2581 C CA . ALA A 1 337 ? -17.767 13.655 12.422 1.00 92.88 337 ALA A CA 1
ATOM 2582 C C . ALA A 1 337 ? -16.930 12.392 12.163 1.00 92.88 337 ALA A C 1
ATOM 2584 O O . ALA A 1 337 ? -17.347 11.298 12.545 1.00 92.88 337 ALA A O 1
ATOM 2585 N N . GLY A 1 338 ? -15.735 12.550 11.593 1.00 93.75 338 GLY A N 1
ATOM 2586 C CA . GLY A 1 338 ? -14.722 11.514 11.435 1.00 93.75 338 GLY A CA 1
ATOM 2587 C C . GLY A 1 338 ? -14.321 10.919 12.778 1.00 93.75 338 GLY A C 1
ATOM 2588 O O . GLY A 1 338 ? -14.322 9.699 12.919 1.00 93.75 338 GLY A O 1
ATOM 2589 N N . ARG A 1 339 ? -14.114 11.747 13.814 1.00 95.44 339 ARG A N 1
ATOM 2590 C CA . ARG A 1 339 ? -13.839 11.249 15.172 1.00 95.44 339 ARG A CA 1
ATOM 2591 C C . ARG A 1 339 ? -14.976 10.384 15.703 1.00 95.44 339 ARG A C 1
ATOM 2593 O O . ARG A 1 339 ? -14.716 9.349 16.306 1.00 95.44 339 ARG A O 1
ATOM 2600 N N . VAL A 1 340 ? -16.230 10.815 15.551 1.00 96.19 340 VAL A N 1
ATOM 2601 C CA . VAL A 1 340 ? -17.387 10.047 16.035 1.00 96.19 340 VAL A CA 1
ATOM 2602 C C . VAL A 1 340 ? -17.479 8.702 15.317 1.00 96.19 340 VAL A C 1
ATOM 2604 O O . VAL A 1 340 ? -17.649 7.690 15.996 1.00 96.19 340 VAL A O 1
ATOM 2607 N N . ARG A 1 341 ? -17.308 8.676 13.987 1.00 96.50 341 ARG A N 1
ATOM 2608 C CA . ARG A 1 341 ? -17.293 7.432 13.198 1.00 96.50 341 ARG A CA 1
ATOM 2609 C C . ARG A 1 341 ? -16.163 6.501 13.631 1.00 96.50 341 ARG A C 1
ATOM 2611 O O . ARG A 1 341 ? -16.415 5.345 13.957 1.00 96.50 341 ARG A O 1
ATOM 2618 N N . LEU A 1 342 ? -14.942 7.024 13.721 1.00 97.69 342 LEU A N 1
ATOM 2619 C CA . LEU A 1 342 ? -13.764 6.253 14.107 1.00 97.69 342 LEU A CA 1
ATOM 2620 C C . LEU A 1 342 ? -13.859 5.730 15.549 1.00 97.69 342 LEU A C 1
ATOM 2622 O O . LEU A 1 342 ? -13.536 4.575 15.809 1.00 97.69 342 LEU A O 1
ATOM 2626 N N . PHE A 1 343 ? -14.353 6.539 16.492 1.00 98.19 343 PHE A N 1
ATOM 2627 C CA . PHE A 1 343 ? -14.554 6.121 17.882 1.00 98.19 343 PHE A CA 1
ATOM 2628 C C . PHE A 1 343 ? -15.605 5.011 18.010 1.00 98.19 343 PHE A C 1
ATOM 2630 O O . PHE A 1 343 ? -15.393 4.054 18.759 1.00 98.19 343 PHE A O 1
ATOM 2637 N N . ASP A 1 344 ? -16.729 5.127 17.296 1.00 98.25 344 ASP A N 1
ATOM 2638 C CA . ASP A 1 344 ? -17.770 4.095 17.280 1.00 98.25 344 ASP A CA 1
ATOM 2639 C C . ASP A 1 344 ? -17.239 2.777 16.699 1.00 98.25 344 ASP A C 1
ATOM 2641 O O . ASP A 1 344 ? -17.372 1.727 17.333 1.00 98.25 344 ASP A O 1
ATOM 2645 N N . ALA A 1 345 ? -16.555 2.845 15.552 1.00 98.44 345 ALA A N 1
ATOM 2646 C CA . ALA A 1 345 ? -15.940 1.688 14.912 1.00 98.44 345 ALA A CA 1
ATOM 2647 C C . ALA A 1 345 ? -14.908 1.016 15.830 1.00 98.44 345 ALA A C 1
ATOM 2649 O O . ALA A 1 345 ? -15.007 -0.181 16.090 1.00 98.44 345 ALA A O 1
ATOM 2650 N N . LEU A 1 346 ? -13.982 1.778 16.423 1.00 98.56 346 LEU A N 1
ATOM 2651 C CA . LEU A 1 346 ? -12.995 1.244 17.369 1.00 98.56 346 LEU A CA 1
ATOM 2652 C C . LEU A 1 346 ? -13.654 0.614 18.602 1.00 98.56 346 LEU A C 1
ATOM 2654 O O . LEU A 1 346 ? -13.207 -0.428 19.077 1.00 98.56 346 LEU A O 1
ATOM 2658 N N . THR A 1 347 ? -14.736 1.202 19.115 1.00 98.50 347 THR A N 1
ATOM 2659 C CA . THR A 1 347 ? -15.478 0.634 20.251 1.00 98.50 347 THR A CA 1
ATOM 2660 C C . THR A 1 347 ? -16.083 -0.726 19.892 1.00 98.50 347 THR A C 1
ATOM 2662 O O . THR A 1 347 ? -16.006 -1.664 20.689 1.00 98.50 347 THR A O 1
ATOM 2665 N N . ARG A 1 348 ? -16.647 -0.866 18.686 1.00 97.81 348 ARG A N 1
ATOM 2666 C CA . ARG A 1 348 ? -17.189 -2.143 18.193 1.00 97.81 348 ARG A CA 1
ATOM 2667 C C . ARG A 1 348 ? -16.091 -3.155 17.873 1.00 97.81 348 ARG A C 1
ATOM 2669 O O . ARG A 1 348 ? -16.232 -4.317 18.239 1.00 97.81 348 ARG A O 1
ATOM 2676 N N . TRP A 1 349 ? -14.973 -2.712 17.302 1.00 97.62 349 TRP A N 1
ATOM 2677 C CA . TRP A 1 349 ? -13.773 -3.529 17.102 1.00 97.62 349 TRP A CA 1
ATOM 2678 C C . TRP A 1 349 ? -13.229 -4.093 18.424 1.00 97.62 349 TRP A C 1
ATOM 2680 O O . TRP A 1 349 ? -12.888 -5.275 18.500 1.00 97.62 349 TRP A O 1
ATOM 2690 N N . ALA A 1 350 ? -13.179 -3.275 19.480 1.00 97.00 350 ALA A N 1
ATOM 2691 C CA . ALA A 1 350 ? -12.731 -3.710 20.799 1.00 97.00 350 ALA A CA 1
ATOM 2692 C C . ALA A 1 350 ? -13.702 -4.729 21.411 1.00 97.00 350 ALA A C 1
ATOM 2694 O O . ALA A 1 350 ? -13.264 -5.731 21.967 1.00 97.00 350 ALA A O 1
ATOM 2695 N N . ALA A 1 351 ? -15.013 -4.510 21.258 1.00 96.06 351 ALA A N 1
ATOM 2696 C CA . ALA A 1 351 ? -16.046 -5.428 21.737 1.00 96.06 351 ALA A CA 1
ATOM 2697 C C . ALA A 1 351 ? -16.093 -6.767 20.975 1.00 96.06 351 ALA A C 1
ATOM 2699 O O . ALA A 1 351 ? -16.571 -7.756 21.524 1.00 96.06 351 ALA A O 1
ATOM 2700 N N . ALA A 1 352 ? -15.630 -6.794 19.723 1.00 94.62 352 ALA A N 1
ATOM 2701 C CA . ALA A 1 352 ? -15.520 -8.004 18.909 1.00 94.62 352 ALA A CA 1
ATOM 2702 C C . ALA A 1 352 ? -14.203 -8.773 19.132 1.00 94.62 352 ALA A C 1
ATOM 2704 O O . ALA A 1 352 ? -14.048 -9.868 18.601 1.00 94.62 352 ALA A O 1
ATOM 2705 N N . GLY A 1 353 ? -13.244 -8.200 19.868 1.00 92.44 353 GLY A N 1
ATOM 2706 C CA . GLY A 1 353 ? -11.963 -8.840 20.161 1.00 92.44 353 GLY A CA 1
ATOM 2707 C C . GLY A 1 353 ? -12.043 -9.901 21.262 1.00 92.44 353 GLY A C 1
ATOM 2708 O O . GLY A 1 353 ? -13.019 -9.943 22.012 1.00 92.44 353 GLY A O 1
ATOM 2709 N N . PRO A 1 354 ? -11.004 -10.741 21.405 1.00 92.75 354 PRO A N 1
ATOM 2710 C CA . PRO A 1 354 ? -10.935 -11.701 22.498 1.00 92.75 354 PRO A CA 1
ATOM 2711 C C . PRO A 1 354 ? -10.774 -10.990 23.848 1.00 92.75 354 PRO A C 1
ATOM 2713 O O . PRO A 1 354 ? -10.044 -10.002 23.961 1.00 92.75 354 PRO A O 1
ATOM 2716 N N . ASP A 1 355 ? -11.392 -11.548 24.893 1.00 91.69 355 ASP A N 1
ATOM 2717 C CA . ASP A 1 355 ? -11.319 -11.012 26.262 1.00 91.69 355 ASP A CA 1
ATOM 2718 C C . ASP A 1 355 ? -9.865 -10.851 26.746 1.00 91.69 355 ASP A C 1
ATOM 2720 O O . ASP A 1 355 ? -9.531 -9.868 27.411 1.00 91.69 355 ASP A O 1
ATOM 2724 N N . ASP A 1 356 ? -8.987 -11.785 26.361 1.00 91.06 356 ASP A N 1
ATOM 2725 C CA . ASP A 1 356 ? -7.568 -11.801 26.736 1.00 91.06 356 ASP A CA 1
ATOM 2726 C C . ASP A 1 356 ? -6.773 -10.618 26.156 1.00 91.06 356 ASP A C 1
ATOM 2728 O O . ASP A 1 356 ? -5.764 -10.216 26.737 1.00 91.06 356 ASP A O 1
ATOM 2732 N N . ALA A 1 357 ? -7.242 -10.005 25.060 1.00 92.25 357 ALA A N 1
ATOM 2733 C CA . ALA A 1 357 ? -6.626 -8.794 24.520 1.00 92.25 357 ALA A CA 1
ATOM 2734 C C . ALA A 1 357 ? -6.939 -7.550 25.370 1.00 92.25 357 ALA A C 1
ATOM 2736 O O . ALA A 1 357 ? -6.233 -6.544 25.275 1.00 92.25 357 ALA A O 1
ATOM 2737 N N . ALA A 1 358 ? -7.983 -7.610 26.211 1.00 93.56 358 ALA A N 1
ATOM 2738 C CA . ALA A 1 358 ? -8.405 -6.542 27.116 1.00 93.56 358 ALA A CA 1
ATOM 2739 C C . ALA A 1 358 ? -8.483 -5.160 26.433 1.00 93.56 358 ALA A C 1
ATOM 2741 O O . ALA A 1 358 ? -8.044 -4.147 26.989 1.00 93.56 358 ALA A O 1
ATOM 2742 N N . ALA A 1 359 ? -9.022 -5.129 25.209 1.00 96.19 359 ALA A N 1
ATOM 2743 C CA . ALA A 1 359 ? -9.059 -3.931 24.386 1.00 96.19 359 ALA A CA 1
ATOM 2744 C C . ALA A 1 359 ? -9.909 -2.823 25.035 1.00 96.19 359 ALA A C 1
ATOM 2746 O O . ALA A 1 359 ? -11.024 -3.048 25.506 1.00 96.19 359 ALA A O 1
ATOM 2747 N N . THR A 1 360 ? -9.390 -1.598 25.044 1.00 97.38 360 THR A N 1
ATOM 2748 C CA . THR A 1 360 ? -10.077 -0.413 25.570 1.00 97.38 360 THR A CA 1
ATOM 2749 C C . THR A 1 360 ? -9.981 0.738 24.584 1.00 97.38 360 THR A C 1
ATOM 2751 O O . THR A 1 360 ? -8.951 0.936 23.941 1.00 97.38 360 THR A O 1
ATOM 2754 N N . VAL A 1 361 ? -11.065 1.507 24.479 1.00 98.19 361 VAL A N 1
ATOM 2755 C CA . VAL A 1 361 ? -11.163 2.679 23.606 1.00 98.19 361 VAL A CA 1
ATOM 2756 C C . VAL A 1 361 ? -11.758 3.822 24.409 1.00 98.19 361 VAL A C 1
ATOM 2758 O O . VAL A 1 361 ? -12.810 3.665 25.032 1.00 98.19 361 VAL A O 1
ATOM 2761 N N . THR A 1 362 ? -11.095 4.978 24.426 1.00 97.69 362 THR A N 1
ATOM 2762 C CA . THR A 1 362 ? -11.611 6.162 25.123 1.00 97.69 362 THR A CA 1
ATOM 2763 C C . THR A 1 362 ? -11.457 7.420 24.283 1.00 97.69 362 THR A C 1
ATOM 2765 O O . THR A 1 362 ? -10.447 7.623 23.618 1.00 97.69 362 THR A O 1
ATOM 2768 N N . ALA A 1 363 ? -12.471 8.281 24.303 1.00 94.38 363 ALA A N 1
ATOM 2769 C CA . ALA A 1 363 ? -12.384 9.589 23.671 1.00 94.38 363 ALA A CA 1
ATOM 2770 C C . ALA A 1 363 ? -11.594 10.551 24.569 1.00 94.38 363 ALA A C 1
ATOM 2772 O O . ALA A 1 363 ? -11.832 10.625 25.778 1.00 94.38 363 ALA A O 1
ATOM 2773 N N . VAL A 1 364 ? -10.691 11.323 23.969 1.00 90.12 364 VAL A N 1
ATOM 2774 C CA . VAL A 1 364 ? -9.892 12.345 24.648 1.00 90.12 364 VAL A CA 1
ATOM 2775 C C . VAL A 1 364 ? -10.204 13.700 24.017 1.00 90.12 364 VAL A C 1
ATOM 2777 O O . VAL A 1 364 ? -9.685 14.063 22.964 1.00 90.12 364 VAL A O 1
ATOM 2780 N N . GLY A 1 365 ? -11.082 14.465 24.669 1.00 83.44 365 GLY A N 1
ATOM 2781 C CA . GLY A 1 365 ? -11.565 15.739 24.129 1.00 83.44 365 GLY A CA 1
ATOM 2782 C C . GLY A 1 365 ? -12.443 15.555 22.885 1.00 83.44 365 GLY A C 1
ATOM 2783 O O . GLY A 1 365 ? -13.195 14.586 22.788 1.00 83.44 365 GLY A O 1
ATOM 2784 N N . THR A 1 366 ? -12.377 16.511 21.957 1.00 81.31 366 THR A N 1
ATOM 2785 C CA . THR A 1 366 ? -13.196 16.547 20.729 1.00 81.31 366 THR A CA 1
ATOM 2786 C C . THR A 1 366 ? -12.471 16.068 19.478 1.00 81.31 366 THR A C 1
ATOM 2788 O O . THR A 1 366 ? -13.113 15.963 18.439 1.00 81.31 366 THR A O 1
ATOM 2791 N N . GLU A 1 367 ? -11.175 15.763 19.569 1.00 82.25 367 GLU A N 1
ATOM 2792 C CA . GLU A 1 367 ? -10.316 15.510 18.398 1.00 82.25 367 GLU A CA 1
ATOM 2793 C C . GLU A 1 367 ? -9.550 14.187 18.479 1.00 82.25 367 GLU A C 1
ATOM 2795 O O . GLU A 1 367 ? -9.074 13.706 17.457 1.00 82.25 367 GLU A O 1
ATOM 2800 N N . ARG A 1 368 ? -9.430 13.577 19.669 1.00 91.75 368 ARG A N 1
ATOM 2801 C CA . ARG A 1 368 ? -8.559 12.414 19.868 1.00 91.75 368 ARG A CA 1
ATOM 2802 C C . ARG A 1 368 ? -9.282 11.201 20.419 1.00 91.75 368 ARG A C 1
ATOM 2804 O O . ARG A 1 368 ? -10.272 11.303 21.150 1.00 91.75 368 ARG A O 1
ATOM 2811 N N . ILE A 1 369 ? -8.732 10.043 20.091 1.00 97.50 369 ILE A N 1
ATOM 2812 C CA . ILE A 1 369 ? -9.144 8.730 20.572 1.00 97.50 369 ILE A CA 1
ATOM 2813 C C . ILE A 1 369 ? -7.895 8.036 21.104 1.00 97.50 369 ILE A C 1
ATOM 2815 O O . ILE A 1 369 ? -6.836 8.110 20.488 1.00 97.50 369 ILE A O 1
ATOM 2819 N N . THR A 1 370 ? -8.003 7.373 22.247 1.00 97.56 370 THR A N 1
ATOM 2820 C CA . THR A 1 370 ? -6.985 6.431 22.704 1.00 97.56 370 THR A CA 1
ATOM 2821 C C . THR A 1 370 ? -7.496 5.012 22.570 1.00 97.56 370 THR A C 1
ATOM 2823 O O . THR A 1 370 ? -8.648 4.724 22.899 1.00 97.56 370 THR A O 1
ATOM 2826 N N . VAL A 1 371 ? -6.620 4.132 22.104 1.00 98.00 371 VAL A N 1
ATOM 2827 C CA . VAL A 1 371 ? -6.859 2.695 21.982 1.00 98.00 371 VAL A CA 1
ATOM 2828 C C . VAL A 1 371 ? -5.764 1.981 22.756 1.00 98.00 371 VAL A C 1
ATOM 2830 O O . VAL A 1 371 ? -4.609 2.390 22.706 1.00 98.00 371 VAL A O 1
ATOM 2833 N N . ARG A 1 372 ? -6.098 0.921 23.481 1.00 97.25 372 ARG A N 1
ATOM 2834 C CA . ARG A 1 372 ? -5.104 0.014 24.059 1.00 97.25 372 ARG A CA 1
ATOM 2835 C C . ARG A 1 372 ? -5.573 -1.415 23.900 1.00 97.25 372 ARG A C 1
ATOM 2837 O O . ARG A 1 372 ? -6.732 -1.684 24.187 1.00 97.25 372 ARG A O 1
ATOM 2844 N N . SER A 1 373 ? -4.677 -2.306 23.502 1.00 96.38 373 SER A N 1
ATOM 2845 C CA . SER A 1 373 ? -4.936 -3.739 23.371 1.00 96.38 373 SER A CA 1
ATOM 2846 C C . SER A 1 373 ? -3.647 -4.523 23.610 1.00 96.38 373 SER A C 1
ATOM 2848 O O . SER A 1 373 ? -2.560 -4.010 23.352 1.00 96.38 373 SER A O 1
ATOM 2850 N N . CYS A 1 374 ? -3.739 -5.735 24.141 1.00 95.75 374 CYS A N 1
ATOM 2851 C CA . CYS A 1 374 ? -2.590 -6.592 24.425 1.00 95.75 374 CYS A CA 1
ATOM 2852 C C . CYS A 1 374 ? -2.612 -7.849 23.559 1.00 95.75 374 CYS A C 1
ATOM 2854 O O . CYS A 1 374 ? -3.674 -8.266 23.111 1.00 95.75 374 CYS A O 1
ATOM 2856 N N . ASP A 1 375 ? -1.441 -8.435 23.309 1.00 94.88 375 ASP A N 1
ATOM 2857 C CA . ASP A 1 375 ? -1.302 -9.681 22.556 1.00 94.88 375 ASP A CA 1
ATOM 2858 C C . ASP A 1 375 ? -2.016 -10.818 23.310 1.00 94.88 375 ASP A C 1
ATOM 2860 O O . ASP A 1 375 ? -1.556 -11.211 24.386 1.00 94.88 375 ASP A O 1
ATOM 2864 N N . PRO A 1 376 ? -3.124 -11.364 22.777 1.00 93.31 376 PRO A N 1
ATOM 2865 C CA . PRO A 1 376 ? -3.843 -12.463 23.417 1.00 93.31 376 PRO A CA 1
ATOM 2866 C C . PRO A 1 376 ? -3.120 -13.817 23.248 1.00 93.31 376 PRO A C 1
ATOM 2868 O O . PRO A 1 376 ? -3.561 -14.835 23.781 1.00 93.31 376 PRO A O 1
ATOM 2871 N N . GLY A 1 377 ? -1.999 -13.845 22.519 1.00 91.25 377 GLY A N 1
ATOM 2872 C CA . GLY A 1 377 ? -1.210 -15.031 22.219 1.00 91.25 377 GLY A CA 1
ATOM 2873 C C . GLY A 1 377 ? -1.679 -15.774 20.964 1.00 91.25 377 GLY A C 1
ATOM 2874 O O . GLY A 1 377 ? -2.730 -15.508 20.390 1.00 91.25 377 GLY A O 1
ATOM 2875 N N . ASN A 1 378 ? -0.883 -16.757 20.539 1.00 88.44 378 ASN A N 1
ATOM 2876 C CA . ASN A 1 378 ? -1.039 -17.431 19.240 1.00 88.44 378 ASN A CA 1
ATOM 2877 C C . ASN A 1 378 ? -2.325 -18.264 19.090 1.00 88.44 378 ASN A C 1
ATOM 2879 O O . ASN A 1 378 ? -2.649 -18.675 17.983 1.00 88.44 378 ASN A O 1
ATOM 2883 N N . GLY A 1 379 ? -2.998 -18.599 20.194 1.00 85.69 379 GLY A N 1
ATOM 2884 C CA . GLY A 1 379 ? -4.187 -19.457 20.189 1.00 85.69 379 GLY A CA 1
ATOM 2885 C C . GLY A 1 379 ? -5.513 -18.700 20.174 1.00 85.69 379 GLY A C 1
ATOM 2886 O O . GLY A 1 379 ? -6.559 -19.345 20.202 1.00 85.69 379 GLY A O 1
ATOM 2887 N N . ALA A 1 380 ? -5.477 -17.368 20.202 1.00 85.12 380 ALA A N 1
ATOM 2888 C CA . ALA A 1 380 ? -6.677 -16.552 20.193 1.00 85.12 380 ALA A CA 1
ATOM 2889 C C . ALA A 1 380 ? -7.185 -16.344 18.764 1.00 85.12 380 ALA A C 1
ATOM 2891 O O . ALA A 1 380 ? -6.407 -16.040 17.862 1.00 85.12 380 ALA A O 1
ATOM 2892 N N . ASP A 1 381 ? -8.498 -16.473 18.605 1.00 83.19 381 ASP A N 1
ATOM 2893 C CA . ASP A 1 381 ? -9.231 -16.029 17.423 1.00 83.19 381 ASP A CA 1
ATOM 2894 C C . ASP A 1 381 ? -9.388 -14.505 17.534 1.00 83.19 381 ASP A C 1
ATOM 2896 O O . ASP A 1 381 ? -9.936 -13.985 18.516 1.00 83.19 381 ASP A O 1
ATOM 2900 N N . THR A 1 382 ? -8.780 -13.782 16.601 1.00 75.19 382 THR A N 1
ATOM 2901 C CA . THR A 1 382 ? -8.714 -12.318 16.607 1.00 75.19 382 THR A CA 1
ATOM 2902 C C . THR A 1 382 ? -9.315 -11.687 15.354 1.00 75.19 382 THR A C 1
ATOM 2904 O O . THR A 1 382 ? -9.551 -10.471 15.383 1.00 75.19 382 THR A O 1
ATOM 2907 N N . LEU A 1 383 ? -9.586 -12.481 14.308 1.00 78.19 383 LEU A N 1
ATOM 2908 C CA . LEU A 1 383 ? -10.042 -12.055 12.989 1.00 78.19 383 LEU A CA 1
ATOM 2909 C C . LEU A 1 383 ? -11.429 -12.627 12.667 1.00 78.19 383 LEU A C 1
ATOM 2911 O O . LEU A 1 383 ? -11.630 -13.823 12.505 1.00 78.19 383 LEU A O 1
ATOM 2915 N N . VAL A 1 384 ? -12.397 -11.737 12.460 1.00 76.69 384 VAL A N 1
ATOM 2916 C CA . VAL A 1 384 ? -13.732 -12.095 11.949 1.00 76.69 384 VAL A CA 1
ATOM 2917 C C . VAL A 1 384 ? -13.752 -12.086 10.418 1.00 76.69 384 VAL A C 1
ATOM 2919 O O . VAL A 1 384 ? -14.519 -12.820 9.795 1.00 76.69 384 VAL A O 1
ATOM 2922 N N . ASN A 1 385 ? -12.918 -11.249 9.802 1.00 78.62 385 ASN A N 1
ATOM 2923 C CA . ASN A 1 385 ? -12.817 -11.104 8.358 1.00 78.62 385 ASN A CA 1
ATOM 2924 C C . ASN A 1 385 ? -11.362 -11.309 7.923 1.00 78.62 385 ASN A C 1
ATOM 2926 O O . ASN A 1 385 ? -10.528 -10.422 8.077 1.00 78.62 385 ASN A O 1
ATOM 2930 N N . ALA A 1 386 ? -11.071 -12.497 7.395 1.00 71.19 386 ALA A N 1
ATOM 2931 C CA . ALA A 1 386 ? -9.713 -12.901 7.036 1.00 71.19 386 ALA A CA 1
ATOM 2932 C C . ALA A 1 386 ? -9.204 -12.279 5.722 1.00 71.19 386 ALA A C 1
ATOM 2934 O O . ALA A 1 386 ? -8.000 -12.272 5.488 1.00 71.19 386 ALA A O 1
ATOM 2935 N N . ALA A 1 387 ? -10.093 -11.753 4.871 1.00 82.94 387 ALA A N 1
ATOM 2936 C CA . ALA A 1 387 ? -9.734 -11.237 3.548 1.00 82.94 387 ALA A CA 1
ATOM 2937 C C . ALA A 1 387 ? -10.489 -9.938 3.198 1.00 82.94 387 ALA A C 1
ATOM 2939 O O . ALA A 1 387 ? -11.272 -9.912 2.243 1.00 82.94 387 ALA A O 1
ATOM 2940 N N . PRO A 1 388 ? -10.315 -8.846 3.969 1.00 90.25 388 PRO A N 1
ATOM 2941 C CA . PRO A 1 388 ? -10.779 -7.536 3.532 1.00 90.25 388 PRO A CA 1
ATOM 2942 C C . PRO A 1 388 ? -10.048 -7.098 2.246 1.00 90.25 388 PRO A C 1
ATOM 2944 O O . PRO A 1 388 ? -8.906 -7.511 2.027 1.00 90.25 388 PRO A O 1
ATOM 2947 N N . PRO A 1 389 ? -10.660 -6.237 1.409 1.00 91.12 389 PRO A N 1
ATOM 2948 C CA . PRO A 1 389 ? -9.969 -5.604 0.287 1.00 91.12 389 PRO A CA 1
ATOM 2949 C C . PRO A 1 389 ? -8.650 -4.963 0.736 1.00 91.12 389 PRO A C 1
ATOM 2951 O O . PRO A 1 389 ? -8.637 -4.182 1.683 1.00 91.12 389 PRO A O 1
ATOM 2954 N N . LEU A 1 390 ? -7.542 -5.260 0.056 1.00 92.31 390 LEU A N 1
ATOM 2955 C CA . LEU A 1 390 ? -6.193 -4.900 0.522 1.00 92.31 390 LEU A CA 1
ATOM 2956 C C . LEU A 1 390 ? -5.995 -3.391 0.745 1.00 92.31 390 LEU A C 1
ATOM 2958 O O . LEU A 1 390 ? -5.292 -2.985 1.670 1.00 92.31 390 LEU A O 1
ATOM 2962 N N . HIS A 1 391 ? -6.660 -2.565 -0.062 1.00 93.62 391 HIS A N 1
ATOM 2963 C CA . HIS A 1 391 ? -6.561 -1.105 -0.029 1.00 93.62 391 HIS A CA 1
ATOM 2964 C C . HIS A 1 391 ? -7.929 -0.427 0.165 1.00 93.62 391 HIS A C 1
ATOM 2966 O O . HIS A 1 391 ? -8.132 0.704 -0.276 1.00 93.62 391 HIS A O 1
ATOM 2972 N N . GLY A 1 392 ? -8.884 -1.122 0.797 1.00 92.81 392 GLY A N 1
ATOM 2973 C CA . GLY A 1 392 ? -10.248 -0.622 0.968 1.00 92.81 392 GLY A CA 1
ATOM 2974 C C . GLY A 1 392 ? -10.912 -0.290 -0.366 1.00 92.81 392 GLY A C 1
ATOM 2975 O O . GLY A 1 392 ? -10.914 -1.117 -1.276 1.00 92.81 392 GLY A O 1
ATOM 2976 N N . GLU A 1 393 ? -11.468 0.916 -0.492 1.00 93.88 393 GLU A N 1
ATOM 2977 C CA . GLU A 1 393 ? -12.104 1.378 -1.736 1.00 93.88 393 GLU A CA 1
ATOM 2978 C C . GLU A 1 393 ? -11.200 2.294 -2.581 1.00 93.88 393 GLU A C 1
ATOM 2980 O O . GLU A 1 393 ? -11.649 2.820 -3.602 1.00 93.88 393 GLU A O 1
ATOM 2985 N N . ALA A 1 394 ? -9.919 2.451 -2.213 1.00 94.06 394 ALA A N 1
ATOM 2986 C CA . ALA A 1 394 ? -8.974 3.335 -2.905 1.00 94.06 394 ALA A CA 1
ATOM 2987 C C . ALA A 1 394 ? -8.907 3.063 -4.415 1.00 94.06 394 ALA A C 1
ATOM 2989 O O . ALA A 1 394 ? -8.951 3.994 -5.219 1.00 94.06 394 ALA A O 1
ATOM 2990 N N . GLY A 1 395 ? -8.853 1.788 -4.816 1.00 91.19 395 GLY A N 1
ATOM 2991 C CA . GLY A 1 395 ? -8.794 1.405 -6.227 1.00 91.19 395 GLY A CA 1
ATOM 2992 C C . GLY A 1 395 ? -9.995 1.921 -7.024 1.00 91.19 395 GLY A C 1
ATOM 2993 O O . GLY A 1 395 ? -9.827 2.563 -8.061 1.00 91.19 395 GLY A O 1
ATOM 2994 N N . THR A 1 396 ? -11.206 1.724 -6.496 1.00 91.25 396 THR A N 1
ATOM 2995 C CA . THR A 1 396 ? -12.453 2.226 -7.091 1.00 91.25 396 THR A CA 1
ATOM 2996 C C . THR A 1 396 ? -12.450 3.752 -7.189 1.00 91.25 396 THR A C 1
ATOM 2998 O O . THR A 1 396 ? -12.847 4.309 -8.213 1.00 91.25 396 THR A O 1
ATOM 3001 N N . GLU A 1 397 ? -11.976 4.433 -6.146 1.00 93.94 397 GLU A N 1
ATOM 3002 C CA . GLU A 1 397 ? -11.877 5.892 -6.096 1.00 93.94 397 GLU A CA 1
ATOM 3003 C C . GLU A 1 397 ? -10.896 6.455 -7.140 1.00 93.94 397 GLU A C 1
ATOM 3005 O O . GLU A 1 397 ? -11.245 7.385 -7.874 1.00 93.94 397 GLU A O 1
ATOM 3010 N N . HIS A 1 398 ? -9.695 5.879 -7.274 1.00 92.88 398 HIS A N 1
ATOM 3011 C CA . HIS A 1 398 ? -8.727 6.306 -8.293 1.00 92.88 398 HIS A CA 1
ATOM 3012 C C . HIS A 1 398 ? -9.234 6.023 -9.709 1.00 92.88 398 HIS A C 1
ATOM 3014 O O . HIS A 1 398 ? -9.158 6.903 -10.568 1.00 92.88 398 HIS A O 1
ATOM 3020 N N . VAL A 1 399 ? -9.825 4.850 -9.957 1.00 90.94 399 VAL A N 1
ATOM 3021 C CA . VAL A 1 399 ? -10.430 4.517 -11.260 1.00 90.94 399 VAL A CA 1
ATOM 3022 C C . VAL A 1 399 ? -11.552 5.499 -11.614 1.00 90.94 399 VAL A C 1
ATOM 3024 O O . VAL A 1 399 ? -11.626 5.962 -12.754 1.00 90.94 399 VAL A O 1
ATOM 3027 N N . ALA A 1 400 ? -12.388 5.884 -10.646 1.00 93.25 400 ALA A N 1
ATOM 3028 C CA . ALA A 1 400 ? -13.423 6.891 -10.857 1.00 93.25 400 ALA A CA 1
ATOM 3029 C C . ALA A 1 400 ? -12.836 8.248 -11.273 1.00 93.25 400 ALA A C 1
ATOM 3031 O O . ALA A 1 400 ? -13.328 8.865 -12.220 1.00 93.25 400 ALA A O 1
ATOM 3032 N N . ILE A 1 401 ? -11.757 8.701 -10.626 1.00 91.44 401 ILE A N 1
ATOM 3033 C CA . ILE A 1 401 ? -11.046 9.926 -11.029 1.00 91.44 401 ILE A CA 1
ATOM 3034 C C . ILE A 1 401 ? -10.574 9.835 -12.487 1.00 91.44 401 ILE A C 1
ATOM 3036 O O . ILE A 1 401 ? -10.786 10.787 -13.240 1.00 91.44 401 ILE A O 1
ATOM 3040 N N . SER A 1 402 ? -9.992 8.701 -12.898 1.00 89.56 402 SER A N 1
ATOM 3041 C CA . SER A 1 402 ? -9.575 8.479 -14.293 1.00 89.56 402 SER A CA 1
ATOM 3042 C C . SER A 1 402 ? -10.721 8.645 -15.278 1.00 89.56 402 SER A C 1
ATOM 3044 O O . SER A 1 402 ? -10.651 9.449 -16.203 1.00 89.56 402 SER A O 1
ATOM 3046 N N . LEU A 1 403 ? -11.794 7.882 -15.060 1.00 90.44 403 LEU A N 1
ATOM 3047 C CA . LEU A 1 403 ? -12.878 7.724 -16.026 1.00 90.44 403 LEU A CA 1
ATOM 3048 C C . LEU A 1 403 ? -13.699 9.002 -16.174 1.00 90.44 403 LEU A C 1
ATOM 3050 O O . LEU A 1 403 ? -14.253 9.265 -17.237 1.00 90.44 403 LEU A O 1
ATOM 3054 N N . THR A 1 404 ? -13.756 9.801 -15.111 1.00 91.31 404 THR A N 1
ATOM 3055 C CA . THR A 1 404 ? -14.394 11.122 -15.109 1.00 91.31 404 THR A CA 1
ATOM 3056 C C . THR A 1 404 ? -13.483 12.246 -15.608 1.00 91.31 404 THR A C 1
ATOM 3058 O O . THR A 1 404 ? -13.966 13.357 -15.803 1.00 91.31 404 THR A O 1
ATOM 3061 N N . GLY A 1 405 ? -12.178 12.008 -15.792 1.00 87.31 405 GLY A N 1
ATOM 3062 C CA . GLY A 1 405 ? -11.218 13.056 -16.150 1.00 87.31 405 GLY A CA 1
ATOM 3063 C C . GLY A 1 405 ? -11.076 14.148 -15.081 1.00 87.31 405 GLY A C 1
ATOM 3064 O O . GLY A 1 405 ? -10.813 15.308 -15.407 1.00 87.31 405 GLY A O 1
ATOM 3065 N N . ALA A 1 406 ? -11.275 13.814 -13.801 1.00 88.31 406 ALA A N 1
ATOM 3066 C CA . ALA A 1 406 ? -11.233 14.773 -12.698 1.00 88.31 406 ALA A CA 1
ATOM 3067 C C . ALA A 1 406 ? -9.796 15.242 -12.392 1.00 88.31 406 ALA A C 1
ATOM 3069 O O . ALA A 1 406 ? -9.113 14.724 -11.508 1.00 88.31 406 ALA A O 1
ATOM 3070 N N . VAL A 1 407 ? -9.334 16.259 -13.124 1.00 82.00 407 VAL A N 1
ATOM 3071 C CA . VAL A 1 407 ? -7.949 16.756 -13.049 1.00 82.00 407 VAL A CA 1
ATOM 3072 C C . VAL A 1 407 ? -7.713 17.772 -11.926 1.00 82.00 407 VAL A C 1
ATOM 3074 O O . VAL A 1 407 ? -6.610 17.839 -11.384 1.00 82.00 407 VAL A O 1
ATOM 3077 N N . THR A 1 408 ? -8.727 18.559 -11.549 1.00 84.19 408 THR A N 1
ATOM 3078 C CA . THR A 1 408 ? -8.604 19.575 -10.484 1.00 84.19 408 THR A CA 1
ATOM 3079 C C . THR A 1 408 ? -8.979 19.032 -9.103 1.00 84.19 408 THR A C 1
ATOM 3081 O O . THR A 1 408 ? -9.793 18.118 -8.987 1.00 84.19 408 THR A O 1
ATOM 3084 N N . ASP A 1 409 ? -8.462 19.644 -8.030 1.00 84.62 409 ASP A N 1
ATOM 3085 C CA . ASP A 1 409 ? -8.819 19.282 -6.644 1.00 84.62 409 ASP A CA 1
ATOM 3086 C C . ASP A 1 409 ? -10.313 19.425 -6.337 1.00 84.62 409 ASP A C 1
ATOM 3088 O O . ASP A 1 409 ? -10.859 18.715 -5.495 1.00 84.62 409 ASP A O 1
ATOM 3092 N N . GLU A 1 410 ? -10.987 20.383 -6.972 1.00 88.75 410 GLU A N 1
ATOM 3093 C CA . GLU A 1 410 ? -12.427 20.584 -6.809 1.00 88.75 410 GLU A CA 1
ATOM 3094 C C . GLU A 1 410 ? -13.220 19.456 -7.473 1.00 88.75 410 GLU A C 1
ATOM 3096 O O . GLU A 1 410 ? -14.075 18.851 -6.826 1.00 88.75 410 GLU A O 1
ATOM 3101 N N . GLN A 1 411 ? -12.875 19.107 -8.717 1.00 90.50 411 GLN A N 1
ATOM 3102 C CA . GLN A 1 411 ? -13.490 17.984 -9.425 1.00 90.50 411 GLN A CA 1
ATOM 3103 C C . GLN A 1 411 ? -13.229 16.661 -8.708 1.00 90.50 411 GLN A C 1
ATOM 3105 O O . GLN A 1 411 ? -14.172 15.907 -8.490 1.00 90.50 411 GLN A O 1
ATOM 3110 N N . ARG A 1 412 ? -11.987 16.396 -8.275 1.00 90.62 412 ARG A N 1
ATOM 3111 C CA . ARG A 1 412 ? -11.652 15.180 -7.518 1.00 90.62 412 ARG A CA 1
ATOM 3112 C C . ARG A 1 412 ? -12.497 15.060 -6.260 1.00 90.62 412 ARG A C 1
ATOM 3114 O O . ARG A 1 412 ? -13.142 14.039 -6.058 1.00 90.62 412 ARG A O 1
ATOM 3121 N N . ARG A 1 413 ? -12.564 16.114 -5.441 1.00 91.56 413 ARG A N 1
ATOM 3122 C CA . ARG A 1 413 ? -13.386 16.098 -4.221 1.00 91.56 413 ARG A CA 1
ATOM 3123 C C . ARG A 1 413 ? -14.869 15.892 -4.525 1.00 91.56 413 ARG A C 1
ATOM 3125 O O . ARG A 1 413 ? -15.519 15.154 -3.792 1.00 91.56 413 ARG A O 1
ATOM 3132 N N . CYS A 1 414 ? -15.394 16.490 -5.597 1.00 95.06 414 CYS A N 1
ATOM 3133 C CA . CYS A 1 414 ? -16.769 16.252 -6.041 1.00 95.06 414 CYS A CA 1
ATOM 3134 C C . CYS A 1 414 ? -16.998 14.785 -6.433 1.00 95.06 414 CYS A C 1
ATOM 3136 O O . CYS A 1 414 ? -17.922 14.154 -5.919 1.00 95.06 414 CYS A O 1
ATOM 3138 N N . VAL A 1 415 ? -16.135 14.229 -7.291 1.00 95.69 415 VAL A N 1
ATOM 3139 C CA . VAL A 1 415 ? -16.244 12.849 -7.780 1.00 95.69 415 VAL A CA 1
ATOM 3140 C C . VAL A 1 415 ? -16.130 11.864 -6.626 1.00 95.69 415 VAL A C 1
ATOM 3142 O O . VAL A 1 415 ? -16.993 11.006 -6.493 1.00 95.69 415 VAL A O 1
ATOM 3145 N N . ILE A 1 416 ? -15.143 12.019 -5.743 1.00 95.50 416 ILE A N 1
ATOM 3146 C CA . ILE A 1 416 ? -14.969 11.122 -4.595 1.00 95.50 416 ILE A CA 1
ATOM 3147 C C . ILE A 1 416 ? -16.142 11.223 -3.614 1.00 95.50 416 ILE A C 1
ATOM 3149 O O . ILE A 1 416 ? -16.645 10.198 -3.153 1.00 95.50 416 ILE A O 1
ATOM 3153 N N . ALA A 1 417 ? -16.653 12.428 -3.343 1.00 94.81 417 ALA A N 1
ATOM 3154 C CA . ALA A 1 417 ? -17.848 12.585 -2.516 1.00 94.81 417 ALA A CA 1
ATOM 3155 C C . ALA A 1 417 ? -19.074 11.885 -3.131 1.00 94.81 417 ALA A C 1
ATOM 3157 O O . ALA A 1 417 ? -19.853 11.266 -2.405 1.00 94.81 417 ALA A O 1
ATOM 3158 N N . ALA A 1 418 ? -19.237 11.944 -4.456 1.00 96.00 418 ALA A N 1
ATOM 3159 C CA . ALA A 1 418 ? -20.316 11.260 -5.160 1.00 96.00 418 ALA A CA 1
ATOM 3160 C C . ALA A 1 418 ? -20.125 9.733 -5.183 1.00 96.00 418 ALA A C 1
ATOM 3162 O O . ALA A 1 418 ? -21.069 9.006 -4.889 1.00 96.00 418 ALA A O 1
ATOM 3163 N N . VAL A 1 419 ? -18.911 9.248 -5.462 1.00 96.00 419 VAL A N 1
ATOM 3164 C CA . VAL A 1 419 ? -18.546 7.819 -5.456 1.00 96.00 419 VAL A CA 1
ATOM 3165 C C . VAL A 1 419 ? -18.895 7.176 -4.117 1.00 96.00 419 VAL A C 1
ATOM 3167 O O . VAL A 1 419 ? -19.577 6.152 -4.090 1.00 96.00 419 VAL A O 1
ATOM 3170 N N . ARG A 1 420 ? -18.513 7.828 -3.013 1.00 94.50 420 ARG A N 1
ATOM 3171 C CA . ARG A 1 420 ? -18.844 7.388 -1.651 1.00 94.50 420 ARG A CA 1
ATOM 3172 C C . ARG A 1 420 ? -20.341 7.509 -1.363 1.00 94.50 420 ARG A C 1
ATOM 3174 O O . ARG A 1 420 ? -20.954 6.584 -0.845 1.00 94.50 420 ARG A O 1
ATOM 3181 N N . GLY A 1 421 ? -20.956 8.637 -1.725 1.00 93.75 421 GLY A N 1
ATOM 3182 C CA . GLY A 1 421 ? -22.374 8.902 -1.462 1.00 93.75 421 GLY A CA 1
ATOM 3183 C C . GLY A 1 421 ? -23.343 7.959 -2.187 1.00 93.75 421 GLY A C 1
ATOM 3184 O O . GLY A 1 421 ? -24.439 7.713 -1.683 1.00 93.75 421 GLY A O 1
ATOM 3185 N N . PHE A 1 422 ? -22.946 7.431 -3.347 1.00 94.25 422 PHE A N 1
ATOM 3186 C CA . PHE A 1 422 ? -23.723 6.466 -4.129 1.00 94.25 422 PHE A CA 1
ATOM 3187 C C . PHE A 1 422 ? -23.300 5.008 -3.923 1.00 94.25 422 PHE A C 1
ATOM 3189 O O . PHE A 1 422 ? -23.890 4.145 -4.568 1.00 94.25 422 PHE A O 1
ATOM 3196 N N . ASP A 1 423 ? -22.323 4.731 -3.051 1.00 93.81 423 ASP A N 1
ATOM 3197 C CA . ASP A 1 423 ? -21.766 3.386 -2.846 1.00 93.81 423 ASP A CA 1
ATOM 3198 C C . ASP A 1 423 ? -21.374 2.719 -4.179 1.00 93.81 423 ASP A C 1
ATOM 3200 O O . ASP A 1 423 ? -21.812 1.625 -4.539 1.00 93.81 423 ASP A O 1
ATOM 3204 N N . VAL A 1 424 ? -20.576 3.426 -4.985 1.00 93.62 424 VAL A N 1
ATOM 3205 C CA . VAL A 1 424 ? -20.190 2.942 -6.320 1.00 93.62 424 VAL A CA 1
ATOM 3206 C C . VAL A 1 424 ? -19.386 1.637 -6.236 1.00 93.62 424 VAL A C 1
ATOM 3208 O O . VAL A 1 424 ? -19.507 0.795 -7.129 1.00 93.62 424 VAL A O 1
ATOM 3211 N N . ALA A 1 425 ? -18.623 1.427 -5.158 1.00 90.25 425 ALA A N 1
ATOM 3212 C CA . ALA A 1 425 ? -17.948 0.159 -4.887 1.00 90.25 425 ALA A CA 1
ATOM 3213 C C . ALA A 1 425 ? -18.957 -0.989 -4.691 1.00 90.25 425 ALA A C 1
ATOM 3215 O O . ALA A 1 425 ? -18.828 -2.037 -5.330 1.00 90.25 425 ALA A O 1
ATOM 3216 N N . GLY A 1 426 ? -20.013 -0.777 -3.898 1.00 90.69 426 GLY A N 1
ATOM 3217 C CA . GLY A 1 426 ? -21.115 -1.725 -3.751 1.00 90.69 426 GLY A CA 1
ATOM 3218 C C . GLY A 1 426 ? -21.862 -1.988 -5.061 1.00 90.69 426 GLY A C 1
ATOM 3219 O O . GLY A 1 426 ? -22.182 -3.139 -5.364 1.00 90.69 426 GLY A O 1
ATOM 3220 N N . ILE A 1 427 ? -22.074 -0.960 -5.891 1.00 91.88 427 ILE A N 1
ATOM 3221 C CA . ILE A 1 427 ? -22.674 -1.108 -7.229 1.00 91.88 427 ILE A CA 1
ATOM 3222 C C . ILE A 1 427 ? -21.798 -1.985 -8.128 1.00 91.88 427 ILE A C 1
ATOM 3224 O O . ILE A 1 427 ? -22.320 -2.879 -8.794 1.00 91.88 427 ILE A O 1
ATOM 3228 N N . LEU A 1 428 ? -20.480 -1.766 -8.149 1.00 91.06 428 LEU A N 1
ATOM 3229 C CA . LEU A 1 428 ? -19.561 -2.600 -8.925 1.00 91.06 428 LEU A CA 1
ATOM 3230 C C . LEU A 1 428 ? -19.642 -4.066 -8.480 1.00 91.06 428 LEU A C 1
ATOM 3232 O O . LEU A 1 428 ? -19.754 -4.952 -9.327 1.00 91.06 428 LEU A O 1
ATOM 3236 N N . ALA A 1 429 ? -19.654 -4.311 -7.168 1.00 88.00 429 ALA A N 1
ATOM 3237 C CA . ALA A 1 429 ? -19.732 -5.655 -6.604 1.00 88.00 429 ALA A CA 1
ATOM 3238 C C . ALA A 1 429 ? -21.082 -6.353 -6.872 1.00 88.00 429 ALA A C 1
ATOM 3240 O O . ALA A 1 429 ? -21.113 -7.560 -7.112 1.00 88.00 429 ALA A O 1
ATOM 3241 N N . ALA A 1 430 ? -22.200 -5.621 -6.834 1.00 92.69 430 ALA A N 1
ATOM 3242 C CA . ALA A 1 430 ? -23.545 -6.197 -6.923 1.00 92.69 430 ALA A CA 1
ATOM 3243 C C . ALA A 1 430 ? -24.128 -6.228 -8.347 1.00 92.69 430 ALA A C 1
ATOM 3245 O O . ALA A 1 430 ? -24.856 -7.159 -8.698 1.00 92.69 430 ALA A O 1
ATOM 3246 N N . GLU A 1 431 ? -23.848 -5.206 -9.159 1.00 94.00 431 GLU A N 1
ATOM 3247 C CA . GLU A 1 431 ? -24.468 -4.982 -10.474 1.00 94.00 431 GLU A CA 1
ATOM 3248 C C . GLU A 1 431 ? -23.469 -5.088 -11.641 1.00 94.00 431 GLU A C 1
ATOM 3250 O O . GLU A 1 431 ? -23.879 -5.178 -12.803 1.00 94.00 431 GLU A O 1
ATOM 3255 N N . GLY A 1 432 ? -22.167 -5.125 -11.347 1.00 91.38 432 GLY A N 1
ATOM 3256 C CA . GLY A 1 432 ? -21.101 -5.333 -12.321 1.00 91.38 432 GLY A CA 1
ATOM 3257 C C . GLY A 1 432 ? -20.671 -4.078 -13.089 1.00 91.38 432 GLY A C 1
ATOM 3258 O O . GLY A 1 432 ? -21.210 -2.977 -12.944 1.00 91.38 432 GLY A O 1
ATOM 3259 N N . GLN A 1 433 ? -19.674 -4.265 -13.958 1.00 91.12 433 GLN A N 1
ATOM 3260 C CA . GLN A 1 433 ? -18.949 -3.181 -14.632 1.00 91.12 433 GLN A CA 1
ATOM 3261 C C . GLN A 1 433 ? -19.838 -2.258 -15.479 1.00 91.12 433 GLN A C 1
ATOM 3263 O O . GLN A 1 433 ? -19.660 -1.044 -15.467 1.00 91.12 433 GLN A O 1
ATOM 3268 N N . ALA A 1 434 ? -20.827 -2.795 -16.200 1.00 92.25 434 ALA A N 1
ATOM 3269 C CA . ALA A 1 434 ? -21.673 -1.980 -17.075 1.00 92.25 434 ALA A CA 1
ATOM 3270 C C . ALA A 1 434 ? -22.470 -0.918 -16.297 1.00 92.25 434 ALA A C 1
ATOM 3272 O O . ALA A 1 434 ? -22.592 0.221 -16.749 1.00 92.25 434 ALA A O 1
ATOM 3273 N N . ARG A 1 435 ? -22.998 -1.276 -15.117 1.00 95.00 435 ARG A N 1
ATOM 3274 C CA . ARG A 1 435 ? -23.699 -0.317 -14.258 1.00 95.00 435 ARG A CA 1
ATOM 3275 C C . ARG A 1 435 ? -22.725 0.676 -13.640 1.00 95.00 435 ARG A C 1
ATOM 3277 O O . ARG A 1 435 ? -23.022 1.867 -13.632 1.00 95.00 435 ARG A O 1
ATOM 3284 N N . PHE A 1 436 ? -21.584 0.184 -13.167 1.00 92.50 436 PHE A N 1
ATOM 3285 C CA . PHE A 1 436 ? -20.503 1.004 -12.632 1.00 92.50 436 PHE A CA 1
ATOM 3286 C C . PHE A 1 436 ? -20.110 2.133 -13.600 1.00 92.50 436 PHE A C 1
ATOM 3288 O O . PHE A 1 436 ? -20.161 3.301 -13.220 1.00 92.50 436 PHE A O 1
ATOM 3295 N N . TYR A 1 437 ? -19.841 1.816 -14.872 1.00 93.56 437 TYR A N 1
ATOM 3296 C CA . TYR A 1 437 ? -19.495 2.827 -15.877 1.00 93.56 437 TYR A CA 1
ATOM 3297 C C . TYR A 1 437 ? -20.620 3.839 -16.120 1.00 93.56 437 TYR A C 1
ATOM 3299 O O . TYR A 1 437 ? -20.351 5.034 -16.201 1.00 93.56 437 TYR A O 1
ATOM 3307 N N . ALA A 1 438 ? -21.876 3.387 -16.181 1.00 94.69 438 ALA A N 1
ATOM 3308 C CA . ALA A 1 438 ? -23.016 4.285 -16.369 1.00 94.69 438 ALA A CA 1
ATOM 3309 C C . ALA A 1 438 ? -23.167 5.287 -15.208 1.00 94.69 438 ALA A C 1
ATOM 3311 O O . ALA A 1 438 ? -23.451 6.460 -15.433 1.00 94.69 438 ALA A O 1
ATOM 3312 N N . VAL A 1 439 ? -22.953 4.843 -13.965 1.00 96.19 439 VAL A N 1
ATOM 3313 C CA . VAL A 1 439 ? -23.010 5.724 -12.786 1.00 96.19 439 VAL A CA 1
ATOM 3314 C C . VAL A 1 439 ? -21.846 6.715 -12.783 1.00 96.19 439 VAL A C 1
ATOM 3316 O O . VAL A 1 439 ? -22.053 7.893 -12.498 1.00 96.19 439 VAL A O 1
ATOM 3319 N N . LEU A 1 440 ? -20.637 6.279 -13.142 1.00 95.31 440 LEU A N 1
ATOM 3320 C CA . LEU A 1 440 ? -19.486 7.179 -13.233 1.00 95.31 440 LEU A CA 1
ATOM 3321 C C . LEU A 1 440 ? -19.645 8.241 -14.325 1.00 95.31 440 LEU A C 1
ATOM 3323 O O . LEU A 1 440 ? -19.245 9.383 -14.110 1.00 95.31 440 LEU A O 1
ATOM 3327 N N . GLU A 1 441 ? -20.268 7.908 -15.456 1.00 95.00 441 GLU A N 1
ATOM 3328 C CA . GLU A 1 441 ? -20.601 8.887 -16.496 1.00 95.00 441 GLU A CA 1
ATOM 3329 C C . GLU A 1 441 ? -21.563 9.964 -15.962 1.00 95.00 441 GLU A C 1
ATOM 3331 O O . GLU A 1 441 ? -21.355 11.160 -16.181 1.00 95.00 441 GLU A O 1
ATOM 3336 N N . GLU A 1 442 ? -22.596 9.574 -15.207 1.00 95.81 442 GLU A N 1
ATOM 3337 C CA . GLU A 1 442 ? -23.519 10.520 -14.563 1.00 95.81 442 GLU A CA 1
ATOM 3338 C C . GLU A 1 442 ? -22.803 11.413 -13.532 1.00 95.81 442 GLU A C 1
ATOM 3340 O O . GLU A 1 442 ? -23.028 12.627 -13.507 1.00 95.81 442 GLU A O 1
ATOM 3345 N N . ILE A 1 443 ? -21.908 10.836 -12.721 1.00 96.06 443 ILE A N 1
ATOM 3346 C CA . ILE A 1 443 ? -21.102 11.569 -11.733 1.00 96.06 443 ILE A CA 1
ATOM 3347 C C . ILE A 1 443 ? -20.165 12.571 -12.418 1.00 96.06 443 ILE A C 1
ATOM 3349 O O . ILE A 1 443 ? -20.124 13.735 -12.017 1.00 96.06 443 ILE A O 1
ATOM 3353 N N . GLY A 1 444 ? -19.444 12.150 -13.461 1.00 93.69 444 GLY A N 1
ATOM 3354 C CA . GLY A 1 444 ? -18.531 13.015 -14.211 1.00 93.69 444 GLY A CA 1
ATOM 3355 C C . GLY A 1 444 ? -19.251 14.240 -14.774 1.00 93.69 444 GLY A C 1
ATOM 3356 O O . GLY A 1 444 ? -18.864 15.373 -14.490 1.00 93.69 444 GLY A O 1
ATOM 3357 N N . ASN A 1 445 ? -20.385 14.021 -15.448 1.00 93.62 445 ASN A N 1
ATOM 3358 C CA . ASN A 1 445 ? -21.219 15.097 -15.991 1.00 93.62 445 ASN A CA 1
ATOM 3359 C C . ASN A 1 445 ? -21.691 16.095 -14.914 1.00 93.62 445 ASN A C 1
ATOM 3361 O O . ASN A 1 445 ? -21.780 17.296 -15.176 1.00 93.62 445 ASN A O 1
ATOM 3365 N N . ALA A 1 446 ? -22.002 15.617 -13.704 1.00 93.88 446 ALA A N 1
ATOM 3366 C CA . ALA A 1 446 ? -22.425 16.471 -12.596 1.00 93.88 446 ALA A CA 1
ATOM 3367 C C . ALA A 1 446 ? -21.265 17.291 -11.999 1.00 93.88 446 ALA A C 1
ATOM 3369 O O . ALA A 1 446 ? -21.462 18.445 -11.619 1.00 93.88 446 ALA A O 1
ATOM 3370 N N . CYS A 1 447 ? -20.062 16.717 -11.932 1.00 94.25 447 CYS A N 1
ATOM 3371 C CA . CYS A 1 447 ? -18.891 17.354 -11.327 1.00 94.25 447 CYS A CA 1
ATOM 3372 C C . CYS A 1 447 ? -18.107 18.278 -12.276 1.00 94.25 447 CYS A C 1
ATOM 3374 O O . CYS A 1 447 ? -17.323 19.099 -11.803 1.00 94.25 447 CYS A O 1
ATOM 3376 N N . GLU A 1 448 ? -18.318 18.201 -13.593 1.00 87.94 448 GLU A N 1
ATOM 3377 C CA . GLU A 1 448 ? -17.716 19.136 -14.558 1.00 87.94 448 GLU A CA 1
ATOM 3378 C C . GLU A 1 448 ? -18.271 20.566 -14.456 1.00 87.94 448 GLU A C 1
ATOM 3380 O O . GLU A 1 448 ? -17.569 21.524 -14.779 1.00 87.94 448 GLU A O 1
ATOM 3385 N N . ASN A 1 449 ? -19.518 20.728 -14.002 1.00 75.31 449 ASN A N 1
ATOM 3386 C CA . ASN A 1 449 ? -20.179 22.026 -13.860 1.00 75.31 449 ASN A CA 1
ATOM 3387 C C . ASN A 1 449 ? -20.914 22.104 -12.511 1.00 75.31 449 ASN A C 1
ATOM 3389 O O . ASN A 1 449 ? -22.144 21.990 -12.490 1.00 75.31 449 ASN A O 1
ATOM 3393 N N . PRO A 1 450 ? -20.196 22.283 -11.386 1.00 60.88 450 PRO A N 1
ATOM 3394 C CA . PRO A 1 450 ? -20.837 22.416 -10.083 1.00 60.88 450 PRO A CA 1
ATOM 3395 C C . PRO A 1 450 ? -21.786 23.628 -10.102 1.00 60.88 450 PRO A C 1
ATOM 3397 O O . PRO A 1 450 ? -21.382 24.739 -10.451 1.00 60.88 450 PRO A O 1
ATOM 3400 N N . ALA A 1 451 ? -23.067 23.374 -9.817 1.00 52.28 451 ALA A N 1
ATOM 3401 C CA . ALA A 1 451 ? -24.160 24.349 -9.900 1.00 52.28 451 ALA A CA 1
ATOM 3402 C C . ALA A 1 451 ? -24.074 25.480 -8.865 1.00 52.28 451 ALA A C 1
ATOM 3404 O O . ALA A 1 451 ? -23.620 25.219 -7.726 1.00 52.28 451 ALA A O 1
#